Protein AF-A0A7G2CHQ6-F1 (afdb_monomer)

Structure (mmCIF, N/CA/C/O backbone):
data_AF-A0A7G2CHQ6-F1
#
_entry.id   AF-A0A7G2CHQ6-F1
#
loop_
_atom_site.group_PDB
_atom_site.id
_atom_site.type_symbol
_atom_site.label_atom_id
_atom_site.label_alt_id
_atom_site.label_comp_id
_atom_site.label_asym_id
_atom_site.label_entity_id
_atom_site.label_seq_id
_atom_site.pdbx_PDB_ins_code
_atom_site.Cartn_x
_atom_site.Cartn_y
_atom_site.Cartn_z
_atom_site.occupancy
_atom_site.B_iso_or_equiv
_atom_site.auth_seq_id
_atom_site.auth_comp_id
_atom_site.auth_asym_id
_atom_site.auth_atom_id
_atom_site.pdbx_PDB_model_num
ATOM 1 N N . MET A 1 1 ? -8.991 2.388 6.496 1.00 94.31 1 MET A N 1
ATOM 2 C CA . MET A 1 1 ? -10.257 1.626 6.554 1.00 94.31 1 MET A CA 1
ATOM 3 C C . MET A 1 1 ? -11.317 2.392 7.334 1.00 94.31 1 MET A C 1
ATOM 5 O O . MET A 1 1 ? -12.131 3.012 6.680 1.00 94.31 1 MET A O 1
ATOM 9 N N . GLN A 1 2 ? -11.244 2.520 8.664 1.00 95.62 2 GLN A N 1
ATOM 10 C CA . GLN A 1 2 ? -12.291 3.209 9.450 1.00 95.62 2 GLN A CA 1
ATOM 11 C C . GLN A 1 2 ? -12.638 4.644 8.988 1.00 95.62 2 GLN A C 1
ATOM 13 O O . GLN A 1 2 ? -13.801 5.028 8.977 1.00 95.62 2 GLN A O 1
ATOM 18 N N . CYS A 1 3 ? -11.652 5.436 8.548 1.00 97.12 3 CYS A N 1
ATOM 19 C CA . CYS A 1 3 ? -11.906 6.749 7.932 1.00 97.12 3 CYS A CA 1
ATOM 20 C C . CYS A 1 3 ? -12.747 6.640 6.640 1.00 97.12 3 CYS A C 1
ATOM 22 O O . CYS A 1 3 ? -13.676 7.416 6.428 1.00 97.12 3 CYS A O 1
ATOM 24 N N . THR A 1 4 ? -12.462 5.645 5.796 1.00 96.81 4 THR A N 1
ATOM 25 C CA . THR A 1 4 ? -13.212 5.343 4.567 1.00 96.81 4 THR A CA 1
ATOM 26 C C . THR A 1 4 ? -14.658 4.947 4.874 1.00 96.81 4 THR A C 1
ATOM 28 O O . THR A 1 4 ? -15.563 5.379 4.159 1.00 96.81 4 THR A O 1
ATOM 31 N N . ASP A 1 5 ? -14.885 4.192 5.955 1.00 97.62 5 ASP A N 1
ATOM 32 C CA . ASP A 1 5 ? -16.209 3.683 6.342 1.00 97.62 5 ASP A CA 1
ATOM 33 C C . ASP A 1 5 ? -17.229 4.806 6.547 1.00 97.62 5 ASP A C 1
ATOM 35 O O . ASP A 1 5 ? -18.385 4.665 6.159 1.00 97.62 5 ASP A O 1
ATOM 39 N N . ILE A 1 6 ? -16.800 5.960 7.066 1.00 97.62 6 ILE A N 1
ATOM 40 C CA . ILE A 1 6 ? -17.665 7.134 7.270 1.00 97.62 6 ILE A CA 1
ATOM 41 C C . ILE A 1 6 ? -18.322 7.569 5.951 1.00 97.62 6 ILE A C 1
ATOM 43 O O . ILE A 1 6 ? -19.519 7.859 5.899 1.00 97.62 6 ILE A O 1
ATOM 47 N N . PHE A 1 7 ? -17.556 7.571 4.860 1.00 97.50 7 PHE A N 1
ATOM 48 C CA . PHE A 1 7 ? -18.053 7.934 3.533 1.00 97.50 7 PHE A CA 1
ATOM 49 C C . PHE A 1 7 ? -18.792 6.783 2.860 1.00 97.50 7 PHE A C 1
ATOM 51 O O . PHE A 1 7 ? -19.798 7.014 2.188 1.00 97.50 7 PHE A O 1
ATOM 58 N N . PHE A 1 8 ? -18.307 5.555 3.047 1.00 97.62 8 PHE A N 1
ATOM 59 C CA . PHE A 1 8 ? -18.893 4.354 2.461 1.00 97.62 8 PHE A CA 1
ATOM 60 C C . PHE A 1 8 ? -20.303 4.082 3.001 1.00 97.62 8 PHE A C 1
ATOM 62 O O . PHE A 1 8 ? -21.234 3.870 2.226 1.00 97.62 8 PHE A O 1
ATOM 69 N N . LEU A 1 9 ? -20.481 4.193 4.320 1.00 97.62 9 LEU A N 1
ATOM 70 C CA . LEU A 1 9 ? -21.775 4.096 5.000 1.00 97.62 9 LEU A CA 1
ATOM 71 C C . LEU A 1 9 ? -22.659 5.329 4.774 1.00 97.62 9 LEU A C 1
ATOM 73 O O . LEU A 1 9 ? -23.832 5.309 5.139 1.00 97.62 9 LEU A O 1
ATOM 77 N N . LYS A 1 10 ? -22.111 6.395 4.169 1.00 97.38 10 LYS A N 1
ATOM 78 C CA . LYS A 1 10 ? -22.775 7.690 3.962 1.00 97.38 10 LYS A CA 1
ATOM 79 C C . LYS A 1 10 ? -23.303 8.276 5.275 1.00 97.38 10 LYS A C 1
ATOM 81 O O . LYS A 1 10 ? -24.408 8.806 5.320 1.00 97.38 10 LYS A O 1
ATOM 86 N N . ALA A 1 11 ? -22.513 8.159 6.339 1.00 96.50 11 ALA A N 1
ATOM 87 C CA . ALA A 1 11 ? -22.899 8.656 7.648 1.00 96.50 11 ALA A CA 1
ATOM 88 C C . ALA A 1 11 ? -22.869 10.192 7.672 1.00 96.50 11 ALA A C 1
ATOM 90 O O . ALA A 1 11 ? -21.831 10.809 7.423 1.00 96.50 11 ALA A O 1
ATOM 91 N N . ASP A 1 12 ? -23.999 10.810 8.018 1.00 97.25 12 ASP A N 1
ATOM 92 C CA . ASP A 1 12 ? -24.064 12.251 8.288 1.00 97.25 12 ASP A CA 1
ATOM 93 C C . ASP A 1 12 ? -23.469 12.592 9.663 1.00 97.25 12 ASP A C 1
ATOM 95 O O . ASP A 1 12 ? -22.860 13.649 9.844 1.00 97.25 12 ASP A O 1
ATOM 99 N N . ILE A 1 13 ? -23.638 11.681 10.631 1.00 97.94 13 ILE A N 1
ATOM 100 C CA . ILE A 1 13 ? -23.195 11.825 12.020 1.00 97.94 13 ILE A CA 1
ATOM 101 C C . ILE A 1 13 ? -22.367 10.599 12.418 1.00 97.94 13 ILE A C 1
ATOM 103 O O . ILE A 1 13 ? -22.866 9.475 12.423 1.00 97.94 13 ILE A O 1
ATOM 107 N N . CYS A 1 14 ? -21.118 10.822 12.821 1.00 97.25 14 CYS A N 1
ATOM 108 C CA . CYS A 1 14 ? -20.290 9.822 13.485 1.00 97.25 14 CYS A CA 1
ATOM 109 C C . CYS A 1 14 ? -20.584 9.854 14.988 1.00 97.25 14 CYS A C 1
ATOM 111 O O . CYS A 1 14 ? -20.058 10.709 15.706 1.00 97.25 14 CYS A O 1
ATOM 113 N N . GLN A 1 15 ? -21.420 8.926 15.457 1.00 97.06 15 GLN A N 1
ATOM 114 C CA . GLN A 1 15 ? -21.750 8.756 16.872 1.00 97.06 15 GLN A CA 1
ATOM 115 C C . GLN A 1 15 ? -20.913 7.607 17.457 1.00 97.06 15 GLN A C 1
ATOM 117 O O . GLN A 1 15 ? -21.303 6.448 17.406 1.00 97.06 15 GLN A O 1
ATOM 122 N N . LEU A 1 16 ? -19.710 7.925 17.943 1.00 95.62 16 LEU A N 1
ATOM 123 C CA . LEU A 1 16 ? -18.753 6.966 18.521 1.00 95.62 16 LEU A CA 1
ATOM 124 C C . LEU A 1 16 ? -18.133 7.529 19.808 1.00 95.62 16 LEU A C 1
ATOM 126 O O . LEU A 1 16 ? -18.306 8.708 20.109 1.00 95.62 16 LEU A O 1
ATOM 130 N N . GLY A 1 17 ? -17.410 6.707 20.570 1.00 93.31 17 GLY A N 1
ATOM 131 C CA . GLY A 1 17 ? -16.700 7.161 21.768 1.00 93.31 17 GLY A CA 1
ATOM 132 C C . GLY A 1 17 ? -15.648 8.229 21.455 1.00 93.31 17 GLY A C 1
ATOM 133 O O . GLY A 1 17 ? -15.184 8.357 20.315 1.00 93.31 17 GLY A O 1
ATOM 134 N N . LEU A 1 18 ? -15.263 9.016 22.463 1.00 91.62 18 LEU A N 1
ATOM 135 C CA . LEU A 1 18 ? -14.222 10.042 22.317 1.00 91.62 18 LEU A CA 1
ATOM 136 C C . LEU A 1 18 ? -12.868 9.470 21.869 1.00 91.62 18 LEU A C 1
ATOM 138 O O . LEU A 1 18 ? -12.151 10.151 21.144 1.00 91.62 18 LEU A O 1
ATOM 142 N N . ASP A 1 19 ? -12.544 8.215 22.183 1.00 88.94 19 ASP A N 1
ATOM 143 C CA . ASP A 1 19 ? -11.283 7.587 21.757 1.00 88.94 19 ASP A CA 1
ATOM 144 C C . ASP A 1 19 ? -11.180 7.344 20.234 1.00 88.94 19 ASP A C 1
ATOM 146 O O . ASP A 1 19 ? -10.092 7.121 19.704 1.00 88.94 19 ASP A O 1
ATOM 150 N N . GLN A 1 20 ? -12.293 7.462 19.499 1.00 92.81 20 GLN A N 1
ATOM 151 C CA . GLN A 1 20 ? -12.333 7.427 18.031 1.00 92.81 20 GLN A CA 1
ATOM 152 C C . GLN A 1 20 ? -12.170 8.818 17.397 1.00 92.81 20 GLN A C 1
ATOM 154 O O . GLN A 1 20 ? -12.295 8.984 16.180 1.00 92.81 20 GLN A O 1
ATOM 159 N N . ARG A 1 21 ? -11.908 9.859 18.197 1.00 91.25 21 ARG A N 1
ATOM 160 C CA . ARG A 1 21 ? -11.842 11.246 17.723 1.00 91.25 21 ARG A CA 1
ATOM 161 C C . ARG A 1 21 ? -10.786 11.448 16.642 1.00 91.25 21 ARG A C 1
ATOM 163 O O . ARG A 1 21 ? -11.099 12.075 15.635 1.00 91.25 21 ARG A O 1
ATOM 170 N N . LYS A 1 22 ? -9.575 10.903 16.800 1.00 94.00 22 LYS A N 1
ATOM 171 C CA . LYS A 1 22 ? -8.477 11.098 15.832 1.00 94.00 22 LYS A CA 1
ATOM 172 C C . LYS A 1 22 ? -8.857 10.667 14.413 1.00 94.00 22 LYS A C 1
ATOM 174 O O . LYS A 1 22 ? -8.689 11.436 13.472 1.00 94.00 22 LYS A O 1
ATOM 179 N N . VAL A 1 23 ? -9.440 9.478 14.254 1.00 95.38 23 VAL A N 1
ATOM 180 C CA . VAL A 1 23 ? -9.848 8.975 12.929 1.00 95.38 23 VAL A CA 1
ATOM 181 C C . VAL A 1 23 ? -11.058 9.726 12.362 1.00 95.38 23 VAL A C 1
ATOM 183 O O . VAL A 1 23 ? -11.128 9.976 11.160 1.00 95.38 23 VAL A O 1
ATOM 186 N N . ASN A 1 24 ? -11.977 10.166 13.222 1.00 95.94 24 ASN A N 1
ATOM 187 C CA . ASN A 1 24 ? -13.093 11.025 12.828 1.00 95.94 24 ASN A CA 1
ATOM 188 C C . ASN A 1 24 ? -12.618 12.407 12.342 1.00 95.94 24 ASN A C 1
ATOM 190 O O . ASN A 1 24 ? -13.163 12.951 11.378 1.00 95.94 24 ASN A O 1
ATOM 194 N N . MET A 1 25 ? -11.589 12.972 12.978 1.00 96.00 25 MET A N 1
ATOM 195 C CA . MET A 1 25 ? -10.963 14.220 12.540 1.00 96.00 25 MET A CA 1
ATOM 196 C C . MET A 1 25 ? -10.213 14.041 11.219 1.00 96.00 25 MET A C 1
ATOM 198 O O . MET A 1 25 ? -10.415 14.854 10.319 1.00 96.00 25 MET A O 1
ATOM 202 N N . LEU A 1 26 ? -9.491 12.929 11.040 1.00 97.00 26 LEU A N 1
ATOM 203 C CA . LEU A 1 26 ? -8.870 12.572 9.760 1.00 97.00 26 LEU A CA 1
ATOM 204 C C . LEU A 1 26 ? -9.895 12.539 8.612 1.00 97.00 26 LEU A C 1
ATOM 206 O O . LEU A 1 26 ? -9.614 13.016 7.517 1.00 97.00 26 LEU A O 1
ATOM 210 N N . ALA A 1 27 ? -11.115 12.042 8.844 1.00 97.44 27 ALA A N 1
ATOM 211 C CA . ALA A 1 27 ? -12.172 12.085 7.829 1.00 97.44 27 ALA A CA 1
ATOM 212 C C . ALA A 1 27 ? -12.591 13.523 7.475 1.00 97.44 27 ALA A C 1
ATOM 214 O O . ALA A 1 27 ? -12.856 13.845 6.315 1.00 97.44 27 ALA A O 1
ATOM 215 N N . ARG A 1 28 ? -12.622 14.432 8.454 1.00 97.56 28 ARG A N 1
ATOM 216 C CA . ARG A 1 28 ? -12.928 15.851 8.214 1.00 97.56 28 ARG A CA 1
ATOM 217 C C . ARG A 1 28 ? -11.807 16.586 7.486 1.00 97.56 28 ARG A C 1
ATOM 219 O O . ARG A 1 28 ? -12.119 17.472 6.693 1.00 97.56 28 ARG A O 1
ATOM 226 N N . GLU A 1 29 ? -10.553 16.240 7.754 1.00 97.69 29 GLU A N 1
ATOM 227 C CA . GLU A 1 29 ? -9.379 16.733 7.021 1.00 97.69 29 GLU A CA 1
ATOM 228 C C . GLU A 1 29 ? -9.387 16.204 5.585 1.00 97.69 29 GLU A C 1
ATOM 230 O O . GLU A 1 29 ? -9.231 16.965 4.633 1.00 97.69 29 GLU A O 1
ATOM 235 N N . TYR A 1 30 ? -9.699 14.918 5.403 1.00 97.44 30 TYR A N 1
ATOM 236 C CA . TYR A 1 30 ? -9.841 14.317 4.080 1.00 97.44 30 TYR A CA 1
ATOM 237 C C . TYR A 1 30 ? -10.928 15.002 3.243 1.00 97.44 30 TYR A C 1
ATOM 239 O O . TYR A 1 30 ? -10.742 15.194 2.044 1.00 97.44 30 TYR A O 1
ATOM 247 N N . CYS A 1 31 ? -12.029 15.454 3.861 1.00 97.81 31 CYS A N 1
ATOM 248 C CA . CYS A 1 31 ? -13.040 16.259 3.167 1.00 97.81 31 CYS A CA 1
ATOM 249 C C . CYS A 1 31 ? -12.455 17.536 2.544 1.00 97.81 31 CYS A C 1
ATOM 251 O O . CYS A 1 31 ? -12.880 17.902 1.450 1.00 97.81 31 CYS A O 1
ATOM 253 N N . ASP A 1 32 ? -11.499 18.200 3.204 1.00 97.75 32 ASP A N 1
ATOM 254 C CA . ASP A 1 32 ? -10.835 19.381 2.638 1.00 97.75 32 ASP A CA 1
ATOM 255 C C . ASP A 1 32 ? -9.970 18.999 1.437 1.00 97.75 32 ASP A C 1
ATOM 257 O O . ASP A 1 32 ? -10.042 19.662 0.402 1.00 97.75 32 ASP A O 1
ATOM 261 N N . LEU A 1 33 ? -9.227 17.891 1.542 1.00 94.75 33 LEU A N 1
ATOM 262 C CA . LEU A 1 33 ? -8.370 17.383 0.466 1.00 94.75 33 LEU A CA 1
ATOM 263 C C . LEU A 1 33 ? -9.160 17.075 -0.813 1.00 94.75 33 LEU A C 1
ATOM 265 O O . LEU A 1 33 ? -8.712 17.411 -1.907 1.00 94.75 33 LEU A O 1
ATOM 269 N N . ILE A 1 34 ? -10.351 16.481 -0.687 1.00 94.88 34 ILE A N 1
ATOM 270 C CA . ILE A 1 34 ? -11.206 16.138 -1.839 1.00 94.88 34 ILE A CA 1
ATOM 271 C C . ILE A 1 34 ? -12.224 17.234 -2.202 1.00 94.88 34 ILE A C 1
ATOM 273 O O . ILE A 1 34 ? -13.073 17.029 -3.071 1.00 94.88 34 ILE A O 1
ATOM 277 N N . GLY A 1 35 ? -12.201 18.386 -1.522 1.00 96.12 35 GLY A N 1
ATOM 278 C CA . GLY A 1 35 ? -13.130 19.496 -1.769 1.00 96.12 35 GLY A CA 1
ATOM 279 C C . GLY A 1 35 ? -14.594 19.214 -1.392 1.00 96.12 35 GLY A C 1
ATOM 280 O O . GLY A 1 35 ? -15.513 19.861 -1.907 1.00 96.12 35 GLY A O 1
ATOM 281 N N . LYS A 1 36 ? -14.851 18.257 -0.494 1.00 96.25 36 LYS A N 1
ATOM 282 C CA . LYS A 1 36 ? -16.195 17.933 -0.002 1.00 96.25 36 LYS A CA 1
ATOM 283 C C . LYS A 1 36 ? -16.630 18.954 1.053 1.00 96.25 36 LYS A C 1
ATOM 285 O O . LYS A 1 36 ? -16.166 18.945 2.187 1.00 96.25 36 LYS A O 1
ATOM 290 N N . LYS A 1 37 ? -17.595 19.808 0.689 1.00 96.00 37 LYS A N 1
ATOM 291 C CA . LYS A 1 37 ? -18.109 20.882 1.564 1.00 96.00 37 LYS A CA 1
ATOM 292 C C . LYS A 1 37 ? -18.827 20.373 2.817 1.00 96.00 37 LYS A C 1
ATOM 294 O O . LYS A 1 37 ? -18.669 20.944 3.891 1.00 96.00 37 LYS A O 1
ATOM 299 N N . LEU A 1 38 ? -19.651 19.334 2.672 1.00 96.56 38 LEU A N 1
ATOM 300 C CA . LEU A 1 38 ? -20.404 18.755 3.784 1.00 96.56 38 LEU A CA 1
ATOM 301 C C . LEU A 1 38 ? -19.544 17.713 4.491 1.00 96.56 38 LEU A C 1
ATOM 303 O O . LEU A 1 38 ? -19.389 16.592 4.004 1.00 96.56 38 LEU A O 1
ATOM 307 N N . LYS A 1 39 ? -18.973 18.121 5.623 1.00 97.94 39 LYS A N 1
ATOM 308 C CA . LYS A 1 39 ? -18.181 17.256 6.497 1.00 97.94 39 LYS A CA 1
ATOM 309 C C . LYS A 1 39 ? -19.093 16.480 7.454 1.00 97.94 39 LYS A C 1
ATOM 311 O O . LYS A 1 39 ? -20.045 17.083 7.952 1.00 97.94 39 LYS A O 1
ATOM 316 N N . PRO A 1 40 ? -18.774 15.215 7.781 1.00 97.44 40 PRO A N 1
ATOM 317 C CA . PRO A 1 40 ? -19.534 14.446 8.763 1.00 97.44 40 PRO A CA 1
ATOM 318 C C . PRO A 1 40 ? -19.508 15.148 10.125 1.00 97.44 40 PRO A C 1
ATOM 320 O O . PRO A 1 40 ? -18.464 15.654 10.560 1.00 97.44 40 PRO A O 1
ATOM 323 N N . VAL A 1 41 ? -20.657 15.210 10.793 1.00 98.12 41 VAL A N 1
ATOM 324 C CA . VAL A 1 41 ? -20.776 15.740 12.155 1.00 98.12 41 VAL A CA 1
ATOM 325 C C . VAL A 1 41 ? -20.201 14.710 13.116 1.00 98.12 41 VAL A C 1
ATOM 327 O O . VAL A 1 41 ? -20.592 13.550 13.088 1.00 98.12 41 VAL A O 1
ATOM 330 N N . ILE A 1 42 ? -19.272 15.119 13.975 1.00 97.19 42 ILE A N 1
ATOM 331 C CA . ILE A 1 42 ? -18.682 14.215 14.966 1.00 97.19 42 ILE A CA 1
ATOM 332 C C . ILE A 1 42 ? -19.396 14.462 16.286 1.00 97.19 42 ILE A C 1
ATOM 334 O O . ILE A 1 42 ? -19.197 15.504 16.909 1.00 97.19 42 ILE A O 1
ATOM 338 N N . LEU A 1 43 ? -20.254 13.521 16.674 1.00 96.88 43 LEU A N 1
ATOM 339 C CA . LEU A 1 43 ? -21.000 13.562 17.926 1.00 96.88 43 LEU A CA 1
ATOM 340 C C . LEU A 1 43 ? -20.441 12.491 18.859 1.00 96.88 43 LEU A C 1
ATOM 342 O O . LEU A 1 43 ? -21.004 11.404 19.002 1.00 96.88 43 LEU A O 1
ATOM 346 N N . SER A 1 44 ? -19.287 12.791 19.448 1.00 95.50 44 SER A N 1
ATOM 347 C CA . SER A 1 44 ? -18.606 11.844 20.324 1.00 95.50 44 SER A CA 1
ATOM 348 C C . SER A 1 44 ? -19.263 11.757 21.701 1.00 95.50 44 SER A C 1
ATOM 350 O O . SER A 1 44 ? -19.555 12.789 22.304 1.00 95.50 44 SER A O 1
ATOM 352 N N . HIS A 1 45 ? -19.477 10.539 22.204 1.00 94.06 45 HIS A N 1
ATOM 353 C CA . HIS A 1 45 ? -20.035 10.303 23.540 1.00 94.06 45 HIS A CA 1
ATOM 354 C C . HIS A 1 45 ? -18.950 10.072 24.604 1.00 94.06 45 HIS A C 1
ATOM 356 O O . HIS A 1 45 ? -17.815 9.710 24.287 1.00 94.06 45 HIS A O 1
ATOM 362 N N . HIS A 1 46 ? -19.326 10.294 25.869 1.00 92.56 46 HIS A N 1
ATOM 363 C CA . HIS A 1 46 ? -18.479 10.099 27.051 1.00 92.56 46 HIS A CA 1
ATOM 364 C C . HIS A 1 46 ? -17.928 8.670 27.147 1.00 92.56 46 HIS A C 1
ATOM 366 O O . HIS A 1 46 ? -18.620 7.707 26.821 1.00 92.56 46 HIS A O 1
ATOM 372 N N . MET A 1 47 ? -16.692 8.535 27.631 1.00 92.12 47 MET A N 1
ATOM 373 C CA . MET A 1 47 ? -16.051 7.238 27.848 1.00 92.12 47 MET A CA 1
ATOM 374 C C . MET A 1 47 ? -16.346 6.753 29.267 1.00 92.12 47 MET A C 1
ATOM 376 O O . MET A 1 47 ? -15.811 7.303 30.225 1.00 92.12 47 MET A O 1
ATOM 380 N N . LEU A 1 48 ? -17.175 5.715 29.390 1.00 93.31 48 LEU A N 1
ATOM 381 C CA . LEU A 1 48 ? -17.550 5.146 30.686 1.00 93.31 48 LEU A CA 1
ATOM 382 C C . LEU A 1 48 ? -16.322 4.597 31.438 1.00 93.31 48 LEU A C 1
ATOM 384 O O . LEU A 1 48 ? -15.521 3.835 30.876 1.00 93.31 48 LEU A O 1
ATOM 388 N N . ALA A 1 49 ? -16.189 4.980 32.708 1.00 92.88 49 ALA A N 1
ATOM 389 C CA . ALA A 1 49 ? -15.058 4.624 33.558 1.00 92.88 49 ALA A CA 1
ATOM 390 C C . ALA A 1 49 ? -14.957 3.110 33.833 1.00 92.88 49 ALA A C 1
ATOM 392 O O . ALA A 1 49 ? -15.951 2.379 33.837 1.00 92.88 49 ALA A O 1
ATOM 393 N N . GLY A 1 50 ? -13.731 2.634 34.079 1.00 94.06 50 GLY A N 1
ATOM 394 C CA . GLY A 1 50 ? -13.487 1.275 34.570 1.00 94.06 50 GLY A CA 1
ATOM 395 C C . GLY A 1 50 ? -13.805 1.160 36.062 1.00 94.06 50 GLY A C 1
ATOM 396 O O . GLY A 1 50 ? -13.643 2.122 36.805 1.00 94.06 50 GLY A O 1
ATOM 397 N N . LEU A 1 51 ? -14.248 -0.014 36.518 1.00 94.62 51 LEU A N 1
ATOM 398 C CA . LEU A 1 51 ? -14.678 -0.196 37.912 1.00 94.62 51 LEU A CA 1
ATOM 399 C C . LEU A 1 51 ? -13.529 -0.166 38.933 1.00 94.62 51 LEU A C 1
ATOM 401 O O . LEU A 1 51 ? -13.773 0.104 40.107 1.00 94.62 51 LEU A O 1
ATOM 405 N N . LYS A 1 52 ? -12.285 -0.459 38.533 1.00 92.50 52 LYS A N 1
ATOM 406 C CA . LYS A 1 52 ? -11.143 -0.528 39.461 1.00 92.50 52 LYS A CA 1
ATOM 407 C C . LYS A 1 52 ? -10.384 0.795 39.546 1.00 92.50 52 LYS A C 1
ATOM 409 O O . LYS A 1 52 ? -10.348 1.574 38.598 1.00 92.50 52 LYS A O 1
ATOM 414 N N . GLN A 1 53 ? -9.720 1.011 40.680 1.00 90.56 53 GLN A N 1
ATOM 415 C CA . GLN A 1 53 ? -8.853 2.171 40.882 1.00 90.56 53 GLN A CA 1
ATOM 416 C C . GLN A 1 53 ? -7.711 2.183 39.854 1.00 90.56 53 GLN A C 1
ATOM 418 O O . GLN A 1 53 ? -7.154 1.135 39.521 1.00 90.56 53 GLN A O 1
ATOM 423 N N . GLY A 1 54 ? -7.359 3.370 39.356 1.00 83.81 54 GLY A N 1
ATOM 424 C CA . GLY A 1 54 ? -6.287 3.544 38.373 1.00 83.81 54 GLY A CA 1
ATOM 425 C C . GLY A 1 54 ? -6.670 3.173 36.934 1.00 83.81 54 GLY A C 1
ATOM 426 O O . GLY A 1 54 ? -5.796 3.101 36.071 1.00 83.81 54 GLY A O 1
ATOM 427 N N . GLN A 1 55 ? -7.954 2.917 36.655 1.00 82.75 55 GLN A N 1
ATOM 428 C CA . GLN A 1 55 ? -8.451 2.629 35.309 1.00 82.75 55 GLN A CA 1
ATOM 429 C C . GLN A 1 55 ? -9.312 3.776 34.780 1.00 82.75 55 GLN A C 1
ATOM 431 O O . GLN A 1 55 ? -10.435 3.996 35.222 1.00 82.75 55 GLN A O 1
ATOM 436 N N . ALA A 1 56 ? -8.815 4.461 33.750 1.00 80.62 56 ALA A N 1
ATOM 437 C CA . ALA A 1 56 ? -9.552 5.537 33.083 1.00 80.62 56 ALA A CA 1
ATOM 438 C C . ALA A 1 56 ? -10.760 5.040 32.264 1.00 80.62 56 ALA A C 1
ATOM 440 O O . ALA A 1 56 ? -11.685 5.797 31.987 1.00 80.62 56 ALA A O 1
ATOM 441 N N . LYS A 1 57 ? -10.739 3.768 31.843 1.00 84.75 57 LYS A N 1
ATOM 442 C CA . LYS A 1 57 ? -11.791 3.122 31.048 1.00 84.75 57 LYS A CA 1
ATOM 443 C C . LYS A 1 57 ? -11.852 1.623 31.318 1.00 84.75 57 LYS A C 1
ATOM 445 O O . LYS A 1 57 ? -10.867 1.024 31.749 1.00 84.75 57 LYS A O 1
ATOM 450 N N . MET A 1 58 ? -12.993 1.018 30.999 1.00 85.06 58 MET A N 1
ATOM 451 C CA . MET A 1 58 ? -13.177 -0.435 31.029 1.00 85.06 58 MET A CA 1
ATOM 452 C C . MET A 1 58 ? -12.135 -1.157 30.156 1.00 85.06 58 MET A C 1
ATOM 454 O O . MET A 1 58 ? -11.835 -0.720 29.040 1.00 85.06 58 MET A O 1
ATOM 458 N N . SER A 1 59 ? -11.593 -2.278 30.642 1.00 79.19 59 SER A N 1
ATOM 459 C CA . SER A 1 59 ? -10.564 -3.053 29.938 1.00 79.19 59 SER A CA 1
ATOM 460 C C . SER A 1 59 ? -11.056 -4.457 29.586 1.00 79.19 59 SER A C 1
ATOM 462 O O . SER A 1 59 ? -11.755 -5.106 30.357 1.00 79.19 59 SER A O 1
ATOM 464 N N . LYS A 1 60 ? -10.649 -4.968 28.420 1.00 71.62 60 LYS A N 1
ATOM 465 C CA . LYS A 1 60 ? -10.949 -6.357 28.025 1.00 71.62 60 LYS A CA 1
ATOM 466 C C . LYS A 1 60 ? -10.105 -7.388 28.782 1.00 71.62 60 LYS A C 1
ATOM 468 O O . LYS A 1 60 ? -10.484 -8.551 28.840 1.00 71.62 60 LYS A O 1
ATOM 473 N N . SER A 1 61 ? -8.953 -6.977 29.310 1.00 74.75 61 SER A N 1
ATOM 474 C CA . SER A 1 61 ? -7.995 -7.842 30.008 1.00 74.75 61 SER A CA 1
ATOM 475 C C . SER A 1 61 ? -8.424 -8.198 31.427 1.00 74.75 61 SER A C 1
ATOM 477 O O . SER A 1 61 ? -7.985 -9.214 31.954 1.00 74.75 61 SER A O 1
ATOM 479 N N . ASP A 1 62 ? -9.261 -7.366 32.042 1.00 84.44 62 ASP A N 1
ATOM 480 C CA . ASP A 1 62 ? -9.737 -7.556 33.403 1.00 84.44 62 ASP A CA 1
ATOM 481 C C . ASP A 1 62 ? -11.265 -7.701 33.399 1.00 84.44 62 ASP A C 1
ATOM 483 O O . ASP A 1 62 ? -11.969 -6.690 33.288 1.00 84.44 62 ASP A O 1
ATOM 487 N N . PRO A 1 63 ? -11.794 -8.934 33.511 1.00 87.31 63 PRO A N 1
ATOM 488 C CA . PRO A 1 63 ? -13.232 -9.192 33.513 1.00 87.31 63 PRO A CA 1
ATOM 489 C C . PRO A 1 63 ? -14.001 -8.436 34.599 1.00 87.31 63 PRO A C 1
ATOM 491 O O . PRO A 1 63 ? -15.198 -8.216 34.440 1.00 87.31 63 PRO A O 1
ATOM 494 N N . ASP A 1 64 ? -13.330 -8.024 35.679 1.00 90.38 64 ASP A N 1
ATOM 495 C CA . ASP A 1 64 ? -13.938 -7.288 36.788 1.00 90.38 64 ASP A CA 1
ATOM 496 C C . ASP A 1 64 ? -13.816 -5.765 36.630 1.00 90.38 64 ASP A C 1
ATOM 498 O O . ASP A 1 64 ? -14.321 -5.016 37.460 1.00 90.38 64 ASP A O 1
ATOM 502 N N . SER A 1 65 ? -13.167 -5.282 35.562 1.00 90.75 65 SER A N 1
ATOM 503 C CA . SER A 1 65 ? -13.136 -3.850 35.228 1.00 90.75 65 SER A CA 1
ATOM 504 C C . SER A 1 65 ? -14.403 -3.351 34.529 1.00 90.75 65 SER A C 1
ATOM 506 O O . SER A 1 65 ? -14.580 -2.139 34.395 1.00 90.75 65 SER A O 1
ATOM 508 N N . ALA A 1 66 ? -15.267 -4.265 34.079 1.00 94.25 66 ALA A N 1
ATOM 509 C CA . ALA A 1 66 ? -16.461 -3.981 33.292 1.00 94.25 66 ALA A CA 1
ATOM 510 C C . ALA A 1 66 ? -17.624 -4.897 33.691 1.00 94.25 66 ALA A C 1
ATOM 512 O O . ALA A 1 66 ? -17.416 -6.062 34.039 1.00 94.25 66 ALA A O 1
ATOM 513 N N . ILE A 1 67 ? -18.848 -4.387 33.573 1.00 95.06 67 ILE A N 1
ATOM 514 C CA . ILE A 1 67 ? -20.069 -5.195 33.661 1.00 95.06 67 ILE A CA 1
ATOM 515 C C . ILE A 1 67 ? -20.418 -5.675 32.250 1.00 95.06 67 ILE A C 1
ATOM 517 O O . ILE A 1 67 ? -20.555 -4.862 31.336 1.00 95.06 67 ILE A O 1
ATOM 521 N N . PHE A 1 68 ? -20.532 -6.987 32.057 1.00 95.19 68 PHE A N 1
ATOM 522 C CA . PHE A 1 68 ? -20.969 -7.559 30.787 1.00 95.19 68 PHE A CA 1
ATOM 523 C C . PHE A 1 68 ? -22.498 -7.618 30.727 1.00 95.19 68 PHE A C 1
ATOM 525 O O . PHE A 1 68 ? -23.171 -7.760 31.745 1.00 95.19 68 PHE A O 1
ATOM 532 N N . MET A 1 69 ? -23.050 -7.526 29.516 1.00 95.81 69 MET A N 1
ATOM 533 C CA . MET A 1 69 ? -24.501 -7.482 29.286 1.00 95.81 69 MET A CA 1
ATOM 534 C C . MET A 1 69 ? -25.216 -8.770 29.724 1.00 95.81 69 MET A C 1
ATOM 536 O O . MET A 1 69 ? -26.422 -8.769 29.955 1.00 95.81 69 MET A O 1
ATOM 540 N N . GLU A 1 70 ? -24.470 -9.867 29.824 1.00 92.62 70 GLU A N 1
ATOM 541 C CA . GLU A 1 70 ? -24.935 -11.187 30.236 1.00 92.62 70 GLU A CA 1
ATOM 542 C C . GLU A 1 70 ? -24.534 -11.588 31.668 1.00 92.62 70 GLU A C 1
ATOM 544 O O . GLU A 1 70 ? -24.807 -12.726 32.055 1.00 92.62 70 GLU A O 1
ATOM 549 N N . ASP A 1 71 ? -23.848 -10.722 32.431 1.00 95.94 71 ASP A N 1
ATOM 550 C CA . ASP A 1 71 ? -23.399 -11.057 33.793 1.00 95.94 71 ASP A CA 1
ATOM 551 C C . ASP A 1 71 ? -24.591 -11.482 34.663 1.00 95.94 71 ASP A C 1
ATOM 553 O O . ASP A 1 71 ? -25.679 -10.906 34.555 1.00 95.94 71 ASP A O 1
ATOM 557 N N . THR A 1 72 ? -24.401 -12.465 35.550 1.00 97.19 72 THR A N 1
ATOM 558 C CA . THR A 1 72 ? -25.448 -12.862 36.506 1.00 97.19 72 THR A CA 1
ATOM 559 C C . THR A 1 72 ? -25.667 -11.776 37.558 1.00 97.19 72 THR A C 1
ATOM 561 O O . THR A 1 72 ? -24.864 -10.849 37.696 1.00 97.19 72 THR A O 1
ATOM 564 N N . GLU A 1 73 ? -26.755 -11.869 38.322 1.00 97.88 73 GLU A N 1
ATOM 565 C CA . GLU A 1 73 ? -27.016 -10.912 39.403 1.00 97.88 73 GLU A CA 1
ATOM 566 C C . GLU A 1 73 ? -25.891 -10.892 40.443 1.00 97.88 73 GLU A C 1
ATOM 568 O O . GLU A 1 73 ? -25.503 -9.826 40.930 1.00 97.88 73 GLU A O 1
ATOM 573 N N . GLU A 1 74 ? -25.324 -12.061 40.737 1.00 97.56 74 GLU A N 1
ATOM 574 C CA . GLU A 1 74 ? -24.212 -12.229 41.666 1.00 97.56 74 GLU A CA 1
ATOM 575 C C . GLU A 1 74 ? -22.924 -11.605 41.129 1.00 97.56 74 GLU A C 1
ATOM 577 O O . GLU A 1 74 ? -22.204 -10.957 41.890 1.00 97.56 74 GLU A O 1
ATOM 582 N N . ASP A 1 75 ? -22.640 -11.760 39.832 1.00 96.94 75 ASP A N 1
ATOM 583 C CA . ASP A 1 75 ? -21.468 -11.157 39.198 1.00 96.94 75 ASP A CA 1
ATOM 584 C C . ASP A 1 75 ? -21.570 -9.632 39.150 1.00 96.94 75 ASP A C 1
ATOM 586 O O . ASP A 1 75 ? -20.614 -8.949 39.527 1.00 96.94 75 ASP A O 1
ATOM 590 N N . VAL A 1 76 ? -22.737 -9.088 38.785 1.00 98.12 76 VAL A N 1
ATOM 591 C CA . VAL A 1 76 ? -23.009 -7.642 38.848 1.00 98.12 76 VAL A CA 1
ATOM 592 C C . VAL A 1 76 ? -22.783 -7.124 40.265 1.00 98.12 76 VAL A C 1
ATOM 594 O O . VAL A 1 76 ? -22.032 -6.165 40.469 1.00 98.12 76 VAL A O 1
ATOM 597 N N . ARG A 1 77 ? -23.382 -7.789 41.262 1.00 98.12 77 ARG A N 1
ATOM 598 C CA . ARG A 1 77 ? -23.252 -7.397 42.667 1.00 98.12 77 ARG A CA 1
ATOM 599 C C . ARG A 1 77 ? -21.802 -7.435 43.132 1.00 98.12 77 ARG A C 1
ATOM 601 O O . ARG A 1 77 ? -21.324 -6.478 43.738 1.00 98.12 77 ARG A O 1
ATOM 608 N N . ARG A 1 78 ? -21.082 -8.514 42.828 1.00 97.81 78 ARG A N 1
ATOM 609 C CA . ARG A 1 78 ? -19.668 -8.685 43.177 1.00 97.81 78 ARG A CA 1
ATOM 610 C C . ARG A 1 78 ? -18.802 -7.574 42.580 1.00 97.81 78 ARG A C 1
ATOM 612 O O . ARG A 1 78 ? -18.026 -6.970 43.317 1.00 97.81 78 ARG A O 1
ATOM 619 N N . LYS A 1 79 ? -18.954 -7.285 41.283 1.00 97.50 79 LYS A N 1
ATOM 620 C CA . LYS A 1 79 ? -18.169 -6.265 40.569 1.00 97.50 79 LYS A CA 1
ATOM 621 C C . LYS A 1 79 ? -18.428 -4.854 41.098 1.00 97.50 79 LYS A C 1
ATOM 623 O O . LYS A 1 79 ? -17.477 -4.128 41.369 1.00 97.50 79 LYS A O 1
ATOM 628 N N . ILE A 1 80 ? -19.693 -4.478 41.307 1.00 97.94 80 ILE A N 1
ATOM 629 C CA . ILE A 1 80 ? -20.060 -3.145 41.819 1.00 97.94 80 ILE A CA 1
ATOM 630 C C . ILE A 1 80 ? -19.591 -2.954 43.266 1.00 97.94 80 ILE A C 1
ATOM 632 O O . ILE A 1 80 ? -19.040 -1.906 43.601 1.00 97.94 80 ILE A O 1
ATOM 636 N N . LEU A 1 81 ? -19.750 -3.963 44.130 1.00 97.31 81 LEU A N 1
ATOM 637 C CA . LEU A 1 81 ? -19.322 -3.846 45.527 1.00 97.31 81 LEU A CA 1
ATOM 638 C C . LEU A 1 81 ? -17.807 -3.659 45.669 1.00 97.31 81 LEU A C 1
ATOM 640 O O . LEU A 1 81 ? -17.358 -2.909 46.536 1.00 97.31 81 LEU A O 1
ATOM 644 N N . GLN A 1 82 ? -17.032 -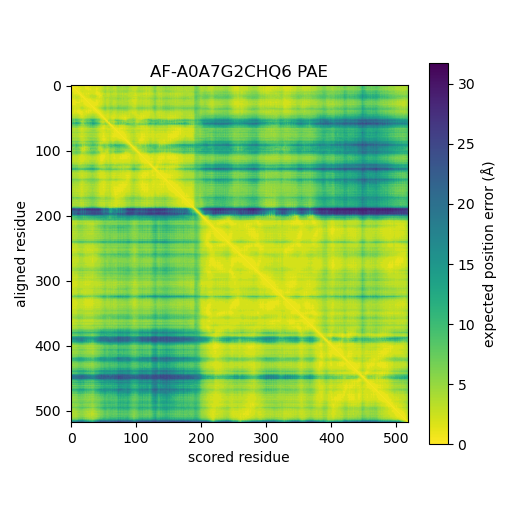4.289 44.786 1.00 96.38 82 GLN A N 1
ATOM 645 C CA . GLN A 1 82 ? -15.572 -4.182 44.743 1.00 96.38 82 GLN A CA 1
ATOM 646 C C . GLN A 1 82 ? -15.060 -2.937 44.004 1.00 96.38 82 GLN A C 1
ATOM 648 O O . GLN A 1 82 ? -13.856 -2.679 44.024 1.00 96.38 82 GLN A O 1
ATOM 653 N N . ALA A 1 83 ? -15.936 -2.175 43.347 1.00 96.69 83 ALA A N 1
ATOM 654 C CA . ALA A 1 83 ? -15.528 -1.031 42.546 1.00 96.69 83 ALA A CA 1
ATOM 655 C C . ALA A 1 83 ? -14.952 0.107 43.402 1.00 96.69 83 ALA A C 1
ATOM 657 O O . ALA A 1 83 ? -15.355 0.323 44.550 1.00 96.69 83 ALA A O 1
ATOM 658 N N . TYR A 1 84 ? -14.034 0.868 42.816 1.00 96.62 84 TYR A N 1
ATOM 659 C CA . TYR A 1 84 ? -13.504 2.094 43.399 1.00 96.62 84 TYR A CA 1
ATOM 660 C C . TYR A 1 84 ? -14.617 3.143 43.533 1.00 96.62 84 TYR A C 1
ATOM 662 O O . TYR A 1 84 ? -15.455 3.272 42.646 1.00 96.62 84 TYR A O 1
ATOM 670 N N . CYS A 1 85 ? -14.669 3.867 44.651 1.00 96.81 85 CYS A N 1
ATOM 671 C CA . CYS A 1 85 ? -15.774 4.789 44.932 1.00 96.81 85 CYS A CA 1
ATOM 672 C C . CYS A 1 85 ? -15.326 5.993 45.786 1.00 96.81 85 CYS A C 1
ATOM 674 O O . CYS A 1 85 ? -15.795 6.172 46.910 1.00 96.81 85 CYS A O 1
ATOM 676 N N . PRO A 1 86 ? -14.402 6.833 45.284 1.00 96.06 86 PRO A N 1
ATOM 677 C CA . PRO A 1 86 ? -13.911 7.991 46.017 1.00 96.06 86 PRO A CA 1
ATOM 678 C C . PRO A 1 86 ? -15.041 8.988 46.276 1.00 96.06 86 PRO A C 1
ATOM 680 O O . PRO A 1 86 ? -15.866 9.277 45.404 1.00 96.06 86 PRO A O 1
ATOM 683 N N . LYS A 1 87 ? -15.060 9.556 47.480 1.00 95.44 87 LYS A N 1
ATOM 684 C CA . LYS A 1 87 ? -16.030 10.578 47.879 1.00 95.44 87 LYS A CA 1
ATOM 685 C C . LYS A 1 87 ? -15.535 11.971 47.486 1.00 95.44 87 LYS A C 1
ATOM 687 O O . LYS A 1 87 ? -15.121 12.763 48.328 1.00 95.44 87 LYS A O 1
ATOM 692 N N . VAL A 1 88 ? -15.541 12.239 46.183 1.00 94.50 88 VAL A N 1
ATOM 693 C CA . VAL A 1 88 ? -15.127 13.515 45.583 1.00 94.50 88 VAL A CA 1
ATOM 694 C C . VAL A 1 88 ? -16.187 13.952 44.574 1.00 94.50 88 VAL A C 1
ATOM 696 O O . VAL A 1 88 ? -16.734 13.117 43.854 1.00 94.50 88 VAL A O 1
ATOM 699 N N . ALA A 1 89 ? -16.501 15.249 44.531 1.00 92.25 89 ALA A N 1
ATOM 700 C CA . ALA A 1 89 ? -17.431 15.794 43.543 1.00 92.25 89 ALA A CA 1
ATOM 701 C C . ALA A 1 89 ? -16.874 15.600 42.123 1.00 92.25 89 ALA A C 1
ATOM 703 O O . ALA A 1 89 ? -15.719 15.943 41.857 1.00 92.25 89 ALA A O 1
ATOM 704 N N . GLN A 1 90 ? -17.679 15.048 41.217 1.00 93.19 90 GLN A N 1
ATOM 705 C CA . GLN A 1 90 ? -17.242 14.713 39.870 1.00 93.19 90 GLN A CA 1
ATOM 706 C C . GLN A 1 90 ? -17.227 15.963 38.997 1.00 93.19 90 GLN A C 1
ATOM 708 O O . GLN A 1 90 ? -18.185 16.730 38.923 1.00 93.19 90 GLN A O 1
ATOM 713 N N . GLN A 1 91 ? -16.110 16.169 38.309 1.00 87.75 91 GLN A N 1
ATOM 714 C CA . GLN A 1 91 ? -15.945 17.278 37.381 1.00 87.75 91 GLN A CA 1
ATOM 715 C C . GLN A 1 91 ? -15.947 16.768 35.948 1.00 87.75 91 GLN A C 1
ATOM 717 O O . GLN A 1 91 ? -15.534 15.641 35.661 1.00 87.75 91 GLN A O 1
ATOM 722 N N . GLN A 1 92 ? -16.385 17.627 35.031 1.00 81.50 92 GLN A N 1
ATOM 723 C CA . GLN A 1 92 ? -16.271 17.335 33.614 1.00 81.50 92 GLN A CA 1
ATOM 724 C C . GLN A 1 92 ? -14.791 17.257 33.236 1.00 81.50 92 GLN A C 1
ATOM 726 O O . GLN A 1 92 ? -14.045 18.226 33.378 1.00 81.50 92 GLN A O 1
ATOM 731 N N . THR A 1 93 ? -14.366 16.093 32.753 1.00 80.94 93 THR A N 1
ATOM 732 C CA . THR A 1 93 ? -12.990 15.883 32.310 1.00 80.94 93 THR A CA 1
ATOM 733 C C . THR A 1 93 ? -12.719 16.716 31.060 1.00 80.94 93 THR A C 1
ATOM 735 O O . THR A 1 93 ? -13.543 16.770 30.142 1.00 80.94 93 THR A O 1
ATOM 738 N N . ALA A 1 94 ? -11.558 17.368 31.011 1.00 83.44 94 ALA A N 1
ATOM 739 C CA . ALA A 1 94 ? -11.109 18.038 29.800 1.00 83.44 94 ALA A CA 1
ATOM 740 C C . ALA A 1 94 ? -10.942 17.009 28.672 1.00 83.44 94 ALA A C 1
ATOM 742 O O . ALA A 1 94 ? -10.395 15.927 28.875 1.00 83.44 94 ALA A O 1
ATOM 743 N N . VAL A 1 95 ? -11.416 17.343 27.472 1.00 82.06 95 VAL A N 1
ATOM 744 C CA . VAL A 1 95 ? -11.270 16.458 26.313 1.00 82.06 95 VAL A CA 1
ATOM 745 C C . VAL A 1 95 ? -9.847 16.584 25.773 1.00 82.06 95 VAL A C 1
ATOM 747 O O . VAL A 1 95 ? -9.487 17.631 25.228 1.00 82.06 95 VAL A O 1
ATOM 750 N N . THR A 1 96 ? -9.058 15.517 25.892 1.00 86.25 96 THR A N 1
ATOM 751 C CA . THR A 1 96 ? -7.702 15.433 25.336 1.00 86.25 96 THR A CA 1
ATOM 752 C C . THR A 1 96 ? -7.718 15.478 23.803 1.00 86.25 96 THR A C 1
ATOM 754 O O . THR A 1 96 ? -8.747 15.282 23.142 1.00 86.25 96 THR A O 1
ATOM 757 N N . GLU A 1 97 ? -6.559 15.748 23.202 1.00 85.12 97 GLU A N 1
ATOM 758 C CA . GLU A 1 97 ? -6.413 15.767 21.742 1.00 85.12 97 GLU A CA 1
ATOM 759 C C . GLU A 1 97 ? -6.723 14.397 21.120 1.00 85.12 97 GLU A C 1
ATOM 761 O O . GLU A 1 97 ? -7.419 14.310 20.106 1.00 85.12 97 GLU A O 1
ATOM 766 N N . ASP A 1 98 ? -6.263 13.318 21.755 1.00 84.12 98 ASP A N 1
ATOM 767 C CA . ASP A 1 98 ? -6.531 11.951 21.315 1.00 84.12 98 ASP A CA 1
ATOM 768 C C . ASP A 1 98 ? -7.909 11.418 21.729 1.00 84.12 98 ASP A C 1
ATOM 770 O O . ASP A 1 98 ? -8.350 10.403 21.192 1.00 84.12 98 ASP A O 1
ATOM 774 N N . GLY A 1 99 ? -8.604 12.132 22.619 1.00 85.19 99 GLY A N 1
ATOM 775 C CA . GLY A 1 99 ? -9.917 11.778 23.146 1.00 85.19 99 GLY A CA 1
ATOM 776 C C . GLY A 1 99 ? -9.908 10.580 24.098 1.00 85.19 99 GLY A C 1
ATOM 777 O O . GLY A 1 99 ? -10.977 10.151 24.537 1.00 85.19 99 GLY A O 1
ATOM 778 N N . ALA A 1 100 ? -8.736 10.030 24.426 1.00 86.62 100 ALA A N 1
ATOM 779 C CA . ALA A 1 100 ? -8.617 8.974 25.417 1.00 86.62 100 ALA A CA 1
ATOM 780 C C . ALA A 1 100 ? -8.728 9.572 26.832 1.00 86.62 100 ALA A C 1
ATOM 782 O O . ALA A 1 100 ? -8.086 10.582 27.116 1.00 86.62 100 ALA A O 1
ATOM 783 N N . PRO A 1 101 ? -9.526 8.975 27.737 1.00 84.94 101 PRO A N 1
ATOM 784 C CA . PRO A 1 101 ? -9.602 9.453 29.109 1.00 84.94 101 PRO A CA 1
ATOM 785 C C . PRO A 1 101 ? -8.282 9.172 29.838 1.00 84.94 101 PRO A C 1
ATOM 787 O O . PRO A 1 101 ? -7.693 8.098 29.685 1.00 84.94 101 PRO A O 1
ATOM 790 N N . GLU A 1 102 ? -7.848 10.121 30.662 1.00 85.75 102 GLU A N 1
ATOM 791 C CA . GLU A 1 102 ? -6.707 9.953 31.561 1.00 85.75 102 GLU A CA 1
ATOM 792 C C . GLU A 1 102 ? -7.163 9.383 32.907 1.00 85.75 102 GLU A C 1
ATOM 794 O O . GLU A 1 102 ? -8.277 9.637 33.372 1.00 85.75 102 GLU A O 1
ATOM 799 N N . SER A 1 103 ? -6.302 8.582 33.536 1.00 84.00 103 SER A N 1
ATOM 800 C CA . SER A 1 103 ? -6.597 8.047 34.863 1.00 84.00 103 SER A CA 1
ATOM 801 C C . SER A 1 103 ? -6.451 9.152 35.899 1.00 84.00 103 SER A C 1
ATOM 803 O O . SER A 1 103 ? -5.438 9.846 35.932 1.00 84.00 103 SER A O 1
ATOM 805 N N . THR A 1 104 ? -7.433 9.266 36.785 1.00 87.94 104 THR A N 1
ATOM 806 C CA . THR A 1 104 ? -7.402 10.172 37.933 1.00 87.94 104 THR A CA 1
ATOM 807 C C . THR A 1 104 ? -8.035 9.490 39.138 1.00 87.94 104 THR A C 1
ATOM 809 O O . THR A 1 104 ? -9.012 8.751 38.993 1.00 87.94 104 THR A O 1
ATOM 812 N N . ASP A 1 105 ? -7.481 9.742 40.322 1.00 90.62 105 ASP A N 1
ATOM 813 C CA . ASP A 1 105 ? -8.010 9.219 41.583 1.00 90.62 105 ASP A CA 1
ATOM 814 C C . ASP A 1 105 ? -9.351 9.863 41.969 1.00 90.62 105 ASP A C 1
ATOM 816 O O . ASP A 1 105 ? -10.087 9.294 42.775 1.00 90.62 105 ASP A O 1
ATOM 820 N N . ASP A 1 106 ? -9.707 10.999 41.363 1.00 92.31 106 ASP A N 1
ATOM 821 C CA . ASP A 1 106 ? -10.965 11.704 41.634 1.00 92.31 106 ASP A CA 1
ATOM 822 C C . ASP A 1 106 ? -12.160 11.098 40.881 1.00 92.31 106 ASP A C 1
ATOM 824 O O . ASP A 1 106 ? -13.316 11.372 41.223 1.00 92.31 106 ASP A O 1
ATOM 828 N N . LYS A 1 107 ? -11.916 10.271 39.853 1.00 93.38 107 LYS A N 1
ATOM 829 C CA . LYS A 1 107 ? -12.991 9.675 39.053 1.00 93.38 107 LYS A CA 1
ATOM 830 C C . LYS A 1 107 ? -13.661 8.554 39.839 1.00 93.38 107 LYS A C 1
ATOM 832 O O . LYS A 1 107 ? -13.051 7.529 40.137 1.00 93.38 107 LYS A O 1
ATOM 837 N N . ASN A 1 108 ? -14.948 8.729 40.117 1.00 96.00 108 ASN A N 1
ATOM 838 C CA . ASN A 1 108 ? -15.783 7.729 40.759 1.00 96.00 108 ASN A CA 1
ATOM 839 C C . ASN A 1 108 ? -16.593 6.949 39.705 1.00 96.00 108 ASN A C 1
ATOM 841 O O . ASN A 1 108 ? -17.552 7.498 39.156 1.00 96.00 108 ASN A O 1
ATOM 845 N N . PRO A 1 109 ? -16.258 5.677 39.415 1.00 95.75 109 PRO A N 1
ATOM 846 C CA . PRO A 1 109 ? -16.989 4.889 38.429 1.00 95.75 109 PRO A CA 1
ATOM 847 C C . PRO A 1 109 ? -18.429 4.571 38.849 1.00 95.75 109 PRO A C 1
ATOM 849 O O . PRO A 1 109 ? -19.287 4.458 37.982 1.00 95.75 109 PRO A O 1
ATOM 852 N N . ILE A 1 110 ? -18.745 4.482 40.145 1.00 97.81 110 ILE A N 1
ATOM 853 C CA . ILE A 1 110 ? -20.126 4.263 40.605 1.00 97.81 110 ILE A CA 1
ATOM 854 C C . ILE A 1 110 ? -21.010 5.456 40.230 1.00 97.81 110 ILE A C 1
ATOM 856 O O . ILE A 1 110 ? -22.067 5.276 39.624 1.00 97.81 110 ILE A O 1
ATOM 860 N N . LEU A 1 111 ? -20.556 6.677 40.526 1.00 97.38 111 LEU A N 1
ATOM 861 C CA . LEU A 1 111 ? -21.265 7.897 40.130 1.00 97.38 111 LEU A CA 1
ATOM 862 C C . LEU A 1 111 ? -21.333 8.048 38.602 1.00 97.38 111 LEU A C 1
ATOM 864 O O . LEU A 1 111 ? -22.378 8.425 38.076 1.00 97.38 111 LEU A O 1
ATOM 868 N N . ASP A 1 112 ? -20.271 7.676 37.881 1.00 96.38 112 ASP A N 1
ATOM 869 C CA . ASP A 1 112 ? -20.249 7.701 36.412 1.00 96.38 112 ASP A CA 1
ATOM 870 C C . ASP A 1 112 ? -21.316 6.778 35.797 1.00 96.38 112 ASP A C 1
ATOM 872 O O . ASP A 1 112 ? -21.997 7.160 34.845 1.00 96.38 112 ASP A O 1
ATOM 876 N N . TYR A 1 113 ? -21.523 5.586 36.371 1.00 97.62 113 TYR A N 1
ATOM 877 C CA . TYR A 1 113 ? -22.586 4.666 35.953 1.00 97.62 113 TYR A CA 1
ATOM 878 C C . TYR A 1 113 ? -23.978 5.228 36.254 1.00 97.62 113 TYR A C 1
ATOM 880 O O . TYR A 1 113 ? -24.862 5.152 35.397 1.00 97.62 113 TYR A O 1
ATOM 888 N N . TYR A 1 114 ? -24.185 5.845 37.421 1.00 98.00 114 TYR A N 1
ATOM 889 C CA . TYR A 1 114 ? -25.443 6.543 37.694 1.00 98.00 114 TYR A CA 1
ATOM 890 C C . TYR A 1 114 ? -25.709 7.634 36.656 1.00 98.00 114 TYR A C 1
ATOM 892 O O . TYR A 1 114 ? -26.793 7.675 36.078 1.00 98.00 114 TYR A O 1
ATOM 900 N N . GLN A 1 115 ? -24.724 8.482 36.366 1.00 97.06 115 GLN A N 1
ATOM 901 C CA . GLN A 1 115 ? -24.873 9.565 35.400 1.00 97.06 115 GLN A CA 1
ATOM 902 C C . GLN A 1 115 ? -25.169 9.043 33.985 1.00 97.06 115 GLN A C 1
ATOM 904 O O . GLN A 1 115 ? -26.097 9.510 33.323 1.00 97.06 115 GLN A O 1
ATOM 909 N N . CYS A 1 116 ? -24.390 8.063 33.519 1.00 96.31 116 CYS A N 1
ATOM 910 C CA . CYS A 1 116 ? -24.376 7.652 32.116 1.00 96.31 116 CYS A CA 1
ATOM 911 C C . CYS A 1 116 ? -25.373 6.545 31.771 1.00 96.31 116 CYS A C 1
ATOM 913 O O . CYS A 1 116 ? -25.778 6.446 30.613 1.00 96.31 116 CYS A O 1
ATOM 915 N N . VAL A 1 117 ? -25.766 5.711 32.736 1.00 97.12 117 VAL A N 1
ATOM 916 C CA . VAL A 1 117 ? -26.633 4.542 32.507 1.00 97.12 117 VAL A CA 1
ATOM 917 C C . VAL A 1 117 ? -27.995 4.717 33.177 1.00 97.12 117 VAL A C 1
ATOM 919 O O . VAL A 1 117 ? -29.020 4.393 32.577 1.00 97.12 117 VAL A O 1
ATOM 922 N N . VAL A 1 118 ? -28.031 5.249 34.403 1.00 97.38 118 VAL A N 1
ATOM 923 C CA . VAL A 1 118 ? -29.288 5.413 35.148 1.00 97.38 118 VAL A CA 1
ATOM 924 C C . VAL A 1 118 ? -29.998 6.696 34.718 1.00 97.38 118 VAL A C 1
ATOM 926 O O . VAL A 1 118 ? -31.071 6.608 34.121 1.00 97.38 118 VAL A O 1
ATOM 929 N N . PHE A 1 119 ? -29.394 7.862 34.966 1.00 97.56 119 PHE A N 1
ATOM 930 C CA . PHE A 1 119 ? -29.998 9.188 34.769 1.00 97.56 119 PHE A CA 1
ATOM 931 C C . PHE A 1 119 ? -29.998 9.689 33.318 1.00 97.56 119 PHE A C 1
ATOM 933 O O . PHE A 1 119 ? -30.710 10.639 33.003 1.00 97.56 119 PHE A O 1
ATOM 940 N N . SER A 1 120 ? -29.251 9.052 32.414 1.00 95.81 120 SER A N 1
ATOM 941 C CA . SER A 1 120 ? -29.296 9.368 30.977 1.00 95.81 120 SER A CA 1
ATOM 942 C C . SER A 1 120 ? -30.600 8.917 30.305 1.00 95.81 120 SER A C 1
ATOM 944 O O . SER A 1 120 ? -30.931 9.374 29.207 1.00 95.81 120 SER A O 1
ATOM 946 N N . ARG A 1 121 ? -31.357 8.024 30.957 1.00 95.88 121 ARG A N 1
ATOM 947 C CA . ARG A 1 121 ? -32.655 7.549 30.475 1.00 95.88 121 ARG A CA 1
ATOM 948 C C . ARG A 1 121 ? -33.735 8.612 30.724 1.00 95.88 121 ARG A C 1
ATOM 950 O O . ARG A 1 121 ? -33.789 9.188 31.812 1.00 95.88 121 ARG A O 1
ATOM 957 N N . PRO A 1 122 ? -34.645 8.851 29.763 1.00 94.50 122 PRO A N 1
ATOM 958 C CA . PRO A 1 122 ? -35.720 9.823 29.937 1.00 94.50 122 PRO A CA 1
ATOM 959 C C . PRO A 1 122 ? -36.576 9.539 31.178 1.00 94.50 122 PRO A C 1
ATOM 961 O O . PRO A 1 122 ? -37.139 8.455 31.310 1.00 94.50 122 PRO A O 1
ATOM 964 N N . GLY A 1 123 ? -36.699 10.531 32.065 1.00 93.56 123 GLY A N 1
ATOM 965 C CA . GLY A 1 123 ? -37.550 10.449 33.257 1.00 93.56 123 GLY A CA 1
ATOM 966 C C . GLY A 1 123 ? -37.052 9.504 34.354 1.00 93.56 123 GLY A C 1
ATOM 967 O O . GLY A 1 123 ? -37.841 9.150 35.226 1.00 93.56 123 GLY A O 1
ATOM 968 N N . ALA A 1 124 ? -35.787 9.078 34.317 1.00 93.88 124 ALA A N 1
ATOM 969 C CA . ALA A 1 124 ? -35.238 8.203 35.343 1.00 93.88 124 ALA A CA 1
ATOM 970 C C . ALA A 1 124 ? -35.129 8.897 36.711 1.00 93.88 124 ALA A C 1
ATOM 972 O O . ALA A 1 124 ? -34.624 10.014 36.823 1.00 93.88 124 ALA A O 1
ATOM 973 N N . SER A 1 125 ? -35.554 8.182 37.750 1.00 95.00 125 SER A N 1
ATOM 974 C CA . SER A 1 125 ? -35.219 8.428 39.153 1.00 95.00 125 SER A CA 1
ATOM 975 C C . SER A 1 125 ? -34.599 7.158 39.735 1.00 95.00 125 SER A C 1
ATOM 977 O O . SER A 1 125 ? -34.709 6.082 39.146 1.00 95.00 125 SER A O 1
ATOM 979 N N . THR A 1 126 ? -33.927 7.278 40.876 1.00 95.62 126 THR A N 1
ATOM 980 C CA . THR A 1 126 ? -33.427 6.118 41.621 1.00 95.62 126 THR A CA 1
ATOM 981 C C . THR A 1 126 ? -33.705 6.279 43.107 1.00 95.62 126 THR A C 1
ATOM 983 O O . THR A 1 126 ? -33.752 7.397 43.630 1.00 95.62 126 THR A O 1
ATOM 986 N N . LYS A 1 127 ? -33.909 5.159 43.801 1.00 94.44 127 LYS A N 1
ATOM 987 C CA . LYS A 1 127 ? -34.207 5.132 45.233 1.00 94.44 127 LYS A CA 1
ATOM 988 C C . LYS A 1 127 ? -33.073 4.456 45.988 1.00 94.44 127 LYS A C 1
ATOM 990 O O . LYS A 1 127 ? -32.748 3.305 45.716 1.00 94.44 127 LYS A O 1
ATOM 995 N N . ILE A 1 128 ? -32.519 5.153 46.977 1.00 93.31 128 ILE A N 1
ATOM 996 C CA . ILE A 1 128 ? -31.450 4.634 47.834 1.00 93.31 128 ILE A CA 1
ATOM 997 C C . ILE A 1 128 ? -31.898 4.738 49.288 1.00 93.31 128 ILE A C 1
ATOM 999 O O . ILE A 1 128 ? -32.093 5.827 49.832 1.00 93.31 128 ILE A O 1
ATOM 1003 N N . GLY A 1 129 ? -32.120 3.580 49.913 1.00 84.94 129 GLY A N 1
ATOM 1004 C CA . GLY A 1 129 ? -32.808 3.507 51.200 1.00 84.94 129 GLY A CA 1
ATOM 1005 C C . GLY A 1 129 ? -34.240 4.038 51.084 1.00 84.94 129 GLY A C 1
ATOM 1006 O O . GLY A 1 129 ? -35.030 3.557 50.273 1.00 84.94 129 GLY A O 1
ATOM 1007 N N . GLU A 1 130 ? -34.588 5.039 51.891 1.00 86.94 130 GLU A N 1
ATOM 1008 C CA . GLU A 1 130 ? -35.913 5.678 51.859 1.00 86.94 130 GLU A CA 1
ATOM 1009 C C . GLU A 1 130 ? -35.974 6.923 50.961 1.00 86.94 130 GLU A C 1
ATOM 1011 O O . GLU A 1 130 ? -37.068 7.403 50.669 1.00 86.94 130 GLU A O 1
ATOM 1016 N N . LYS A 1 131 ? -34.823 7.429 50.499 1.00 92.75 131 LYS A N 1
ATOM 1017 C CA . LYS A 1 131 ? -34.729 8.655 49.699 1.00 92.75 131 LYS A CA 1
ATOM 1018 C C . LYS A 1 131 ? -34.838 8.348 48.209 1.00 92.75 131 LYS A C 1
ATOM 1020 O O . LYS A 1 131 ? -34.235 7.396 47.720 1.00 92.75 131 LYS A O 1
ATOM 1025 N N . GLU A 1 132 ? -35.578 9.185 47.494 1.00 95.94 132 GLU A N 1
ATOM 1026 C CA . GLU A 1 132 ? -35.689 9.148 46.037 1.00 95.94 132 GLU A CA 1
ATOM 1027 C C . GLU A 1 132 ? -34.962 10.349 45.427 1.00 95.94 132 GLU A C 1
ATOM 1029 O O . GLU A 1 132 ? -35.122 11.482 45.885 1.00 95.94 132 GLU A O 1
ATOM 1034 N N . PHE A 1 133 ? -34.166 10.093 44.392 1.00 97.44 133 PHE A N 1
ATOM 1035 C CA . PHE A 1 133 ? -33.376 11.087 43.679 1.00 97.44 133 PHE A CA 1
ATOM 1036 C C . PHE A 1 133 ? -33.848 11.170 42.230 1.00 97.44 133 PHE A C 1
ATOM 1038 O O . PHE A 1 133 ? -33.784 10.191 41.488 1.00 97.44 133 PHE A O 1
ATOM 1045 N N . SER A 1 134 ? -34.311 12.351 41.818 1.00 95.88 134 SER A N 1
ATOM 1046 C CA . SER A 1 134 ? -34.787 12.614 40.454 1.00 95.88 134 SER A CA 1
ATOM 1047 C C . SER A 1 134 ? -33.710 13.166 39.516 1.00 95.88 134 SER A C 1
ATOM 1049 O O . SER A 1 134 ? -33.966 13.314 38.326 1.00 95.88 134 SER A O 1
ATOM 1051 N N . THR A 1 135 ? -32.530 13.523 40.035 1.00 97.44 135 THR A N 1
ATOM 1052 C CA . THR A 1 135 ? -31.396 14.009 39.235 1.00 97.44 135 THR A CA 1
ATOM 1053 C C . THR A 1 135 ? -30.076 13.442 39.749 1.00 97.44 135 THR A C 1
ATOM 1055 O O . THR A 1 135 ? -29.946 13.120 40.935 1.00 97.44 135 THR A O 1
ATOM 1058 N N . TYR A 1 136 ? -29.087 13.361 38.855 1.00 97.12 136 TYR A N 1
ATOM 1059 C CA . TYR A 1 136 ? -27.730 12.933 39.192 1.00 97.12 136 TYR A CA 1
ATOM 1060 C C . TYR A 1 136 ? -27.097 13.851 40.247 1.00 97.12 136 TYR A C 1
ATOM 1062 O O . TYR A 1 136 ? -26.539 13.369 41.227 1.00 97.12 136 TYR A O 1
ATOM 1070 N N . GLU A 1 137 ? -27.251 15.167 40.101 1.00 97.12 137 GLU A N 1
ATOM 1071 C CA . GLU A 1 137 ? -26.626 16.165 40.977 1.00 97.12 137 GLU A CA 1
ATOM 1072 C C . GLU A 1 137 ? -27.142 16.066 42.420 1.00 97.12 137 GLU A C 1
ATOM 1074 O O . GLU A 1 137 ? -26.390 16.290 43.371 1.00 97.12 137 GLU A O 1
ATOM 1079 N N . ALA A 1 138 ? -28.420 15.709 42.602 1.00 97.31 138 ALA A N 1
ATOM 1080 C CA . ALA A 1 138 ? -29.004 15.497 43.923 1.00 97.31 138 ALA A CA 1
ATOM 1081 C C . ALA A 1 138 ? -28.429 14.242 44.594 1.00 97.31 138 ALA A C 1
ATOM 1083 O O . ALA A 1 138 ? -28.127 14.270 45.788 1.00 97.31 138 ALA A O 1
ATOM 1084 N N . LEU A 1 139 ? -28.250 13.161 43.825 1.00 97.75 139 LEU A N 1
ATOM 1085 C CA . LEU A 1 139 ? -27.630 11.934 44.317 1.00 97.75 139 LEU A CA 1
ATOM 1086 C C . LEU A 1 139 ? -26.155 12.154 44.672 1.00 97.75 139 LEU A C 1
ATOM 1088 O O . LEU A 1 139 ? -25.720 11.772 45.756 1.00 97.75 139 LEU A O 1
ATOM 1092 N N . GLU A 1 140 ? -25.397 12.789 43.778 1.00 97.81 140 GLU A N 1
ATOM 1093 C CA . GLU A 1 140 ? -23.992 13.123 44.006 1.00 97.81 140 GLU A CA 1
ATOM 1094 C C . GLU A 1 140 ? -23.842 13.969 45.272 1.00 97.81 140 GLU A C 1
ATOM 1096 O O . GLU A 1 140 ? -23.085 13.601 46.167 1.00 97.81 140 GLU A O 1
ATOM 1101 N N . SER A 1 141 ? -24.620 15.048 45.402 1.00 97.12 141 SER A N 1
ATOM 1102 C CA . SER A 1 141 ? -24.569 15.924 46.577 1.00 97.12 141 SER A CA 1
ATOM 1103 C C . SER A 1 141 ? -24.835 15.162 47.877 1.00 97.12 141 SER A C 1
ATOM 1105 O O . SER A 1 141 ? -24.114 15.364 48.851 1.00 97.12 141 SER A O 1
ATOM 1107 N N . ALA A 1 142 ? -25.821 14.258 47.883 1.00 97.12 142 ALA A N 1
ATOM 1108 C CA . ALA A 1 142 ? -26.149 13.438 49.047 1.00 97.12 142 ALA A CA 1
ATOM 1109 C C . ALA A 1 142 ? -25.056 12.406 49.385 1.00 97.12 142 ALA A C 1
ATOM 1111 O O . ALA A 1 142 ? -24.827 12.107 50.556 1.00 97.12 142 ALA A O 1
ATOM 1112 N N . PHE A 1 143 ? -24.356 11.864 48.387 1.00 97.56 143 PHE A N 1
ATOM 1113 C CA . PHE A 1 143 ? -23.213 10.981 48.627 1.00 97.56 143 PHE A CA 1
ATOM 1114 C C . PHE A 1 143 ? -22.004 11.747 49.193 1.00 97.56 143 PHE A C 1
ATOM 1116 O O . PHE A 1 143 ? -21.353 11.285 50.132 1.00 97.56 143 PHE A O 1
ATOM 1123 N N . ILE A 1 144 ? -21.725 12.946 48.671 1.00 96.75 144 ILE A N 1
ATOM 1124 C CA . ILE A 1 144 ? -20.622 13.792 49.150 1.00 96.75 144 ILE A CA 1
ATOM 1125 C C . ILE A 1 144 ? -20.889 14.337 50.561 1.00 96.75 144 ILE A C 1
ATOM 1127 O O . ILE A 1 144 ? -19.950 14.456 51.347 1.00 96.75 144 ILE A O 1
ATOM 1131 N N . SER A 1 145 ? -22.146 14.631 50.908 1.00 96.00 145 SER A N 1
ATOM 1132 C CA . SER A 1 145 ? -22.540 15.129 52.235 1.00 96.00 145 SER A CA 1
ATOM 1133 C C . SER A 1 145 ? -22.705 14.043 53.308 1.00 96.00 145 SER A C 1
ATOM 1135 O O . SER A 1 145 ? -23.140 14.361 54.414 1.00 96.00 145 SER A O 1
ATOM 1137 N N . ASP A 1 146 ? -22.361 12.784 53.009 1.00 94.50 146 ASP A N 1
ATOM 1138 C CA . ASP A 1 146 ? -22.547 11.624 53.898 1.00 94.50 146 ASP A CA 1
ATOM 1139 C C . ASP A 1 146 ? -24.016 11.277 54.220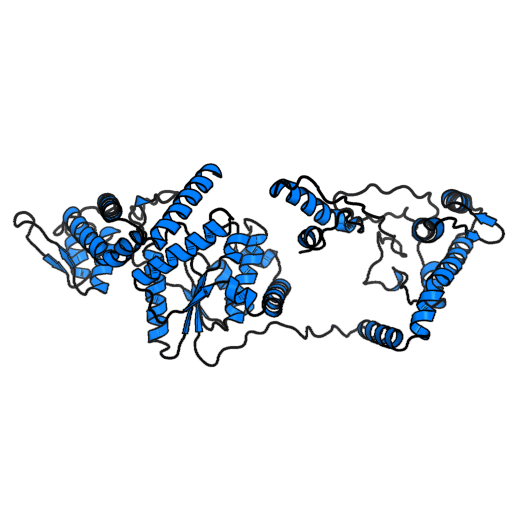 1.00 94.50 146 ASP A C 1
ATOM 1141 O O . ASP A 1 146 ? -24.312 10.479 55.110 1.00 94.50 146 ASP A O 1
ATOM 1145 N N . GLU A 1 147 ? -24.968 11.820 53.460 1.00 95.19 147 GLU A N 1
ATOM 1146 C CA . GLU A 1 147 ? -26.380 11.449 53.561 1.00 95.19 147 GLU A CA 1
ATOM 1147 C C . GLU A 1 147 ? -26.700 10.081 52.943 1.00 95.19 147 GLU A C 1
ATOM 1149 O O . GLU A 1 147 ? -27.710 9.468 53.304 1.00 95.19 147 GLU A O 1
ATOM 1154 N N . VAL A 1 148 ? -25.874 9.628 52.000 1.00 96.50 148 VAL A N 1
ATOM 1155 C CA . VAL A 1 148 ? -25.903 8.296 51.387 1.00 96.50 148 VAL A CA 1
ATOM 1156 C C . VAL A 1 148 ? -24.533 7.653 51.605 1.00 96.50 148 VAL A C 1
ATOM 1158 O O . VAL A 1 148 ? -23.519 8.234 51.226 1.00 96.50 148 VAL A O 1
ATOM 1161 N N . SER A 1 149 ? -24.489 6.460 52.211 1.00 96.50 149 SER A N 1
ATOM 1162 C CA . SER A 1 149 ? -23.229 5.725 52.401 1.00 96.50 149 SER A CA 1
ATOM 1163 C C . SER A 1 149 ? -22.750 5.076 51.099 1.00 96.50 149 SER A C 1
ATOM 1165 O O . SER A 1 149 ? -23.533 4.867 50.170 1.00 96.50 149 SER A O 1
ATOM 1167 N N . GLU A 1 150 ? -21.468 4.711 51.035 1.00 97.38 150 GLU A N 1
ATOM 1168 C CA . GLU A 1 150 ? -20.894 4.002 49.884 1.00 97.38 150 GLU A CA 1
ATOM 1169 C C . GLU A 1 150 ? -21.604 2.667 49.619 1.00 97.38 150 GLU A C 1
ATOM 1171 O O . GLU A 1 150 ? -21.937 2.354 48.475 1.00 97.38 150 GLU A O 1
ATOM 1176 N N . GLU A 1 151 ? -21.888 1.897 50.669 1.00 96.94 151 GLU A N 1
ATOM 1177 C CA . GLU A 1 151 ? -22.588 0.619 50.559 1.00 96.94 151 GLU A CA 1
ATOM 1178 C C . GLU A 1 151 ? -24.001 0.820 50.015 1.00 96.94 151 GLU A C 1
ATOM 1180 O O . GLU A 1 151 ? -24.409 0.117 49.093 1.00 96.94 151 GLU A O 1
ATOM 1185 N N . ALA A 1 152 ? -24.735 1.811 50.531 1.00 97.06 152 ALA A N 1
ATOM 1186 C CA . ALA A 1 152 ? -26.080 2.118 50.058 1.00 97.06 152 ALA A CA 1
ATOM 1187 C C . ALA A 1 152 ? -26.073 2.569 48.588 1.00 97.06 152 ALA A C 1
ATOM 1189 O O . ALA A 1 152 ? -26.906 2.114 47.802 1.00 97.06 152 ALA A O 1
ATOM 1190 N N . LEU A 1 153 ? -25.104 3.409 48.201 1.00 97.81 153 LEU A N 1
ATOM 1191 C CA . LEU A 1 153 ? -24.922 3.859 46.821 1.00 97.81 153 LEU A CA 1
ATOM 1192 C C . LEU A 1 153 ? -24.678 2.679 45.873 1.00 97.81 153 LEU A C 1
ATOM 1194 O O . LEU A 1 153 ? -25.303 2.591 44.813 1.00 97.81 153 LEU A O 1
ATOM 1198 N N . LYS A 1 154 ? -23.788 1.761 46.262 1.00 98.25 154 LYS A N 1
ATOM 1199 C CA . LYS A 1 154 ? -23.446 0.572 45.477 1.00 98.25 154 LYS A CA 1
ATOM 1200 C C . LYS A 1 154 ? -24.608 -0.415 45.383 1.00 98.25 154 LYS A C 1
ATOM 1202 O O . LYS A 1 154 ? -24.915 -0.854 44.282 1.00 98.25 154 LYS A O 1
ATOM 1207 N N . GLU A 1 155 ? -25.292 -0.731 46.482 1.00 97.69 155 GLU A N 1
ATOM 1208 C CA . GLU A 1 155 ? -26.463 -1.631 46.468 1.00 97.69 155 GLU A CA 1
ATOM 1209 C C . GLU A 1 155 ? -27.626 -1.063 45.636 1.00 97.69 155 GLU A C 1
ATOM 1211 O O . GLU A 1 155 ? -28.304 -1.802 44.915 1.00 97.69 155 GLU A O 1
ATOM 1216 N N . GLY A 1 156 ? -27.821 0.261 45.669 1.00 97.19 156 GLY A N 1
ATOM 1217 C CA . GLY A 1 156 ? -28.750 0.942 44.767 1.00 97.19 156 GLY A CA 1
ATOM 1218 C C . GLY A 1 156 ? -28.394 0.694 43.299 1.00 97.19 156 GLY A C 1
ATOM 1219 O O . GLY A 1 156 ? -29.250 0.293 42.510 1.00 97.19 156 GLY A O 1
ATOM 1220 N N . LEU A 1 157 ? -27.108 0.812 42.946 1.00 98.00 157 LEU A N 1
ATOM 1221 C CA . LEU A 1 157 ? -26.656 0.625 41.568 1.00 98.00 157 LEU A CA 1
ATOM 1222 C C . LEU A 1 157 ? -26.782 -0.838 41.136 1.00 98.00 157 LEU A C 1
ATOM 1224 O O . LEU A 1 157 ? -27.177 -1.106 40.007 1.00 98.00 157 LEU A O 1
ATOM 1228 N N . VAL A 1 158 ? -26.500 -1.789 42.032 1.00 98.25 158 VAL A N 1
ATOM 1229 C CA . VAL A 1 158 ? -26.731 -3.223 41.787 1.00 98.25 158 VAL A CA 1
ATOM 1230 C C . VAL A 1 158 ? -28.186 -3.474 41.403 1.00 98.25 158 VAL A C 1
ATOM 1232 O O . VAL A 1 158 ? -28.447 -4.200 40.444 1.00 98.25 158 VAL A O 1
ATOM 1235 N N . THR A 1 159 ? -29.126 -2.852 42.115 1.00 97.12 159 THR A N 1
ATOM 1236 C CA . THR A 1 159 ? -30.561 -2.983 41.835 1.00 97.12 159 THR A CA 1
ATOM 1237 C C . THR A 1 159 ? -30.914 -2.417 40.456 1.00 97.12 159 THR A C 1
ATOM 1239 O O . THR A 1 159 ? -31.532 -3.114 39.651 1.00 97.12 159 THR A O 1
ATOM 1242 N N . GLU A 1 160 ? -30.472 -1.194 40.148 1.00 97.56 160 GLU A N 1
ATOM 1243 C CA . GLU A 1 160 ? -30.720 -0.543 38.851 1.00 97.56 160 GLU A CA 1
ATOM 1244 C C . GLU A 1 160 ? -30.133 -1.337 37.677 1.00 97.56 160 GLU A C 1
ATOM 1246 O O . GLU A 1 160 ? -30.813 -1.585 36.680 1.00 97.56 160 GLU A O 1
ATOM 1251 N N . ILE A 1 161 ? -28.872 -1.766 37.788 1.00 98.00 161 ILE A N 1
ATOM 1252 C CA . ILE A 1 161 ? -28.181 -2.487 36.714 1.00 98.00 161 ILE A CA 1
ATOM 1253 C C . ILE A 1 161 ? -28.800 -3.869 36.501 1.00 98.00 161 ILE A C 1
ATOM 1255 O O . ILE A 1 161 ? -29.015 -4.260 35.356 1.00 98.00 161 ILE A O 1
ATOM 1259 N N . ASN A 1 162 ? -29.155 -4.598 37.563 1.00 98.31 162 ASN A N 1
ATOM 1260 C CA . ASN A 1 162 ? -29.827 -5.888 37.407 1.00 98.31 162 ASN A CA 1
ATOM 1261 C C . ASN A 1 162 ? -31.189 -5.753 36.722 1.00 98.31 162 ASN A C 1
ATOM 1263 O O . ASN A 1 162 ? -31.478 -6.534 35.817 1.00 98.31 162 ASN A O 1
ATOM 1267 N N . ALA A 1 163 ? -31.978 -4.735 37.075 1.00 97.00 163 ALA A N 1
ATOM 1268 C CA . ALA A 1 163 ? -33.246 -4.462 36.403 1.00 97.00 163 ALA A CA 1
ATOM 1269 C C . ALA A 1 163 ? -33.057 -4.133 34.909 1.00 97.00 163 ALA A C 1
ATOM 1271 O O . ALA A 1 163 ? -33.861 -4.544 34.075 1.00 97.00 163 ALA A O 1
ATOM 1272 N N . LEU A 1 164 ? -31.983 -3.419 34.556 1.00 97.31 164 LEU A N 1
ATOM 1273 C CA . LEU A 1 164 ? -31.646 -3.095 33.167 1.00 97.31 164 LEU A CA 1
ATOM 1274 C C . LEU A 1 164 ? -31.167 -4.304 32.352 1.00 97.31 164 LEU A C 1
ATOM 1276 O O . LEU A 1 164 ? -31.433 -4.368 31.151 1.00 97.31 164 LEU A O 1
ATOM 1280 N N . LEU A 1 165 ? -30.459 -5.247 32.979 1.00 98.00 165 LEU A N 1
ATOM 1281 C CA . LEU A 1 165 ? -29.924 -6.438 32.313 1.00 98.00 165 LEU A CA 1
ATOM 1282 C C . LEU A 1 165 ? -30.925 -7.600 32.240 1.00 98.00 165 LEU A C 1
ATOM 1284 O O . LEU A 1 165 ? -30.768 -8.476 31.388 1.00 98.00 165 LEU A O 1
ATOM 1288 N N . ASP A 1 166 ? -31.962 -7.617 33.081 1.00 97.81 166 ASP A N 1
ATOM 1289 C CA . ASP A 1 166 ? -32.957 -8.698 33.129 1.00 97.81 166 ASP A CA 1
ATOM 1290 C C . ASP A 1 166 ? -33.586 -9.039 31.758 1.00 97.81 166 ASP A C 1
ATOM 1292 O O . ASP A 1 166 ? -33.569 -10.215 31.376 1.00 97.81 166 ASP A O 1
ATOM 1296 N N . PRO A 1 167 ? -34.010 -8.067 30.918 1.00 98.06 167 PRO A N 1
ATOM 1297 C CA . PRO A 1 167 ? -34.540 -8.378 29.588 1.00 98.06 167 PRO A CA 1
ATOM 1298 C C . PRO A 1 167 ? -33.529 -9.091 28.678 1.00 98.06 167 PRO A C 1
ATOM 1300 O O . PRO A 1 167 ? -33.900 -9.952 27.878 1.00 98.06 167 PRO A O 1
ATOM 1303 N N . VAL A 1 168 ? -32.242 -8.752 28.802 1.00 97.75 168 VAL A N 1
ATOM 1304 C CA . VAL A 1 168 ? -31.156 -9.357 28.016 1.00 97.75 168 VAL A CA 1
ATOM 1305 C C . VAL A 1 168 ? -30.902 -10.786 28.486 1.00 97.75 168 VAL A C 1
ATOM 1307 O O . VAL A 1 168 ? -30.820 -11.701 27.665 1.00 97.75 168 VAL A O 1
ATOM 1310 N N . ARG A 1 169 ? -30.856 -11.009 29.804 1.00 97.25 169 ARG A N 1
ATOM 1311 C CA . ARG A 1 169 ? -30.736 -12.352 30.393 1.00 97.25 169 ARG A CA 1
ATOM 1312 C C . ARG A 1 169 ? -31.898 -13.242 29.969 1.00 97.25 169 ARG A C 1
ATOM 1314 O O . ARG A 1 169 ? -31.673 -14.369 29.529 1.00 97.25 169 ARG A O 1
ATOM 1321 N N . HIS A 1 170 ? -33.124 -12.725 30.036 1.00 97.06 170 HIS A N 1
ATOM 1322 C CA . HIS A 1 170 ? -34.313 -13.453 29.611 1.00 97.06 170 HIS A CA 1
ATOM 1323 C C . HIS A 1 170 ? -34.249 -13.841 28.128 1.00 97.06 170 HIS A C 1
ATOM 1325 O O . HIS A 1 170 ? -34.592 -14.970 27.773 1.00 97.06 170 HIS A O 1
ATOM 1331 N N . HIS A 1 171 ? -33.761 -12.950 27.256 1.00 97.38 171 HIS A N 1
ATOM 1332 C CA . HIS A 1 171 ? -33.580 -13.250 25.834 1.00 97.38 171 HIS A CA 1
ATOM 1333 C C . HIS A 1 171 ? -32.639 -14.445 25.608 1.00 97.38 171 HIS A C 1
ATOM 1335 O O . HIS A 1 171 ? -33.003 -15.383 24.901 1.00 97.38 171 HIS A O 1
ATOM 1341 N N . PHE A 1 172 ? -31.477 -14.468 26.269 1.00 96.88 172 PHE A N 1
ATOM 1342 C CA . PHE A 1 172 ? -30.527 -15.584 26.172 1.00 96.88 172 PHE A CA 1
ATOM 1343 C C . PHE A 1 172 ? -31.023 -16.890 26.813 1.00 96.88 172 PHE A C 1
ATOM 1345 O O . PHE A 1 172 ? -30.516 -17.957 26.486 1.00 96.88 172 PHE A O 1
ATOM 1352 N N . GLN A 1 173 ? -31.996 -16.838 27.725 1.00 94.94 173 GLN A N 1
ATOM 1353 C CA . GLN A 1 173 ? -32.588 -18.036 28.335 1.00 94.94 173 GLN A CA 1
ATOM 1354 C C . GLN A 1 173 ? -33.742 -18.620 27.511 1.00 94.94 173 GLN A C 1
ATOM 1356 O O . GLN A 1 173 ? -33.953 -19.830 27.527 1.00 94.94 173 GLN A O 1
ATOM 1361 N N . SER A 1 174 ? -34.503 -17.765 26.824 1.00 96.12 174 SER A N 1
ATOM 1362 C CA . SER A 1 174 ? -35.746 -18.133 26.132 1.00 96.12 174 SER A CA 1
ATOM 1363 C C . SER A 1 174 ? -35.585 -18.365 24.626 1.00 96.12 174 SER A C 1
ATOM 1365 O O . SER A 1 174 ? -36.523 -18.835 23.981 1.00 96.12 174 SER A O 1
ATOM 1367 N N . ASN A 1 175 ? -34.414 -18.066 24.058 1.00 97.94 175 ASN A N 1
ATOM 1368 C CA . ASN A 1 175 ? -34.099 -18.275 22.648 1.00 97.94 175 ASN A CA 1
ATOM 1369 C C . ASN A 1 175 ? -32.892 -19.219 22.499 1.00 97.94 175 ASN A C 1
ATOM 1371 O O . ASN A 1 175 ? -31.782 -18.869 22.896 1.00 97.94 175 ASN A O 1
ATOM 1375 N N . GLU A 1 176 ? -33.108 -20.406 21.918 1.00 97.19 176 GLU A N 1
ATOM 1376 C CA . GLU A 1 176 ? -32.055 -21.428 21.772 1.00 97.19 176 GLU A CA 1
ATOM 1377 C C . GLU A 1 176 ? -30.889 -20.964 20.885 1.00 97.19 176 GLU A C 1
ATOM 1379 O O . GLU A 1 176 ? -29.738 -21.201 21.229 1.00 97.19 176 GLU A O 1
ATOM 1384 N N . GLU A 1 177 ? -31.145 -20.229 19.798 1.00 97.56 177 GLU A N 1
ATOM 1385 C CA . GLU A 1 177 ? -30.072 -19.712 18.935 1.00 97.56 177 GLU A CA 1
ATOM 1386 C C . GLU A 1 177 ? -29.197 -18.691 19.678 1.00 97.56 177 GLU A C 1
ATOM 1388 O O . GLU A 1 177 ? -27.969 -18.775 19.655 1.00 97.56 177 GLU A O 1
ATOM 1393 N N . ALA A 1 178 ? -29.815 -17.746 20.394 1.00 96.56 178 ALA A N 1
ATOM 1394 C CA . ALA A 1 178 ? -29.088 -16.760 21.191 1.00 96.56 178 ALA A CA 1
ATOM 1395 C C . ALA A 1 178 ? -28.264 -17.433 22.298 1.00 96.56 178 ALA A C 1
ATOM 1397 O O . ALA A 1 178 ? -27.119 -17.052 22.551 1.00 96.56 178 ALA A O 1
ATOM 1398 N N . LYS A 1 179 ? -28.836 -18.451 22.944 1.00 96.06 179 LYS A N 1
ATOM 1399 C CA . LYS A 1 179 ? -28.168 -19.254 23.967 1.00 96.06 179 LYS A CA 1
ATOM 1400 C C . LYS A 1 179 ? -26.948 -19.983 23.408 1.00 96.06 179 LYS A C 1
ATOM 1402 O O . LYS A 1 179 ? -25.876 -19.900 24.006 1.00 96.06 179 LYS A O 1
ATOM 1407 N N . ASP A 1 180 ? -27.089 -20.632 22.255 1.00 96.50 180 ASP A N 1
ATOM 1408 C CA . ASP A 1 180 ? -25.994 -21.329 21.577 1.00 96.50 180 ASP A CA 1
ATOM 1409 C C . ASP A 1 180 ? -24.864 -20.358 21.202 1.00 96.50 180 ASP A C 1
ATOM 1411 O O . ASP A 1 180 ? -23.688 -20.643 21.450 1.00 96.50 180 ASP A O 1
ATOM 1415 N N . LEU A 1 181 ? -25.205 -19.169 20.688 1.00 95.88 181 LEU A N 1
ATOM 1416 C CA . LEU A 1 181 ? -24.234 -18.107 20.403 1.00 95.88 181 LEU A CA 1
ATOM 1417 C C . LEU A 1 181 ? -23.503 -17.641 21.668 1.00 95.88 181 LEU A C 1
ATOM 1419 O O . LEU A 1 181 ? -22.280 -17.476 21.652 1.00 95.88 181 LEU A O 1
ATOM 1423 N N . LEU A 1 182 ? -24.221 -17.445 22.776 1.00 94.12 182 LEU A N 1
ATOM 1424 C CA . LEU A 1 182 ? -23.616 -17.040 24.042 1.00 94.12 182 LEU A CA 1
ATOM 1425 C C . LEU A 1 182 ? -22.648 -18.106 24.573 1.00 94.12 182 LEU A C 1
ATOM 1427 O O . LEU A 1 182 ? -21.538 -17.774 24.996 1.00 94.12 182 LEU A O 1
ATOM 1431 N N . GLU A 1 183 ? -23.028 -19.382 24.523 1.00 93.69 183 GLU A N 1
ATOM 1432 C CA . GLU A 1 183 ? -22.154 -20.485 24.931 1.00 93.69 183 GLU A CA 1
ATOM 1433 C C . GLU A 1 183 ? -20.920 -20.599 24.025 1.00 93.69 183 GLU A C 1
ATOM 1435 O O . GLU A 1 183 ? -19.800 -20.796 24.516 1.00 93.69 183 GLU A O 1
ATOM 1440 N N . GLN A 1 184 ? -21.076 -20.365 22.719 1.00 91.62 184 GLN A N 1
ATOM 1441 C CA . GLN A 1 184 ? -19.949 -20.280 21.796 1.00 91.62 184 GLN A CA 1
ATOM 1442 C C . GLN A 1 184 ? -19.000 -19.129 22.167 1.00 91.62 184 GLN A C 1
ATOM 1444 O O . GLN A 1 184 ? -17.792 -19.349 22.276 1.00 91.62 184 GLN A O 1
ATOM 1449 N N . VAL A 1 185 ? -19.512 -17.925 22.440 1.00 90.19 185 VAL A N 1
ATOM 1450 C CA . VAL A 1 185 ? -18.692 -16.772 22.861 1.00 90.19 185 VAL A CA 1
ATOM 1451 C C . VAL A 1 185 ? -17.975 -17.046 24.185 1.00 90.19 185 VAL A C 1
ATOM 1453 O O . VAL A 1 185 ? -16.780 -16.764 24.309 1.00 90.19 185 VAL A O 1
ATOM 1456 N N . LYS A 1 186 ? -18.656 -17.647 25.170 1.00 88.06 186 LYS A N 1
ATOM 1457 C CA . LYS A 1 186 ? -18.037 -18.057 26.442 1.00 88.06 186 LYS A CA 1
ATOM 1458 C C . LYS A 1 186 ? -16.918 -19.072 26.226 1.00 88.06 186 LYS A C 1
ATOM 1460 O O . LYS A 1 186 ? -15.903 -19.009 26.921 1.00 88.06 186 LYS A O 1
ATOM 1465 N N . SER A 1 187 ? -17.058 -19.975 25.252 1.00 88.00 187 SER A N 1
ATOM 1466 C CA . SER A 1 187 ? -16.022 -20.964 24.940 1.00 88.00 187 SER A CA 1
ATOM 1467 C C . SER A 1 187 ? -14.687 -20.321 24.532 1.00 88.00 187 SER A C 1
ATOM 1469 O O . SER A 1 187 ? -13.635 -20.863 24.869 1.00 88.00 187 SER A O 1
ATOM 1471 N N . PHE A 1 188 ? -14.717 -19.128 23.921 1.00 84.62 188 PHE A N 1
ATOM 1472 C CA . PHE A 1 188 ? -13.523 -18.366 23.533 1.00 84.62 188 PHE A CA 1
ATOM 1473 C C . PHE A 1 188 ? -12.829 -17.657 24.706 1.00 84.62 188 PHE A C 1
ATOM 1475 O O . PHE A 1 188 ? -11.679 -17.250 24.575 1.00 84.62 188 PHE A O 1
ATOM 1482 N N . ARG A 1 189 ? -13.500 -17.503 25.858 1.00 78.12 189 ARG A N 1
ATOM 1483 C CA . ARG A 1 189 ? -12.931 -16.860 27.060 1.00 78.12 189 ARG A CA 1
ATOM 1484 C C . ARG A 1 189 ? -12.132 -17.826 27.942 1.00 78.12 189 ARG A C 1
ATOM 1486 O O . ARG A 1 189 ? -11.489 -17.382 28.890 1.00 78.12 189 ARG A O 1
ATOM 1493 N N . LYS A 1 190 ? -12.177 -19.139 27.676 1.00 70.12 190 LYS A N 1
ATOM 1494 C CA . LYS A 1 190 ? -11.459 -20.139 28.481 1.00 70.12 190 LYS A CA 1
ATOM 1495 C C . LYS A 1 190 ? -9.946 -19.899 28.382 1.00 70.12 190 LYS A C 1
ATOM 1497 O O . LYS A 1 190 ? -9.359 -20.014 27.308 1.00 70.12 190 LYS A O 1
ATOM 1502 N N . ALA A 1 191 ? -9.337 -19.547 29.517 1.00 51.94 191 ALA A N 1
ATOM 1503 C CA . ALA A 1 191 ? -7.920 -19.214 29.628 1.00 51.94 191 ALA A CA 1
ATOM 1504 C C . ALA A 1 191 ? -7.031 -20.295 28.988 1.00 51.94 191 ALA A C 1
ATOM 1506 O O . ALA A 1 191 ? -7.175 -21.480 29.284 1.00 51.94 191 ALA A O 1
ATOM 1507 N N . GLY A 1 192 ? -6.112 -19.874 28.115 1.00 55.28 192 GLY A N 1
ATOM 1508 C CA . GLY A 1 192 ? -5.140 -20.752 27.453 1.00 55.28 192 GLY A CA 1
ATOM 1509 C C . GLY A 1 192 ? -5.511 -21.203 26.038 1.00 55.28 192 GLY A C 1
ATOM 1510 O O . GLY A 1 192 ? -4.654 -21.756 25.355 1.00 55.28 192 GLY A O 1
ATOM 1511 N N . VAL A 1 193 ? -6.727 -20.928 25.555 1.00 50.81 193 VAL A N 1
ATOM 1512 C CA . VAL A 1 193 ? -7.053 -21.091 24.131 1.00 50.81 193 VAL A CA 1
ATOM 1513 C C . VAL A 1 193 ? -6.778 -19.767 23.430 1.00 50.81 193 VAL A C 1
ATOM 1515 O O . VAL A 1 193 ? -7.686 -18.978 23.191 1.00 50.81 193 VAL A O 1
ATOM 1518 N N . THR A 1 194 ? -5.514 -19.498 23.097 1.00 51.69 194 THR A N 1
ATOM 1519 C CA . THR A 1 194 ? -5.253 -18.607 21.961 1.00 51.69 194 THR A CA 1
ATOM 1520 C C . THR A 1 194 ? -5.852 -19.336 20.766 1.00 51.69 194 THR A C 1
ATOM 1522 O O . THR A 1 194 ? -5.400 -20.451 20.488 1.00 51.69 194 THR A O 1
ATOM 1525 N N . PRO A 1 195 ? -6.892 -18.812 20.095 1.00 53.72 195 PRO A N 1
ATOM 1526 C CA . PRO A 1 195 ? -7.345 -19.441 18.869 1.00 53.72 195 PRO A CA 1
ATOM 1527 C C . PRO A 1 195 ? -6.117 -19.537 17.967 1.00 53.72 195 PRO A C 1
ATOM 1529 O O . PRO A 1 195 ? -5.468 -18.516 17.725 1.00 53.72 195 PRO A O 1
ATOM 1532 N N . GLU A 1 196 ? -5.755 -20.744 17.519 1.00 50.78 196 GLU A N 1
ATOM 1533 C CA . GLU A 1 196 ? -4.803 -20.862 16.417 1.00 50.78 196 GLU A CA 1
ATOM 1534 C C . GLU A 1 196 ? -5.276 -19.895 15.333 1.00 50.78 196 GLU A C 1
ATOM 1536 O O . GLU A 1 196 ? -6.475 -19.832 15.033 1.00 50.78 196 GLU A O 1
ATOM 1541 N N . SER A 1 197 ? -4.360 -19.097 14.787 1.00 54.41 197 SER A N 1
ATOM 1542 C CA . SER A 1 197 ? -4.650 -18.256 13.632 1.00 54.41 197 SER A CA 1
ATOM 1543 C C . SER A 1 197 ? -4.932 -19.183 12.448 1.00 54.41 197 SER A C 1
ATOM 1545 O O . SER A 1 197 ? -4.069 -19.430 11.619 1.00 54.41 197 SER A O 1
ATOM 1547 N N . LYS A 1 198 ? -6.140 -19.750 12.382 1.00 54.00 198 LYS A N 1
ATOM 1548 C CA . LYS A 1 198 ? -6.518 -20.782 11.405 1.00 54.00 198 LYS A CA 1
ATOM 1549 C C . LYS A 1 198 ? -6.529 -20.278 9.964 1.00 54.00 198 LYS A C 1
ATOM 1551 O O . LYS A 1 198 ? -6.633 -21.082 9.048 1.00 54.00 198 LYS A O 1
ATOM 1556 N N . ASN A 1 199 ? -6.382 -18.970 9.765 1.00 60.16 199 ASN A N 1
ATOM 1557 C CA . ASN A 1 199 ? -6.399 -18.338 8.458 1.00 60.16 199 ASN A CA 1
ATOM 1558 C C . ASN A 1 199 ? -5.087 -17.578 8.228 1.00 60.16 199 ASN A C 1
ATOM 1560 O O . ASN A 1 199 ? -5.087 -16.360 8.053 1.00 60.16 199 ASN A O 1
ATOM 1564 N N . GLU A 1 200 ? -3.951 -18.267 8.299 1.00 69.50 200 GLU A N 1
ATOM 1565 C CA . GLU A 1 200 ? -2.696 -17.693 7.822 1.00 69.50 200 GLU A CA 1
ATOM 1566 C C . GLU A 1 200 ? -2.622 -17.780 6.301 1.00 69.50 200 GLU A C 1
ATOM 1568 O O . GLU A 1 200 ? -2.891 -18.823 5.709 1.00 69.50 200 GLU A O 1
ATOM 1573 N N . THR A 1 201 ? -2.212 -16.686 5.663 1.00 76.31 201 THR A N 1
ATOM 1574 C CA . THR A 1 201 ? -1.781 -16.754 4.270 1.00 76.31 201 THR A CA 1
ATOM 1575 C C . THR A 1 201 ? -0.458 -17.509 4.229 1.00 76.31 201 THR A C 1
ATOM 1577 O O . THR A 1 201 ? 0.552 -17.025 4.745 1.00 76.31 201 THR A O 1
ATOM 1580 N N . VAL A 1 202 ? -0.481 -18.698 3.634 1.00 77.31 202 VAL A N 1
ATOM 1581 C CA . VAL A 1 202 ? 0.707 -19.507 3.358 1.00 77.31 202 VAL A CA 1
ATOM 1582 C C . VAL A 1 202 ? 0.935 -19.486 1.854 1.00 77.31 202 VAL A C 1
ATOM 1584 O O . VAL A 1 202 ? 0.002 -19.696 1.078 1.00 77.31 202 VAL A O 1
ATOM 1587 N N . TYR A 1 203 ? 2.169 -19.208 1.440 1.00 86.50 203 TYR A N 1
ATOM 1588 C CA . TYR A 1 203 ? 2.553 -19.343 0.042 1.00 86.50 203 TYR A CA 1
ATOM 1589 C C . TYR A 1 203 ? 2.421 -20.806 -0.390 1.00 86.50 203 TYR A C 1
ATOM 1591 O O . TYR A 1 203 ? 2.911 -21.710 0.286 1.00 86.50 203 TYR A O 1
ATOM 1599 N N . VAL A 1 204 ? 1.766 -21.033 -1.527 1.00 86.31 204 VAL A N 1
ATOM 1600 C CA . VAL A 1 204 ? 1.648 -22.356 -2.140 1.00 86.31 204 VAL A CA 1
ATOM 1601 C C . VAL A 1 204 ? 2.335 -22.293 -3.492 1.00 86.31 204 VAL A C 1
ATOM 1603 O O . VAL A 1 204 ? 1.847 -21.621 -4.404 1.00 86.31 204 VAL A O 1
ATOM 1606 N N . ALA A 1 205 ? 3.461 -22.993 -3.607 1.00 87.88 205 ALA A N 1
ATOM 1607 C CA . ALA A 1 205 ? 4.204 -23.061 -4.854 1.00 87.88 205 ALA A CA 1
ATOM 1608 C C . ALA A 1 205 ? 3.347 -23.691 -5.972 1.00 87.88 205 ALA A C 1
ATOM 1610 O O . ALA A 1 205 ? 2.608 -24.647 -5.715 1.00 87.88 205 ALA A O 1
ATOM 1611 N N . PRO A 1 206 ? 3.420 -23.166 -7.205 1.00 94.00 206 PRO A N 1
ATOM 1612 C CA . PRO A 1 206 ? 2.782 -23.775 -8.367 1.00 94.00 206 PRO A CA 1
ATOM 1613 C C . PRO A 1 206 ? 3.542 -25.026 -8.840 1.00 94.00 206 PRO A C 1
ATOM 1615 O O . PRO A 1 206 ? 4.709 -25.230 -8.509 1.00 94.00 206 PRO A O 1
ATOM 1618 N N . ASP A 1 207 ? 2.900 -25.824 -9.697 1.00 93.19 207 ASP A N 1
ATOM 1619 C CA . ASP A 1 207 ? 3.507 -27.024 -10.301 1.00 93.19 207 ASP A CA 1
ATOM 1620 C C . ASP A 1 207 ? 4.548 -26.709 -11.398 1.00 93.19 207 ASP A C 1
ATOM 1622 O O . ASP A 1 207 ? 5.249 -27.603 -11.871 1.00 93.19 207 ASP A O 1
ATOM 1626 N N . HIS A 1 208 ? 4.645 -25.451 -11.835 1.00 95.31 208 HIS A N 1
ATOM 1627 C CA . HIS A 1 208 ? 5.593 -24.987 -12.850 1.00 95.31 208 HIS A CA 1
ATOM 1628 C C . HIS A 1 208 ? 6.123 -23.587 -12.503 1.00 95.31 208 HIS A C 1
ATOM 1630 O O . HIS A 1 208 ? 5.432 -22.836 -11.816 1.00 95.31 208 HIS A O 1
ATOM 1636 N N . PRO A 1 209 ? 7.325 -23.198 -12.968 1.00 97.81 209 PRO A N 1
ATOM 1637 C CA . PRO A 1 209 ? 7.892 -21.888 -12.669 1.00 97.81 209 PRO A CA 1
ATOM 1638 C C . PRO A 1 209 ? 7.036 -20.741 -13.219 1.00 97.81 209 PRO A C 1
ATOM 1640 O O . PRO A 1 209 ? 6.746 -20.681 -14.409 1.00 97.81 209 PRO A O 1
ATOM 1643 N N . ILE A 1 210 ? 6.685 -19.797 -12.356 1.00 98.31 210 ILE A N 1
ATOM 1644 C CA . ILE A 1 210 ? 6.044 -18.532 -12.728 1.00 98.31 210 ILE A CA 1
ATOM 1645 C C . ILE A 1 210 ? 6.966 -17.403 -12.275 1.00 98.31 210 ILE A C 1
ATOM 1647 O O . ILE A 1 210 ? 7.262 -17.305 -11.082 1.00 98.31 210 ILE A O 1
ATOM 1651 N N . ALA A 1 211 ? 7.435 -16.571 -13.197 1.00 98.50 211 ALA A N 1
ATOM 1652 C CA . ALA A 1 211 ? 8.120 -15.327 -12.873 1.00 98.50 211 ALA A CA 1
ATOM 1653 C C . ALA A 1 211 ? 7.163 -14.142 -13.003 1.00 98.50 211 ALA A C 1
ATOM 1655 O O . ALA A 1 211 ? 6.299 -14.119 -13.884 1.00 98.50 211 ALA A O 1
ATOM 1656 N N . CYS A 1 212 ? 7.343 -13.124 -12.170 1.00 98.38 212 CYS A N 1
ATOM 1657 C CA . CYS A 1 212 ? 6.699 -11.836 -12.372 1.00 98.38 212 CYS A CA 1
ATOM 1658 C C . CYS A 1 212 ? 7.691 -10.672 -12.335 1.00 98.38 212 CYS A C 1
ATOM 1660 O O . CYS A 1 212 ? 8.774 -10.770 -11.763 1.00 98.38 212 CYS A O 1
ATOM 1662 N N . VAL A 1 213 ? 7.316 -9.571 -12.980 1.00 98.44 213 VAL A N 1
ATOM 1663 C CA . VAL A 1 213 ? 8.046 -8.299 -12.959 1.00 98.44 213 VAL A CA 1
ATOM 1664 C C . VAL A 1 213 ? 7.045 -7.168 -12.770 1.00 98.44 213 VAL A C 1
ATOM 1666 O O . VAL A 1 213 ? 6.070 -7.076 -13.520 1.00 98.44 213 VAL A O 1
ATOM 1669 N N . PHE A 1 214 ? 7.260 -6.307 -11.777 1.00 98.31 214 PHE A N 1
ATOM 1670 C CA . PHE A 1 214 ? 6.433 -5.117 -11.590 1.00 98.31 214 PHE A CA 1
ATOM 1671 C C . PHE A 1 214 ? 6.930 -4.017 -12.523 1.00 98.31 214 PHE A C 1
ATOM 1673 O O . PHE A 1 214 ? 8.062 -3.553 -12.405 1.00 98.31 214 PHE A O 1
ATOM 1680 N N . LEU A 1 215 ? 6.094 -3.581 -13.468 1.00 97.69 215 LEU A N 1
ATOM 1681 C CA . LEU A 1 215 ? 6.499 -2.506 -14.366 1.00 97.69 215 LEU A CA 1
ATOM 1682 C C . LEU A 1 215 ? 6.503 -1.160 -13.623 1.00 97.69 215 LEU A C 1
ATOM 1684 O O . LEU A 1 215 ? 5.519 -0.818 -12.961 1.00 97.69 215 LEU A O 1
ATOM 1688 N N . PRO A 1 216 ? 7.580 -0.364 -13.739 1.00 95.12 216 PRO A N 1
ATOM 1689 C CA . PRO A 1 216 ? 7.681 0.903 -13.034 1.00 95.12 216 PRO A CA 1
ATOM 1690 C C . PRO A 1 216 ? 6.713 1.944 -13.616 1.00 95.12 216 PRO A C 1
ATOM 1692 O O . PRO A 1 216 ? 6.648 2.171 -14.830 1.00 95.12 216 PRO A O 1
ATOM 1695 N N . ALA A 1 217 ? 5.982 2.629 -12.733 1.00 95.25 217 ALA A N 1
ATOM 1696 C CA . ALA A 1 217 ? 5.092 3.734 -13.083 1.00 95.25 217 ALA A CA 1
ATOM 1697 C C . ALA A 1 217 ? 5.905 5.011 -13.372 1.00 95.25 217 ALA A C 1
ATOM 1699 O O . ALA A 1 217 ? 6.035 5.895 -12.532 1.00 95.25 217 ALA A O 1
ATOM 1700 N N . GLN A 1 218 ? 6.494 5.090 -14.567 1.00 94.44 218 GLN A N 1
ATOM 1701 C CA . GLN A 1 218 ? 7.336 6.209 -15.009 1.00 94.44 218 GLN A CA 1
ATOM 1702 C C . GLN A 1 218 ? 6.729 6.912 -16.222 1.00 94.44 218 GLN A C 1
ATOM 1704 O O . GLN A 1 218 ? 6.130 6.267 -17.076 1.00 94.44 218 GLN A O 1
ATOM 1709 N N . LEU A 1 219 ? 6.936 8.227 -16.362 1.00 94.69 219 LEU A N 1
ATOM 1710 C CA . LEU A 1 219 ? 6.507 8.948 -17.572 1.00 94.69 219 LEU A CA 1
ATOM 1711 C C . LEU A 1 219 ? 7.188 8.400 -18.831 1.00 94.69 219 LEU A C 1
ATOM 1713 O O . LEU A 1 219 ? 6.599 8.411 -19.909 1.00 94.69 219 LEU A O 1
ATOM 1717 N N . ARG A 1 220 ? 8.447 7.972 -18.690 1.00 94.62 220 ARG A N 1
ATOM 1718 C CA . ARG A 1 220 ? 9.285 7.473 -19.776 1.00 94.62 220 ARG A CA 1
ATOM 1719 C C . ARG A 1 220 ? 10.135 6.322 -19.256 1.00 94.62 220 ARG A C 1
ATOM 1721 O O . ARG A 1 220 ? 10.910 6.513 -18.322 1.00 94.62 220 ARG A O 1
ATOM 1728 N N . MET A 1 221 ? 10.011 5.146 -19.863 1.00 96.25 221 MET A N 1
ATOM 1729 C CA . MET A 1 221 ? 10.830 3.979 -19.529 1.00 96.25 221 MET A CA 1
ATOM 1730 C C . MET A 1 221 ? 12.280 4.165 -20.020 1.00 96.25 221 MET A C 1
ATOM 1732 O O . MET A 1 221 ? 12.481 4.315 -21.234 1.00 96.25 221 MET A O 1
ATOM 1736 N N . PRO A 1 222 ? 13.299 4.141 -19.136 1.00 96.25 222 PRO A N 1
ATOM 1737 C CA . PRO A 1 222 ? 14.698 4.138 -19.555 1.00 96.25 222 PRO A CA 1
ATOM 1738 C C . PRO A 1 222 ? 15.030 2.886 -20.374 1.00 96.25 222 PRO A C 1
ATOM 1740 O O . PRO A 1 222 ? 14.606 1.781 -20.032 1.00 96.25 222 PRO A O 1
ATOM 1743 N N . VAL A 1 223 ? 15.838 3.035 -21.427 1.00 96.38 223 VAL A N 1
ATOM 1744 C CA . VAL A 1 223 ? 16.267 1.906 -22.271 1.00 96.38 223 VAL A CA 1
ATOM 1745 C C . VAL A 1 223 ? 17.044 0.872 -21.452 1.00 96.38 223 VAL A C 1
ATOM 1747 O O . VAL A 1 223 ? 16.894 -0.317 -21.707 1.00 96.38 223 VAL A O 1
ATOM 1750 N N . THR A 1 224 ? 17.822 1.290 -20.444 1.00 95.19 224 THR A N 1
ATOM 1751 C CA . THR A 1 224 ? 18.592 0.343 -19.618 1.00 95.19 224 THR A CA 1
ATOM 1752 C C . THR A 1 224 ? 17.687 -0.592 -18.811 1.00 95.19 224 THR A C 1
ATOM 1754 O O . THR A 1 224 ? 17.897 -1.802 -18.814 1.00 95.19 224 THR A O 1
ATOM 1757 N N . VAL A 1 225 ? 16.614 -0.053 -18.222 1.00 96.31 225 VAL A N 1
ATOM 1758 C CA . VAL A 1 225 ? 15.618 -0.818 -17.456 1.00 96.31 225 VAL A CA 1
ATOM 1759 C C . VAL A 1 225 ? 14.855 -1.744 -18.398 1.00 96.31 225 VAL A C 1
ATOM 1761 O O . VAL A 1 225 ? 14.749 -2.940 -18.152 1.00 96.31 225 VAL A O 1
ATOM 1764 N N . ALA A 1 226 ? 14.388 -1.217 -19.536 1.00 97.19 226 ALA A N 1
ATOM 1765 C CA . ALA A 1 226 ? 13.700 -2.008 -20.553 1.00 97.19 226 ALA A CA 1
ATOM 1766 C C . ALA A 1 226 ? 14.557 -3.174 -21.067 1.00 97.19 226 ALA A C 1
ATOM 1768 O O . ALA A 1 226 ? 14.069 -4.293 -21.211 1.00 97.19 226 ALA A O 1
ATOM 1769 N N . ASN A 1 227 ? 15.842 -2.923 -21.321 1.00 96.12 227 ASN A N 1
ATOM 1770 C CA . ASN A 1 227 ? 16.794 -3.943 -21.733 1.00 96.12 227 ASN A CA 1
ATOM 1771 C C . ASN A 1 227 ? 17.022 -4.993 -20.641 1.00 96.12 227 ASN A C 1
ATOM 1773 O O . ASN A 1 227 ? 16.999 -6.182 -20.952 1.00 96.12 227 ASN A O 1
ATOM 1777 N N . GLY A 1 228 ? 17.196 -4.565 -19.387 1.00 96.75 228 GLY A N 1
ATOM 1778 C CA . GLY A 1 228 ? 17.324 -5.460 -18.239 1.00 96.75 228 GLY A CA 1
ATOM 1779 C C . GLY A 1 228 ? 16.114 -6.381 -18.097 1.00 96.75 228 GLY A C 1
ATOM 1780 O O . GLY A 1 228 ? 16.284 -7.595 -18.000 1.00 96.75 228 GLY A O 1
ATOM 1781 N N . ILE A 1 229 ? 14.898 -5.829 -18.198 1.00 98.12 229 ILE A N 1
ATOM 1782 C CA . ILE A 1 229 ? 13.651 -6.605 -18.136 1.00 98.12 229 ILE A CA 1
ATOM 1783 C C . ILE A 1 229 ? 13.606 -7.627 -19.274 1.00 98.12 229 ILE A C 1
ATOM 1785 O O . ILE A 1 229 ? 13.425 -8.814 -19.020 1.00 98.12 229 ILE A O 1
ATOM 1789 N N . VAL A 1 230 ? 13.798 -7.201 -20.529 1.00 97.44 230 VAL A N 1
ATOM 1790 C CA . VAL A 1 230 ? 13.726 -8.110 -21.688 1.00 97.44 230 VAL A CA 1
ATOM 1791 C C . VAL A 1 230 ? 14.751 -9.240 -21.578 1.00 97.44 230 VAL A C 1
ATOM 1793 O O . VAL A 1 230 ? 14.395 -10.398 -21.790 1.00 97.44 230 VAL A O 1
ATOM 1796 N N . LYS A 1 231 ? 15.996 -8.926 -21.202 1.00 96.75 231 LYS A N 1
ATOM 1797 C CA . LYS A 1 231 ? 17.075 -9.911 -21.044 1.00 96.75 231 LYS A CA 1
ATOM 1798 C C . LYS A 1 231 ? 16.777 -10.902 -19.918 1.00 96.75 231 LYS A C 1
ATOM 1800 O O . LYS A 1 231 ? 16.905 -12.103 -20.133 1.00 96.75 231 LYS A O 1
ATOM 1805 N N . ALA A 1 232 ? 16.343 -10.424 -18.751 1.00 98.00 232 ALA A N 1
ATOM 1806 C CA . ALA A 1 232 ? 16.006 -11.285 -17.617 1.00 98.00 232 ALA A CA 1
ATOM 1807 C C . ALA A 1 232 ? 14.823 -12.212 -17.935 1.00 98.00 232 ALA A C 1
ATOM 1809 O O . ALA A 1 232 ? 14.860 -13.399 -17.629 1.00 98.00 232 ALA A O 1
ATOM 1810 N N . VAL A 1 233 ? 13.802 -11.694 -18.623 1.00 98.38 233 VAL A N 1
ATOM 1811 C CA . VAL A 1 233 ? 12.657 -12.488 -19.083 1.00 98.38 233 VAL A CA 1
ATOM 1812 C C . VAL A 1 233 ? 13.083 -13.570 -20.074 1.00 98.38 233 VAL A C 1
ATOM 1814 O O . VAL A 1 233 ? 12.668 -14.719 -19.937 1.00 98.38 233 VAL A O 1
ATOM 1817 N N . GLN A 1 234 ? 13.911 -13.228 -21.066 1.00 96.94 234 GLN A N 1
ATOM 1818 C CA . GLN A 1 234 ? 14.436 -14.200 -22.031 1.00 96.94 234 GLN A CA 1
ATOM 1819 C C . GLN A 1 234 ? 15.248 -15.287 -21.327 1.00 96.94 234 GLN A C 1
ATOM 1821 O O . GLN A 1 234 ? 14.977 -16.468 -21.520 1.00 96.94 234 GLN A O 1
ATOM 1826 N N . GLN A 1 235 ? 16.160 -14.892 -20.439 1.00 97.38 235 GLN A N 1
ATOM 1827 C CA . GLN A 1 235 ? 16.970 -15.815 -19.655 1.00 97.38 235 GLN A CA 1
ATOM 1828 C C . GLN A 1 235 ? 16.107 -16.746 -18.791 1.00 97.38 235 GLN A C 1
ATOM 1830 O O . GLN A 1 235 ? 16.350 -17.951 -18.757 1.00 97.38 235 GLN A O 1
ATOM 1835 N N . PHE A 1 236 ? 15.073 -16.221 -18.129 1.00 98.44 236 PHE A N 1
ATOM 1836 C CA . PHE A 1 236 ? 14.155 -17.036 -17.339 1.00 98.44 236 PHE A CA 1
ATOM 1837 C C . PHE A 1 236 ? 13.434 -18.079 -18.202 1.00 98.44 236 PHE A C 1
ATOM 1839 O O . PHE A 1 236 ? 13.373 -19.245 -17.818 1.00 98.44 236 PHE A O 1
ATOM 1846 N N . LEU A 1 237 ? 12.917 -17.682 -19.369 1.00 97.75 237 LEU A N 1
ATOM 1847 C CA . LEU A 1 237 ? 12.214 -18.578 -20.295 1.00 97.75 237 LEU A CA 1
ATOM 1848 C C . LEU A 1 237 ? 13.146 -19.633 -20.911 1.00 97.75 237 LEU A C 1
ATOM 1850 O O . LEU A 1 237 ? 12.740 -20.776 -21.104 1.00 97.75 237 LEU A O 1
ATOM 1854 N N . GLU A 1 238 ? 14.402 -19.277 -21.186 1.00 97.31 238 GLU A N 1
ATOM 1855 C CA . GLU A 1 238 ? 15.428 -20.218 -21.651 1.00 97.31 238 GLU A CA 1
ATOM 1856 C C . GLU A 1 238 ? 15.764 -21.266 -20.582 1.00 97.31 238 GLU A C 1
ATOM 1858 O O . GLU A 1 238 ? 15.895 -22.452 -20.886 1.00 97.31 238 GLU A O 1
ATOM 1863 N N . GLN A 1 239 ? 15.869 -20.841 -19.322 1.00 97.56 239 GLN A N 1
ATOM 1864 C CA . GLN A 1 239 ? 16.145 -21.724 -18.187 1.00 97.56 239 GLN A CA 1
ATOM 1865 C C . GLN A 1 239 ? 14.926 -22.553 -17.767 1.00 97.56 239 GLN A C 1
ATOM 1867 O O . GLN A 1 239 ? 15.080 -23.650 -17.230 1.00 97.56 239 GLN A O 1
ATOM 1872 N N . ASN A 1 240 ? 13.718 -22.052 -18.031 1.00 97.31 240 ASN A N 1
ATOM 1873 C CA . ASN A 1 240 ? 12.453 -22.667 -17.649 1.00 97.31 240 ASN A CA 1
ATOM 1874 C C . ASN A 1 240 ? 11.527 -22.773 -18.876 1.00 97.31 240 ASN A C 1
ATOM 1876 O O . ASN A 1 240 ? 10.600 -21.975 -19.006 1.00 97.31 240 ASN A O 1
ATOM 1880 N N . PRO A 1 241 ? 11.704 -23.777 -19.759 1.00 94.94 241 PRO A N 1
ATOM 1881 C CA . PRO A 1 241 ? 10.926 -23.878 -21.001 1.00 94.94 241 PRO A CA 1
ATOM 1882 C C . PRO A 1 241 ? 9.408 -24.043 -20.814 1.00 94.94 241 PRO A C 1
ATOM 1884 O O . PRO A 1 241 ? 8.639 -23.731 -21.717 1.00 94.94 241 PRO A O 1
ATOM 1887 N N . ALA A 1 242 ? 8.974 -24.554 -19.656 1.00 94.69 242 ALA A N 1
ATOM 1888 C CA . ALA A 1 242 ? 7.564 -24.651 -19.260 1.00 94.69 242 ALA A CA 1
ATOM 1889 C C . ALA A 1 242 ? 7.114 -23.484 -18.359 1.00 94.69 242 ALA A C 1
ATOM 1891 O O . ALA A 1 242 ? 6.035 -23.538 -17.772 1.00 94.69 242 ALA A O 1
ATOM 1892 N N . GLY A 1 243 ? 7.973 -22.480 -18.181 1.00 96.31 243 GLY A N 1
ATOM 1893 C CA . GLY A 1 243 ? 7.736 -21.358 -17.292 1.00 96.31 243 GLY A CA 1
ATOM 1894 C C . GLY A 1 243 ? 6.814 -20.307 -17.901 1.00 96.31 243 GLY A C 1
ATOM 1895 O O . GLY A 1 243 ? 6.800 -20.090 -19.113 1.00 96.31 243 GLY A O 1
ATOM 1896 N N . GLU A 1 244 ? 6.067 -19.624 -17.041 1.00 97.88 244 GLU A N 1
ATOM 1897 C CA . GLU A 1 244 ? 5.282 -18.445 -17.400 1.00 97.88 244 GLU A CA 1
ATOM 1898 C C . GLU A 1 244 ? 5.977 -17.179 -16.888 1.00 97.88 244 GLU A C 1
ATOM 1900 O O . GLU A 1 244 ? 6.585 -17.179 -15.818 1.00 97.88 244 GLU A O 1
ATOM 1905 N N . VAL A 1 245 ? 5.851 -16.077 -17.628 1.00 98.56 245 VAL A N 1
ATOM 1906 C CA . VAL A 1 245 ? 6.258 -14.749 -17.164 1.00 98.56 245 VAL A CA 1
ATOM 1907 C C . VAL A 1 245 ? 5.061 -13.807 -17.201 1.00 98.56 245 VAL A C 1
ATOM 1909 O O . VAL A 1 245 ? 4.395 -13.685 -18.233 1.00 98.56 245 VAL A O 1
ATOM 1912 N N . LYS A 1 246 ? 4.824 -13.096 -16.095 1.00 98.38 246 LYS A N 1
ATOM 1913 C CA . LYS A 1 246 ? 3.778 -12.077 -15.972 1.00 98.38 246 LYS A CA 1
ATOM 1914 C C . LYS A 1 246 ? 4.374 -10.687 -15.746 1.00 98.38 246 LYS A C 1
ATOM 1916 O O . LYS A 1 246 ? 5.050 -10.445 -14.749 1.00 98.38 246 LYS A O 1
ATOM 1921 N N . ALA A 1 247 ? 4.095 -9.755 -16.653 1.00 98.38 247 ALA A N 1
ATOM 1922 C CA . ALA A 1 247 ? 4.403 -8.341 -16.460 1.00 98.38 247 ALA A CA 1
ATOM 1923 C C . ALA A 1 247 ? 3.223 -7.662 -15.754 1.00 98.38 247 ALA A C 1
ATOM 1925 O O . ALA A 1 247 ? 2.132 -7.573 -16.320 1.00 98.38 247 ALA A O 1
ATOM 1926 N N . ILE A 1 248 ? 3.433 -7.215 -14.519 1.00 98.44 248 ILE A N 1
ATOM 1927 C CA . ILE A 1 248 ? 2.388 -6.641 -13.669 1.00 98.44 248 ILE A CA 1
ATOM 1928 C C . ILE A 1 248 ? 2.317 -5.132 -13.908 1.00 98.44 248 ILE A C 1
ATOM 1930 O O . ILE A 1 248 ? 3.349 -4.457 -13.910 1.00 98.44 248 ILE A O 1
ATOM 1934 N N . LEU A 1 249 ? 1.106 -4.598 -14.081 1.00 98.38 249 LEU A N 1
ATOM 1935 C CA . LEU A 1 249 ? 0.824 -3.160 -14.096 1.00 98.38 249 LEU A CA 1
ATOM 1936 C C . LEU A 1 249 ? 0.297 -2.735 -12.708 1.00 98.38 249 LEU A C 1
ATOM 1938 O O . LEU A 1 249 ? -0.902 -2.897 -12.452 1.00 98.38 249 LEU A O 1
ATOM 1942 N N . PRO A 1 250 ? 1.156 -2.213 -11.805 1.00 97.31 250 PRO A N 1
ATOM 1943 C CA . PRO A 1 250 ? 0.824 -1.945 -10.401 1.00 97.31 250 PRO A CA 1
ATOM 1944 C C . PRO A 1 250 ? 0.059 -0.623 -10.225 1.00 97.31 250 PRO A C 1
ATOM 1946 O O . PRO A 1 250 ? 0.521 0.301 -9.561 1.00 97.31 250 PRO A O 1
ATOM 1949 N N . GLN A 1 251 ? -1.075 -0.466 -10.907 1.00 96.44 251 GLN A N 1
ATOM 1950 C CA . GLN A 1 251 ? -1.789 0.812 -10.971 1.00 96.44 251 GLN A CA 1
ATOM 1951 C C . GLN A 1 251 ? -2.361 1.265 -9.612 1.00 96.44 251 GLN A C 1
ATOM 1953 O O . GLN A 1 251 ? -2.339 2.460 -9.316 1.00 96.44 251 GLN A O 1
ATOM 1958 N N . TRP A 1 252 ? -2.834 0.338 -8.771 1.00 97.25 252 TRP A N 1
ATOM 1959 C CA . TRP A 1 252 ? -3.446 0.643 -7.475 1.00 97.25 252 TRP A CA 1
ATOM 1960 C C . TRP A 1 252 ? -2.385 0.909 -6.408 1.00 97.25 252 TRP A C 1
ATOM 1962 O O . TRP A 1 252 ? -2.488 1.896 -5.679 1.00 97.25 252 TRP A O 1
ATOM 1972 N N . SER A 1 253 ? -1.340 0.084 -6.338 1.00 97.25 253 SER A N 1
ATOM 1973 C CA . SER A 1 253 ? -0.218 0.282 -5.416 1.00 97.25 253 SER A CA 1
ATOM 1974 C C . SER A 1 253 ? 0.596 1.526 -5.784 1.00 97.25 253 SER A C 1
ATOM 1976 O O . SER A 1 253 ? 0.952 2.298 -4.893 1.00 97.25 253 SER A O 1
ATOM 1978 N N . ALA A 1 254 ? 0.804 1.812 -7.076 1.00 97.44 254 ALA A N 1
ATOM 1979 C CA . ALA A 1 254 ? 1.416 3.068 -7.517 1.00 97.44 254 ALA A CA 1
ATOM 1980 C C . ALA A 1 254 ? 0.564 4.295 -7.144 1.00 97.44 254 ALA A C 1
ATOM 1982 O O . ALA A 1 254 ? 1.105 5.298 -6.676 1.00 97.44 254 ALA A O 1
ATOM 1983 N N . MET A 1 255 ? -0.764 4.216 -7.289 1.00 96.62 255 MET A N 1
ATOM 1984 C CA . MET A 1 255 ? -1.671 5.285 -6.853 1.00 96.62 255 MET A CA 1
ATOM 1985 C C . MET A 1 255 ? -1.611 5.484 -5.337 1.00 96.62 255 MET A C 1
ATOM 1987 O O . MET A 1 255 ? -1.461 6.613 -4.875 1.00 96.62 255 MET A O 1
ATOM 1991 N N . GLY A 1 256 ? -1.676 4.398 -4.561 1.00 94.50 256 GLY A N 1
ATOM 1992 C CA . GLY A 1 256 ? -1.566 4.445 -3.104 1.00 94.50 256 GLY A CA 1
ATOM 1993 C C . GLY A 1 256 ? -0.266 5.104 -2.651 1.00 94.50 256 GLY A C 1
ATOM 1994 O O . GLY A 1 256 ? -0.274 5.934 -1.748 1.00 94.50 256 GLY A O 1
ATOM 1995 N N . ALA A 1 257 ? 0.840 4.810 -3.329 1.00 95.25 257 ALA A N 1
ATOM 1996 C CA . ALA A 1 257 ? 2.131 5.410 -3.039 1.00 95.25 257 ALA A CA 1
ATOM 1997 C C . ALA A 1 257 ? 2.284 6.868 -3.539 1.00 95.25 257 ALA A C 1
ATOM 1999 O O . ALA A 1 257 ? 3.330 7.457 -3.291 1.00 95.25 257 ALA A O 1
ATOM 2000 N N . ASP A 1 258 ? 1.299 7.507 -4.179 1.00 94.31 258 ASP A N 1
ATOM 2001 C CA . ASP A 1 258 ? 1.452 8.834 -4.828 1.00 94.31 258 ASP A CA 1
ATOM 2002 C C . ASP A 1 258 ? 2.589 8.837 -5.876 1.00 94.31 258 ASP A C 1
ATOM 2004 O O . ASP A 1 258 ? 3.388 9.771 -5.953 1.00 94.31 258 ASP A O 1
ATOM 2008 N N . GLU A 1 259 ? 2.722 7.759 -6.661 1.00 93.44 259 GLU A N 1
ATOM 2009 C CA . GLU A 1 259 ? 3.619 7.751 -7.824 1.00 93.44 259 GLU A CA 1
ATOM 2010 C C . GLU A 1 259 ? 3.099 8.694 -8.921 1.00 93.44 259 GLU A C 1
ATOM 2012 O O . GLU A 1 259 ? 1.892 8.882 -9.101 1.00 93.44 259 GLU A O 1
ATOM 2017 N N . LEU A 1 260 ? 4.017 9.273 -9.703 1.00 92.56 260 LEU A N 1
ATOM 2018 C CA . LEU A 1 260 ? 3.713 10.255 -10.753 1.00 92.56 260 LEU A CA 1
ATOM 2019 C C . LEU A 1 260 ? 2.913 11.465 -10.230 1.00 92.56 260 LEU A C 1
ATOM 2021 O O . LEU A 1 260 ? 3.478 12.376 -9.625 1.00 92.56 260 LEU A O 1
ATOM 2025 N N . THR A 1 261 ? 1.613 11.516 -10.524 1.00 92.56 261 THR A N 1
ATOM 2026 C CA . THR A 1 261 ? 0.695 12.585 -10.106 1.00 92.56 261 THR A CA 1
ATOM 2027 C C . THR A 1 261 ? -0.235 12.162 -8.968 1.00 92.56 261 THR A C 1
ATOM 2029 O O . THR A 1 261 ? -0.983 13.017 -8.492 1.00 92.56 261 THR A O 1
ATOM 2032 N N . GLY A 1 262 ? -0.221 10.883 -8.571 1.00 92.62 262 GLY A N 1
ATOM 2033 C CA . GLY A 1 262 ? -1.206 10.286 -7.662 1.00 92.62 262 GLY A CA 1
ATOM 2034 C C . GLY A 1 262 ? -2.593 10.081 -8.283 1.00 92.62 262 GLY A C 1
ATOM 2035 O O . GLY A 1 262 ? -3.520 9.662 -7.596 1.00 92.62 262 GLY A O 1
ATOM 2036 N N . ASP A 1 263 ? -2.760 10.388 -9.574 1.00 94.38 263 ASP A N 1
ATOM 2037 C CA . ASP A 1 263 ? -4.018 10.254 -10.309 1.00 94.38 263 ASP A CA 1
ATOM 2038 C C . ASP A 1 263 ? -4.053 8.928 -11.077 1.00 94.38 263 ASP A C 1
ATOM 2040 O O . ASP A 1 263 ? -3.167 8.636 -11.884 1.00 94.38 263 ASP A O 1
ATOM 2044 N N . GLU A 1 264 ? -5.105 8.139 -10.851 1.00 94.81 264 GLU A N 1
ATOM 2045 C CA . GLU A 1 264 ? -5.279 6.808 -11.443 1.00 94.81 264 GLU A CA 1
ATOM 2046 C C . GLU A 1 264 ? -5.156 6.825 -12.973 1.00 94.81 264 GLU A C 1
ATOM 2048 O O . GLU A 1 264 ? -4.501 5.967 -13.564 1.00 94.81 264 GLU A O 1
ATOM 2053 N N . LYS A 1 265 ? -5.744 7.829 -13.635 1.00 95.88 265 LYS A N 1
ATOM 2054 C CA . LYS A 1 265 ? -5.751 7.917 -15.098 1.00 95.88 265 LYS A CA 1
ATOM 2055 C C . LYS A 1 265 ? -4.359 8.212 -15.645 1.00 95.88 265 LYS A C 1
ATOM 2057 O O . LYS A 1 265 ? -3.979 7.640 -16.668 1.00 95.88 265 LYS A O 1
ATOM 2062 N N . ASP A 1 266 ? -3.621 9.116 -15.008 1.00 97.00 266 ASP A N 1
ATOM 2063 C CA . ASP A 1 266 ? -2.252 9.439 -15.410 1.00 97.00 266 ASP A CA 1
ATOM 2064 C C . ASP A 1 266 ? -1.318 8.225 -15.196 1.00 97.00 266 ASP A C 1
ATOM 2066 O O . ASP A 1 266 ? -0.518 7.909 -16.079 1.00 97.00 266 ASP A O 1
ATOM 2070 N N . ILE A 1 267 ? -1.465 7.504 -14.075 1.00 97.75 267 ILE A N 1
ATOM 2071 C CA . ILE A 1 267 ? -0.684 6.296 -13.749 1.00 97.75 267 ILE A CA 1
ATOM 2072 C C . ILE A 1 267 ? -0.984 5.159 -14.725 1.00 97.75 267 ILE A C 1
ATOM 2074 O O . ILE A 1 267 ? -0.062 4.592 -15.316 1.00 97.75 267 ILE A O 1
ATOM 2078 N N . LYS A 1 268 ? -2.266 4.854 -14.947 1.00 97.12 268 LYS A N 1
ATOM 2079 C CA . LYS A 1 268 ? -2.697 3.821 -15.893 1.00 97.12 268 LYS A CA 1
ATOM 2080 C C . LYS A 1 268 ? -2.180 4.113 -17.298 1.00 97.12 268 LYS A C 1
ATOM 2082 O O . LYS A 1 268 ? -1.600 3.236 -17.933 1.00 97.12 268 LYS A O 1
ATOM 2087 N N . ALA A 1 269 ? -2.280 5.368 -17.745 1.00 97.81 269 ALA A N 1
ATOM 2088 C CA . ALA A 1 269 ? -1.752 5.770 -19.043 1.00 97.81 269 ALA A CA 1
ATOM 2089 C C . ALA A 1 269 ? -0.229 5.583 -19.154 1.00 97.81 269 ALA A C 1
ATOM 2091 O O . ALA A 1 269 ? 0.257 5.231 -20.227 1.00 97.81 269 ALA A O 1
ATOM 2092 N N . ALA A 1 270 ? 0.529 5.810 -18.076 1.00 98.12 270 ALA A N 1
ATOM 2093 C CA . ALA A 1 270 ? 1.982 5.630 -18.065 1.00 98.12 270 ALA A CA 1
ATOM 2094 C C . ALA A 1 270 ? 2.373 4.152 -18.159 1.00 98.12 270 ALA A C 1
ATOM 2096 O O . ALA A 1 270 ? 3.237 3.787 -18.957 1.00 98.12 270 ALA A O 1
ATOM 2097 N N . LEU A 1 271 ? 1.697 3.298 -17.390 1.00 98.25 271 LEU A N 1
ATOM 2098 C CA . LEU A 1 271 ? 1.903 1.851 -17.409 1.00 98.25 271 LEU A CA 1
ATOM 2099 C C . LEU A 1 271 ? 1.553 1.252 -18.780 1.00 98.25 271 LEU A C 1
ATOM 2101 O O . LEU A 1 271 ? 2.374 0.539 -19.356 1.00 98.25 271 LEU A O 1
ATOM 2105 N N . GLU A 1 272 ? 0.392 1.609 -19.343 1.00 97.81 272 GLU A N 1
ATOM 2106 C CA . GLU A 1 272 ? -0.038 1.187 -20.685 1.00 97.81 272 GLU A CA 1
ATOM 2107 C C . GLU A 1 272 ? 0.935 1.668 -21.775 1.00 97.81 272 GLU A C 1
ATOM 2109 O O . GLU A 1 272 ? 1.352 0.896 -22.638 1.00 97.81 272 GLU A O 1
ATOM 2114 N N . TYR A 1 273 ? 1.357 2.934 -21.720 1.00 98.38 273 TYR A N 1
ATOM 2115 C CA . TYR A 1 273 ? 2.317 3.493 -22.674 1.00 98.38 273 TYR A CA 1
ATOM 2116 C C . TYR A 1 273 ? 3.651 2.746 -22.644 1.00 98.38 273 TYR A C 1
ATOM 2118 O O . TYR A 1 273 ? 4.175 2.351 -23.688 1.00 98.38 273 TYR A O 1
ATOM 2126 N N . ASN A 1 274 ? 4.188 2.518 -21.446 1.00 98.12 274 ASN A N 1
ATOM 2127 C CA . ASN A 1 274 ? 5.479 1.870 -21.281 1.00 98.12 274 ASN A CA 1
ATOM 2128 C C . ASN A 1 274 ? 5.443 0.393 -21.678 1.00 98.12 274 ASN A C 1
ATOM 2130 O O . ASN A 1 274 ? 6.381 -0.060 -22.331 1.00 98.12 274 ASN A O 1
ATOM 2134 N N . VAL A 1 275 ? 4.388 -0.356 -21.335 1.00 97.94 275 VAL A N 1
ATOM 2135 C CA . VAL A 1 275 ? 4.304 -1.777 -21.711 1.00 97.94 275 VAL A CA 1
ATOM 2136 C C . VAL A 1 275 ? 4.145 -1.952 -23.222 1.00 97.94 275 VAL A C 1
ATOM 2138 O O . VAL A 1 275 ? 4.792 -2.827 -23.796 1.00 97.94 275 VAL A O 1
ATOM 2141 N N . LEU A 1 276 ? 3.391 -1.073 -23.897 1.00 97.75 276 LEU A N 1
ATOM 2142 C CA . LEU A 1 276 ? 3.286 -1.079 -25.360 1.00 97.75 276 LEU A CA 1
ATOM 2143 C C . LEU A 1 276 ? 4.648 -0.847 -26.019 1.00 97.75 276 LEU A C 1
ATOM 2145 O O . LEU A 1 276 ? 5.010 -1.552 -26.961 1.00 97.75 276 LEU A O 1
ATOM 2149 N N . LEU A 1 277 ? 5.433 0.113 -25.524 1.00 98.25 277 LEU A N 1
ATOM 2150 C CA . LEU A 1 277 ? 6.781 0.353 -26.043 1.00 98.25 277 LEU A CA 1
ATOM 2151 C C . LEU A 1 277 ? 7.741 -0.791 -25.714 1.00 98.25 277 LEU A C 1
ATOM 2153 O O . LEU A 1 277 ? 8.532 -1.176 -26.570 1.00 98.25 277 LEU A O 1
ATOM 2157 N N . LEU A 1 278 ? 7.646 -1.382 -24.524 1.00 98.25 278 LEU A N 1
ATOM 2158 C CA . LEU A 1 278 ? 8.462 -2.525 -24.114 1.00 98.25 278 LEU A CA 1
ATOM 2159 C C . LEU A 1 278 ? 8.201 -3.758 -25.001 1.00 98.25 278 LEU A C 1
ATOM 2161 O O . LEU A 1 278 ? 9.141 -4.432 -25.426 1.00 98.25 278 LEU A O 1
ATOM 2165 N N . GLN A 1 279 ? 6.941 -3.999 -25.377 1.00 97.69 279 GLN A N 1
ATOM 2166 C CA . GLN A 1 279 ? 6.561 -5.017 -26.365 1.00 97.69 279 GLN A CA 1
ATOM 2167 C C . GLN A 1 279 ? 7.173 -4.756 -27.745 1.00 97.69 279 GLN A C 1
ATOM 2169 O O . GLN A 1 279 ? 7.600 -5.692 -28.416 1.00 97.69 279 GLN A O 1
ATOM 2174 N N . LYS A 1 280 ? 7.255 -3.493 -28.183 1.00 97.50 280 LYS A N 1
ATOM 2175 C CA . LYS A 1 280 ? 7.918 -3.138 -29.453 1.00 97.50 280 LYS A CA 1
ATOM 2176 C C . LYS A 1 280 ? 9.437 -3.205 -29.372 1.00 97.50 280 LYS A C 1
ATOM 2178 O O . LYS A 1 280 ? 10.070 -3.466 -30.394 1.00 97.50 280 LYS A O 1
ATOM 2183 N N . TYR A 1 281 ? 9.995 -2.981 -28.187 1.00 97.00 281 TYR A N 1
ATOM 2184 C CA . TYR A 1 281 ? 11.428 -3.032 -27.934 1.00 97.00 281 TYR A CA 1
ATOM 2185 C C . TYR A 1 281 ? 11.973 -4.464 -27.968 1.00 97.00 281 TYR A C 1
ATOM 2187 O O . TYR A 1 281 ? 13.081 -4.686 -28.454 1.00 97.00 281 TYR A O 1
ATOM 2195 N N . GLY A 1 282 ? 11.193 -5.438 -27.492 1.00 96.50 282 GLY A N 1
ATOM 2196 C CA . GLY A 1 282 ? 11.568 -6.851 -27.582 1.00 96.50 282 GLY A CA 1
ATOM 2197 C C . GLY A 1 282 ? 11.030 -7.760 -26.483 1.00 96.50 282 GLY A C 1
ATOM 2198 O O . GLY A 1 282 ? 11.519 -8.882 -26.368 1.00 96.50 282 GLY A O 1
ATOM 2199 N N . LEU A 1 283 ? 10.063 -7.316 -25.670 1.00 97.69 283 LEU A N 1
ATOM 2200 C CA . LEU A 1 283 ? 9.417 -8.208 -24.705 1.00 97.69 283 LEU A CA 1
ATOM 2201 C C . LEU A 1 283 ? 8.779 -9.395 -25.446 1.00 97.69 283 LEU A C 1
ATOM 2203 O O . LEU A 1 283 ? 7.982 -9.160 -26.361 1.00 97.69 283 LEU A O 1
ATOM 2207 N N . PRO A 1 284 ? 9.106 -10.651 -25.085 1.00 97.56 284 PRO A N 1
ATOM 2208 C CA . PRO A 1 284 ? 8.550 -11.815 -25.763 1.00 97.56 284 PRO A CA 1
ATOM 2209 C C . PRO A 1 284 ? 7.019 -11.810 -25.746 1.00 97.56 284 PRO A C 1
ATOM 2211 O O . PRO A 1 284 ? 6.399 -11.513 -24.727 1.00 97.56 284 PRO A O 1
ATOM 2214 N N . SER A 1 285 ? 6.393 -12.192 -26.861 1.00 96.44 285 SER A N 1
ATOM 2215 C CA . SER A 1 285 ? 4.926 -12.235 -26.979 1.00 96.44 285 SER A CA 1
ATOM 2216 C C . SER A 1 285 ? 4.262 -13.298 -26.097 1.00 96.44 285 SER A C 1
ATOM 2218 O O . SER A 1 285 ? 3.042 -13.321 -25.991 1.00 96.44 285 SER A O 1
ATOM 2220 N N . THR A 1 286 ? 5.051 -14.199 -25.507 1.00 96.75 286 THR A N 1
ATOM 2221 C CA . THR A 1 286 ? 4.613 -15.192 -24.518 1.00 96.75 286 THR A CA 1
ATOM 2222 C C . THR A 1 286 ? 4.422 -14.602 -23.121 1.00 96.75 286 THR A C 1
ATOM 2224 O O . THR A 1 286 ? 3.827 -15.261 -22.276 1.00 96.75 286 THR A O 1
ATOM 2227 N N . VAL A 1 287 ? 4.913 -13.384 -22.860 1.00 98.25 287 VAL A N 1
ATOM 2228 C CA . VAL A 1 287 ? 4.722 -12.698 -21.577 1.00 98.25 287 VAL A CA 1
ATOM 2229 C C . VAL A 1 287 ? 3.282 -12.213 -21.461 1.00 98.25 287 VAL A C 1
ATOM 2231 O O . VAL A 1 287 ? 2.810 -11.431 -22.291 1.00 98.25 287 VAL A O 1
ATOM 2234 N N . THR A 1 288 ? 2.603 -12.613 -20.390 1.00 98.12 288 THR A N 1
ATOM 2235 C CA . THR A 1 288 ? 1.248 -12.145 -20.087 1.00 98.12 288 THR A CA 1
ATOM 2236 C C . THR A 1 288 ? 1.319 -10.801 -19.367 1.00 98.12 288 THR A C 1
ATOM 2238 O O . THR A 1 288 ? 1.937 -10.686 -18.310 1.00 98.12 288 THR A O 1
ATOM 2241 N N . VAL A 1 289 ? 0.659 -9.772 -19.897 1.00 98.06 289 VAL A N 1
ATOM 2242 C CA . VAL A 1 289 ? 0.490 -8.497 -19.182 1.00 98.06 289 VAL A CA 1
ATOM 2243 C C . VAL A 1 289 ? -0.729 -8.616 -18.274 1.00 98.06 289 VAL A C 1
ATOM 2245 O O . VAL A 1 289 ? -1.818 -8.917 -18.751 1.00 98.06 289 VAL A O 1
ATOM 2248 N N . THR A 1 290 ? -0.541 -8.413 -16.973 1.00 96.31 290 THR A N 1
ATOM 2249 C CA . THR A 1 290 ? -1.593 -8.540 -15.954 1.00 96.31 290 THR A CA 1
ATOM 2250 C C . THR A 1 290 ? -1.736 -7.214 -15.223 1.00 96.31 290 THR A C 1
ATOM 2252 O O . THR A 1 290 ? -0.743 -6.688 -14.721 1.00 96.31 290 THR A O 1
ATOM 2255 N N . SER A 1 291 ? -2.940 -6.649 -15.151 1.00 96.50 291 SER A N 1
ATOM 2256 C CA . SER A 1 291 ? -3.155 -5.475 -14.304 1.00 96.50 291 SER A CA 1
ATOM 2257 C C . SER A 1 291 ? -3.374 -5.895 -12.850 1.00 96.50 291 SER A C 1
ATOM 2259 O O . SER A 1 291 ? -3.955 -6.944 -12.574 1.00 96.50 291 SER A O 1
ATOM 2261 N N . GLU A 1 292 ? -2.921 -5.077 -11.901 1.00 96.75 292 GLU A N 1
ATOM 2262 C CA . GLU A 1 292 ? -3.220 -5.285 -10.476 1.00 96.75 292 GLU A CA 1
ATOM 2263 C C . GLU A 1 292 ? -4.739 -5.223 -10.211 1.00 96.75 292 GLU A C 1
ATOM 2265 O O . GLU A 1 292 ? -5.247 -5.914 -9.337 1.00 96.75 292 GLU A O 1
ATOM 2270 N N . GLU A 1 293 ? -5.489 -4.471 -11.029 1.00 96.19 293 GLU A N 1
ATOM 2271 C CA . GLU A 1 293 ? -6.960 -4.445 -11.011 1.00 96.19 293 GLU A CA 1
ATOM 2272 C C . GLU A 1 293 ? -7.560 -5.824 -11.253 1.00 96.19 293 GLU A C 1
ATOM 2274 O O . GLU A 1 293 ? -8.427 -6.251 -10.499 1.00 96.19 293 GLU A O 1
ATOM 2279 N N . ASP A 1 294 ? -7.078 -6.534 -12.275 1.00 96.00 294 ASP A N 1
ATOM 2280 C CA . ASP A 1 294 ? -7.578 -7.864 -12.612 1.00 96.00 294 ASP A CA 1
ATOM 2281 C C . ASP A 1 294 ? -7.308 -8.852 -11.471 1.00 96.00 294 ASP A C 1
ATOM 2283 O O . ASP A 1 294 ? -8.157 -9.690 -11.172 1.00 96.00 294 ASP A O 1
ATOM 2287 N N . LEU A 1 295 ? -6.162 -8.729 -10.787 1.00 95.88 295 LEU A N 1
ATOM 2288 C CA . LEU A 1 295 ? -5.835 -9.552 -9.616 1.00 95.88 295 LEU A CA 1
ATOM 2289 C C . LEU A 1 295 ? -6.752 -9.258 -8.431 1.00 95.88 295 LEU A C 1
ATOM 2291 O O . LEU A 1 295 ? -7.259 -10.189 -7.804 1.00 95.88 295 LEU A O 1
ATOM 2295 N N . ILE A 1 296 ? -6.994 -7.978 -8.148 1.00 97.62 296 ILE A N 1
ATOM 2296 C CA . ILE A 1 296 ? -7.899 -7.550 -7.078 1.00 97.62 296 ILE A CA 1
ATOM 2297 C C . ILE A 1 296 ? -9.326 -8.016 -7.378 1.00 97.62 296 ILE A C 1
ATOM 2299 O O . ILE A 1 296 ? -10.011 -8.524 -6.495 1.00 97.62 296 ILE A O 1
ATOM 2303 N N . LEU A 1 297 ? -9.796 -7.836 -8.613 1.00 97.25 297 LEU A N 1
ATOM 2304 C CA . LEU A 1 297 ? -11.180 -8.104 -8.996 1.00 97.25 297 LEU A CA 1
ATOM 2305 C C . LEU A 1 297 ? -11.477 -9.587 -9.245 1.00 97.25 297 LEU A C 1
ATOM 2307 O O . LEU A 1 297 ? -12.647 -9.966 -9.197 1.00 97.25 297 LEU A O 1
ATOM 2311 N N . ALA A 1 298 ? -10.460 -10.425 -9.469 1.00 96.69 298 ALA A N 1
ATOM 2312 C CA . ALA A 1 298 ? -10.635 -11.871 -9.612 1.00 96.69 298 ALA A CA 1
ATOM 2313 C C . ALA A 1 298 ? -11.208 -12.516 -8.338 1.00 96.69 298 ALA A C 1
ATOM 2315 O O . ALA A 1 298 ? -12.121 -13.336 -8.422 1.00 96.69 298 ALA A O 1
ATOM 2316 N N . ASP A 1 299 ? -10.700 -12.121 -7.168 1.00 96.25 299 ASP A N 1
ATOM 2317 C CA . ASP A 1 299 ? -11.270 -12.469 -5.864 1.00 96.25 299 ASP A CA 1
ATOM 2318 C C . ASP A 1 299 ? -10.958 -11.358 -4.842 1.00 96.25 299 ASP A C 1
ATOM 2320 O O . ASP A 1 299 ? -9.950 -11.418 -4.129 1.00 96.25 299 ASP A O 1
ATOM 2324 N N . PRO A 1 300 ? -11.824 -10.330 -4.738 1.00 96.94 300 PRO A N 1
ATOM 2325 C CA . PRO A 1 300 ? -11.584 -9.195 -3.852 1.00 96.94 300 PRO A CA 1
ATOM 2326 C C . PRO A 1 300 ? -11.485 -9.588 -2.381 1.00 96.94 300 PRO A C 1
ATOM 2328 O O . PRO A 1 300 ? -10.780 -8.932 -1.613 1.00 96.94 300 PRO A O 1
ATOM 2331 N N . ASN A 1 301 ? -12.202 -10.639 -1.966 1.00 95.25 301 ASN A N 1
ATOM 2332 C CA . ASN A 1 301 ? -12.170 -11.076 -0.580 1.00 95.25 301 ASN A CA 1
ATOM 2333 C C . ASN A 1 301 ? -10.818 -11.703 -0.264 1.00 95.25 301 ASN A C 1
ATOM 2335 O O . ASN A 1 301 ? -10.162 -11.263 0.678 1.00 95.25 301 ASN A O 1
ATOM 2339 N N . LEU A 1 302 ? -10.382 -12.662 -1.084 1.00 94.69 302 LEU A N 1
ATOM 2340 C CA . LEU A 1 302 ? -9.088 -13.307 -0.915 1.00 94.69 302 LEU A CA 1
ATOM 2341 C C . LEU A 1 302 ? -7.938 -12.305 -1.038 1.00 94.69 302 LEU A C 1
ATOM 2343 O O . LEU A 1 302 ? -7.000 -12.375 -0.245 1.00 94.69 302 LEU A O 1
ATOM 2347 N N . TYR A 1 303 ? -8.017 -11.358 -1.977 1.00 97.19 303 TYR A N 1
ATOM 2348 C CA . TYR A 1 303 ? -6.978 -10.351 -2.169 1.00 97.19 303 TYR A CA 1
ATOM 2349 C C . TYR A 1 303 ? -6.770 -9.513 -0.907 1.00 97.19 303 TYR A C 1
ATOM 2351 O O . TYR A 1 303 ? -5.689 -9.517 -0.317 1.00 97.19 303 TYR A O 1
ATOM 2359 N N . TRP A 1 304 ? -7.823 -8.839 -0.435 1.00 96.81 304 TRP A N 1
ATOM 2360 C CA . TRP A 1 304 ? -7.710 -7.971 0.737 1.00 96.81 304 TRP A CA 1
ATOM 2361 C C . TRP A 1 304 ? -7.490 -8.756 2.028 1.00 96.81 304 TRP A C 1
ATOM 2363 O O . TRP A 1 304 ? -6.791 -8.271 2.918 1.00 96.81 304 TRP A O 1
ATOM 2373 N N . PHE A 1 305 ? -8.016 -9.979 2.124 1.00 94.88 305 PHE A N 1
ATOM 2374 C CA . PHE A 1 305 ? -7.703 -10.890 3.220 1.00 94.88 305 PHE A CA 1
ATOM 2375 C C . PHE A 1 305 ? -6.204 -11.220 3.269 1.00 94.88 305 PHE A C 1
ATOM 2377 O O . PHE A 1 305 ? -5.582 -11.104 4.329 1.00 94.88 305 PHE A O 1
ATOM 2384 N N . THR A 1 306 ? -5.605 -11.552 2.123 1.00 95.62 306 THR A N 1
ATOM 2385 C CA . THR A 1 306 ? -4.163 -11.772 2.005 1.00 95.62 306 THR A CA 1
ATOM 2386 C C . THR A 1 306 ? -3.380 -10.523 2.396 1.00 95.62 306 THR A C 1
ATOM 2388 O O . THR A 1 306 ? -2.523 -10.617 3.274 1.00 95.62 306 THR A O 1
ATOM 2391 N N . THR A 1 307 ? -3.731 -9.347 1.873 1.00 96.88 307 THR A N 1
ATOM 2392 C CA . THR A 1 307 ? -3.061 -8.079 2.211 1.00 96.88 307 THR A CA 1
ATOM 2393 C C . THR A 1 307 ? -3.124 -7.761 3.710 1.00 96.88 307 THR A C 1
ATOM 2395 O O . THR A 1 307 ? -2.120 -7.366 4.307 1.00 96.88 307 THR A O 1
ATOM 2398 N N . ILE A 1 308 ? -4.278 -7.976 4.358 1.00 95.88 308 ILE A N 1
ATOM 2399 C CA . ILE A 1 308 ? -4.438 -7.800 5.813 1.00 95.88 308 ILE A CA 1
ATOM 2400 C C . ILE A 1 308 ? -3.518 -8.754 6.576 1.00 95.88 308 ILE A C 1
ATOM 2402 O O . ILE A 1 308 ? -2.883 -8.350 7.549 1.00 95.88 308 ILE A O 1
ATOM 2406 N N . ASN A 1 309 ? -3.422 -10.011 6.148 1.00 94.38 309 ASN A N 1
ATOM 2407 C CA . ASN A 1 309 ? -2.547 -10.991 6.779 1.00 94.38 309 ASN A CA 1
ATOM 2408 C C . ASN A 1 309 ? -1.063 -10.656 6.616 1.00 94.38 309 ASN A C 1
ATOM 2410 O O . ASN A 1 309 ? -0.315 -10.810 7.583 1.00 94.38 309 ASN A O 1
ATOM 2414 N N . VAL A 1 310 ? -0.645 -10.151 5.449 1.00 95.12 310 VAL A N 1
ATOM 2415 C CA . VAL A 1 310 ? 0.714 -9.619 5.268 1.00 95.12 310 VAL A CA 1
ATOM 2416 C C . VAL A 1 310 ? 0.957 -8.489 6.268 1.00 95.12 310 VAL A C 1
ATOM 2418 O O . VAL A 1 310 ? 1.948 -8.517 6.994 1.00 95.12 310 VAL A O 1
ATOM 2421 N N . GLY A 1 311 ? 0.015 -7.549 6.396 1.00 95.44 311 GLY A N 1
ATOM 2422 C CA . GLY A 1 311 ? 0.107 -6.457 7.367 1.00 95.44 311 GLY A CA 1
ATOM 2423 C C . GLY A 1 311 ? 0.168 -6.931 8.823 1.00 95.44 311 GLY A C 1
ATOM 2424 O O . GLY A 1 311 ? 0.949 -6.409 9.604 1.00 95.44 311 GLY A O 1
ATOM 2425 N N . ARG A 1 312 ? -0.599 -7.959 9.205 1.00 93.19 312 ARG A N 1
ATOM 2426 C CA . ARG A 1 312 ? -0.596 -8.507 10.576 1.00 93.19 312 ARG A CA 1
ATOM 2427 C C . ARG A 1 312 ? 0.713 -9.198 10.960 1.00 93.19 312 ARG A C 1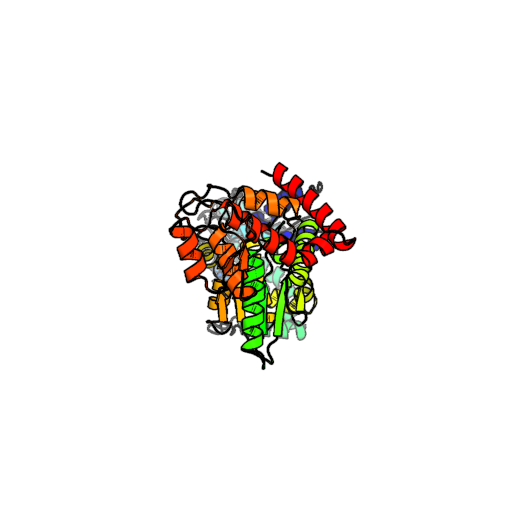
ATOM 2429 O O . ARG A 1 312 ? 1.001 -9.287 12.151 1.00 93.19 312 ARG A O 1
ATOM 2436 N N . LYS A 1 313 ? 1.471 -9.708 9.984 1.00 92.56 313 LYS A N 1
ATOM 2437 C CA . LYS A 1 313 ? 2.771 -10.364 10.206 1.00 92.56 313 LYS A CA 1
ATOM 2438 C C . LYS A 1 313 ? 3.954 -9.390 10.194 1.00 92.56 313 LYS A C 1
ATOM 2440 O O . LYS A 1 313 ? 5.066 -9.813 10.486 1.00 92.56 313 LYS A O 1
ATOM 2445 N N . ASN A 1 314 ? 3.724 -8.110 9.907 1.00 93.62 314 ASN A N 1
ATOM 2446 C CA . ASN A 1 314 ? 4.771 -7.100 9.801 1.00 93.62 314 ASN A CA 1
ATOM 2447 C C . ASN A 1 314 ? 4.492 -5.919 10.732 1.00 93.62 314 ASN A C 1
ATOM 2449 O O . ASN A 1 314 ? 3.376 -5.410 10.807 1.00 93.62 314 ASN A O 1
ATOM 2453 N N . THR A 1 315 ? 5.514 -5.449 11.446 1.00 96.56 315 THR A N 1
ATOM 2454 C CA . THR A 1 315 ? 5.398 -4.192 12.196 1.00 96.56 315 THR A CA 1
ATOM 2455 C C . THR A 1 315 ? 5.577 -3.006 11.250 1.00 96.56 315 THR A C 1
ATOM 2457 O O . THR A 1 315 ? 6.269 -3.109 10.237 1.00 96.56 315 THR A O 1
ATOM 2460 N N . LEU A 1 316 ? 4.992 -1.854 11.589 1.00 96.31 316 LEU A N 1
ATOM 2461 C CA . LEU A 1 316 ? 5.192 -0.628 10.808 1.00 96.31 316 LEU A CA 1
ATOM 2462 C C . LEU A 1 316 ? 6.680 -0.246 10.731 1.00 96.31 316 LEU A C 1
ATOM 2464 O O . LEU A 1 316 ? 7.187 -0.005 9.642 1.00 96.31 316 LEU A O 1
ATOM 2468 N N . ALA A 1 317 ? 7.385 -0.298 11.866 1.00 97.06 317 ALA A N 1
ATOM 2469 C CA . ALA A 1 317 ? 8.808 0.033 11.955 1.00 97.06 317 ALA A CA 1
ATOM 2470 C C . ALA A 1 317 ? 9.692 -0.852 11.059 1.00 97.06 317 ALA A C 1
ATOM 2472 O O . ALA A 1 317 ? 10.695 -0.391 10.513 1.00 97.06 317 ALA A O 1
ATOM 2473 N N . HIS A 1 318 ? 9.323 -2.125 10.891 1.00 96.75 318 HIS A N 1
ATOM 2474 C CA . HIS A 1 318 ? 10.025 -3.016 9.974 1.00 96.75 318 HIS A CA 1
ATOM 2475 C C . HIS A 1 318 ? 9.876 -2.545 8.520 1.00 96.75 318 HIS A C 1
ATOM 2477 O O . HIS A 1 318 ? 10.881 -2.380 7.834 1.00 96.75 318 HIS A O 1
ATOM 2483 N N . ILE A 1 319 ? 8.653 -2.222 8.084 1.00 96.56 319 ILE A N 1
ATOM 2484 C CA . ILE A 1 319 ? 8.413 -1.700 6.730 1.00 96.56 319 ILE A CA 1
ATOM 2485 C C . ILE A 1 319 ? 9.130 -0.357 6.537 1.00 96.56 319 ILE A C 1
ATOM 2487 O O . ILE A 1 319 ? 9.785 -0.161 5.521 1.00 96.56 319 ILE A O 1
ATOM 2491 N N . GLU A 1 320 ? 9.079 0.552 7.513 1.00 96.81 320 GLU A N 1
ATOM 2492 C CA . GLU A 1 320 ? 9.807 1.830 7.461 1.00 96.81 320 GLU A CA 1
ATOM 2493 C C . GLU A 1 320 ? 11.317 1.627 7.296 1.00 96.81 320 GLU A C 1
ATOM 2495 O O . GLU A 1 320 ? 11.947 2.323 6.501 1.00 96.81 320 GLU A O 1
ATOM 2500 N N . THR A 1 321 ? 11.895 0.628 7.969 1.00 96.75 321 THR A N 1
ATOM 2501 C CA . THR A 1 321 ? 13.320 0.286 7.841 1.00 96.75 321 THR A CA 1
ATOM 2502 C C . THR A 1 321 ? 13.683 -0.105 6.407 1.00 96.75 321 THR A C 1
ATOM 2504 O O . THR A 1 321 ? 14.703 0.362 5.900 1.00 96.75 321 THR A O 1
ATOM 2507 N N . LEU A 1 322 ? 12.830 -0.873 5.716 1.00 94.56 322 LEU A N 1
ATOM 2508 C CA . LEU A 1 322 ? 13.037 -1.224 4.303 1.00 94.56 322 LEU A CA 1
ATOM 2509 C C . LEU A 1 322 ? 13.054 0.009 3.387 1.00 94.56 322 LEU A C 1
ATOM 2511 O O . LEU A 1 322 ? 13.678 -0.019 2.331 1.00 94.56 322 LEU A O 1
ATOM 2515 N N . TYR A 1 323 ? 12.406 1.105 3.789 1.00 93.94 323 TYR A N 1
ATOM 2516 C CA . TYR A 1 323 ? 12.408 2.382 3.070 1.00 93.94 323 TYR A CA 1
ATOM 2517 C C . TYR A 1 323 ? 13.448 3.391 3.589 1.00 93.94 323 TYR A C 1
ATOM 2519 O O . TYR A 1 323 ? 13.422 4.552 3.193 1.00 93.94 323 TYR A O 1
ATOM 2527 N N . GLY A 1 324 ? 14.404 2.960 4.420 1.00 93.06 324 GLY A N 1
ATOM 2528 C CA . GLY A 1 324 ? 15.465 3.826 4.946 1.00 93.06 324 GLY A CA 1
ATOM 2529 C C . GLY A 1 324 ? 15.090 4.585 6.223 1.00 93.06 324 GLY A C 1
ATOM 2530 O O . GLY A 1 324 ? 15.755 5.558 6.568 1.00 93.06 324 GLY A O 1
ATOM 2531 N N . GLY A 1 325 ? 14.051 4.138 6.931 1.00 91.25 325 GLY A N 1
ATOM 2532 C CA . GLY A 1 325 ? 13.602 4.672 8.220 1.00 91.25 325 GLY A CA 1
ATOM 2533 C C . GLY A 1 325 ? 12.405 5.622 8.140 1.00 91.25 325 GLY A C 1
ATOM 2534 O O . GLY A 1 325 ? 11.828 5.935 9.175 1.00 91.25 325 GLY A O 1
ATOM 2535 N N . GLU A 1 326 ? 12.002 6.051 6.942 1.00 89.12 326 GLU A N 1
ATOM 2536 C CA . GLU A 1 326 ? 10.835 6.912 6.740 1.00 89.12 326 GLU A CA 1
ATOM 2537 C C . GLU A 1 326 ? 10.124 6.558 5.427 1.00 89.12 326 GLU A C 1
ATOM 2539 O O . GLU A 1 326 ? 10.753 6.362 4.387 1.00 89.12 326 GLU A O 1
ATOM 2544 N N . VAL A 1 327 ? 8.792 6.486 5.470 1.00 93.56 327 VAL A N 1
ATOM 2545 C CA . VAL A 1 327 ? 7.942 6.328 4.282 1.00 93.56 327 VAL A CA 1
ATOM 2546 C C . VAL A 1 327 ? 7.362 7.675 3.865 1.00 93.56 327 VAL A C 1
ATOM 2548 O O . VAL A 1 327 ? 6.975 8.486 4.702 1.00 93.56 327 VAL A O 1
ATOM 2551 N N . LYS A 1 328 ? 7.230 7.909 2.556 1.00 92.06 328 LYS A N 1
ATOM 2552 C CA . LYS A 1 328 ? 6.740 9.191 2.016 1.00 92.06 328 LYS A CA 1
ATOM 2553 C C . LYS A 1 328 ? 5.285 9.486 2.391 1.00 92.06 328 LYS A C 1
ATOM 2555 O O . LYS A 1 328 ? 4.885 10.640 2.505 1.00 92.06 328 LYS A O 1
ATOM 2560 N N . ASN A 1 329 ? 4.474 8.437 2.511 1.00 94.88 329 ASN A N 1
ATOM 2561 C CA . ASN A 1 329 ? 3.082 8.486 2.934 1.00 94.88 329 ASN A CA 1
ATOM 2562 C C . ASN A 1 329 ? 2.631 7.090 3.394 1.00 94.88 329 ASN A C 1
ATOM 2564 O O . ASN A 1 329 ? 3.251 6.077 3.067 1.00 94.88 329 ASN A O 1
ATOM 2568 N N . ALA A 1 330 ? 1.508 7.021 4.115 1.00 96.00 330 ALA A N 1
ATOM 2569 C CA . ALA A 1 330 ? 0.950 5.751 4.587 1.00 96.00 330 ALA A CA 1
ATOM 2570 C C . ALA A 1 330 ? 0.556 4.795 3.444 1.00 96.00 330 ALA A C 1
ATOM 2572 O O . ALA A 1 330 ? 0.520 3.582 3.635 1.00 96.00 330 ALA A O 1
ATOM 2573 N N . GLY A 1 331 ? 0.269 5.314 2.249 1.00 96.94 331 GLY A N 1
ATOM 2574 C CA . GLY A 1 331 ? -0.077 4.485 1.101 1.00 96.94 331 GLY A CA 1
ATOM 2575 C C . GLY A 1 331 ? 1.114 3.713 0.526 1.00 96.94 331 GLY A C 1
ATOM 2576 O O . GLY A 1 331 ? 0.902 2.637 -0.022 1.00 96.94 331 GLY A O 1
ATOM 2577 N N . GLN A 1 332 ? 2.357 4.157 0.750 1.00 96.25 332 GLN A N 1
ATOM 2578 C CA . GLN A 1 332 ? 3.563 3.381 0.434 1.00 96.25 332 GLN A CA 1
ATOM 2579 C C . GLN A 1 332 ? 3.649 2.088 1.259 1.00 96.25 332 GLN A C 1
ATOM 2581 O O . GLN A 1 332 ? 4.054 1.052 0.736 1.00 96.25 332 GLN A O 1
ATOM 2586 N N . VAL A 1 333 ? 3.202 2.123 2.520 1.00 97.94 333 VAL A N 1
ATOM 2587 C CA . VAL A 1 333 ? 3.096 0.923 3.364 1.00 97.94 333 VAL A CA 1
ATOM 2588 C C . VAL A 1 333 ? 2.088 -0.046 2.752 1.00 97.94 333 VAL A C 1
ATOM 2590 O O . VAL A 1 333 ? 2.406 -1.211 2.540 1.00 97.94 333 VAL A O 1
ATOM 2593 N N . ILE A 1 334 ? 0.892 0.435 2.400 1.00 97.94 334 ILE A N 1
ATOM 2594 C CA . ILE A 1 334 ? -0.151 -0.406 1.795 1.00 97.94 334 ILE A CA 1
ATOM 2595 C C . ILE A 1 334 ? 0.300 -0.967 0.439 1.00 97.94 334 ILE A C 1
ATOM 2597 O O . ILE A 1 334 ? 0.101 -2.149 0.181 1.00 97.94 334 ILE A O 1
ATOM 2601 N N . ALA A 1 335 ? 0.969 -0.161 -0.387 1.00 97.75 335 ALA A N 1
ATOM 2602 C CA . ALA A 1 335 ? 1.531 -0.574 -1.670 1.00 97.75 335 ALA A CA 1
ATOM 2603 C C . ALA A 1 335 ? 2.547 -1.720 -1.527 1.00 97.75 335 ALA A C 1
ATOM 2605 O O . ALA A 1 335 ? 2.533 -2.655 -2.326 1.00 97.75 335 ALA A O 1
ATOM 2606 N N . ALA A 1 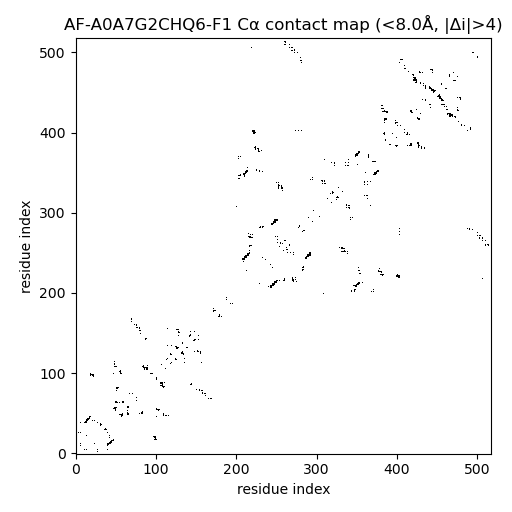336 ? 3.395 -1.686 -0.493 1.00 97.75 336 ALA A N 1
ATOM 2607 C CA . ALA A 1 336 ? 4.324 -2.776 -0.204 1.00 97.75 336 ALA A CA 1
ATOM 2608 C C . ALA A 1 336 ? 3.579 -4.080 0.135 1.00 97.75 336 ALA A C 1
ATOM 2610 O O . ALA A 1 336 ? 3.895 -5.133 -0.415 1.00 97.75 336 ALA A O 1
ATOM 2611 N N . LEU A 1 337 ? 2.542 -4.002 0.979 1.00 98.06 337 LEU A N 1
ATOM 2612 C CA . LEU A 1 337 ? 1.706 -5.155 1.343 1.00 98.06 337 LEU A CA 1
ATOM 2613 C C . LEU A 1 337 ? 0.933 -5.722 0.137 1.00 98.06 337 LEU A C 1
ATOM 2615 O O . LEU A 1 337 ? 0.791 -6.940 0.005 1.00 98.06 337 LEU A O 1
ATOM 2619 N N . MET A 1 338 ? 0.440 -4.849 -0.745 1.00 98.38 338 MET A N 1
ATOM 2620 C CA . MET A 1 338 ? -0.258 -5.230 -1.977 1.00 98.38 338 MET A CA 1
ATOM 2621 C C . MET A 1 338 ? 0.654 -6.011 -2.919 1.00 98.38 338 MET A C 1
ATOM 2623 O O . MET A 1 338 ? 0.297 -7.108 -3.319 1.00 98.38 338 MET A O 1
ATOM 2627 N N . LYS A 1 339 ? 1.876 -5.537 -3.173 1.00 97.88 339 LYS A N 1
ATOM 2628 C CA . LYS A 1 339 ? 2.830 -6.243 -4.044 1.00 97.88 339 LYS A CA 1
ATOM 2629 C C . LYS A 1 339 ? 3.240 -7.623 -3.517 1.00 97.88 339 LYS A C 1
ATOM 2631 O O . LYS A 1 339 ? 3.438 -8.544 -4.307 1.00 97.88 339 LYS A O 1
ATOM 2636 N N . VAL A 1 340 ? 3.329 -7.801 -2.193 1.00 97.94 340 VAL A N 1
ATOM 2637 C CA . VAL A 1 340 ? 3.483 -9.146 -1.602 1.00 97.94 340 VAL A CA 1
ATOM 2638 C C . VAL A 1 340 ? 2.274 -10.012 -1.944 1.00 97.94 340 VAL A C 1
ATOM 2640 O O . VAL A 1 340 ? 2.426 -11.151 -2.377 1.00 97.94 340 VAL A O 1
ATOM 2643 N N . SER A 1 341 ? 1.072 -9.458 -1.807 1.00 97.50 341 SER A N 1
ATOM 2644 C CA . SER A 1 341 ? -0.180 -10.144 -2.131 1.00 97.50 341 SER A CA 1
A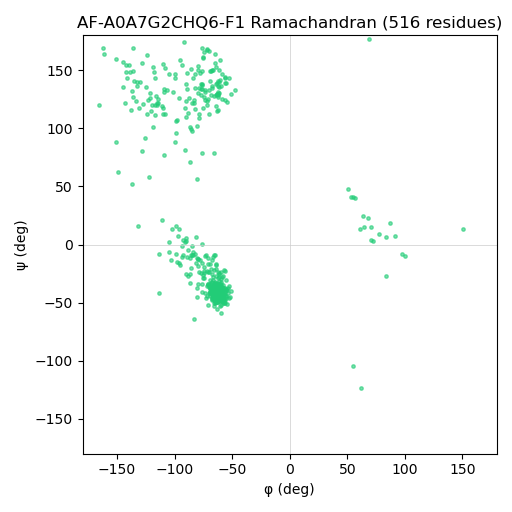TOM 2645 C C . SER A 1 341 ? -0.272 -10.504 -3.616 1.00 97.50 341 SER A C 1
ATOM 2647 O O . SER A 1 341 ? -0.637 -11.634 -3.932 1.00 97.50 341 SER A O 1
ATOM 2649 N N . ASP A 1 342 ? 0.151 -9.616 -4.516 1.00 97.88 342 ASP A N 1
ATOM 2650 C CA . ASP A 1 342 ? 0.229 -9.880 -5.955 1.00 97.88 342 ASP A CA 1
ATOM 2651 C C . ASP A 1 342 ? 1.127 -11.086 -6.243 1.00 97.88 342 ASP A C 1
ATOM 2653 O O . ASP A 1 342 ? 0.708 -12.017 -6.930 1.00 97.88 342 ASP A O 1
ATOM 2657 N N . ALA A 1 343 ? 2.341 -11.115 -5.679 1.00 97.56 343 ALA A N 1
ATOM 2658 C CA . ALA A 1 343 ? 3.278 -12.222 -5.869 1.00 97.56 343 ALA A CA 1
ATOM 2659 C C . ALA A 1 343 ? 2.710 -13.556 -5.348 1.00 97.56 343 ALA A C 1
ATOM 2661 O O . ALA A 1 343 ? 2.809 -14.583 -6.025 1.00 97.56 343 ALA A O 1
ATOM 2662 N N . LEU A 1 344 ? 2.063 -13.541 -4.179 1.00 96.62 344 LEU A N 1
ATOM 2663 C CA . LEU A 1 344 ? 1.437 -14.725 -3.584 1.00 96.62 344 LEU A CA 1
ATOM 2664 C C . LEU A 1 344 ? 0.259 -15.245 -4.415 1.00 96.62 344 LEU A C 1
ATOM 2666 O O . LEU A 1 344 ? 0.163 -16.447 -4.661 1.00 96.62 344 LEU A O 1
ATOM 2670 N N . LEU A 1 345 ? -0.637 -14.359 -4.852 1.00 95.75 345 LEU A N 1
ATOM 2671 C CA . LEU A 1 345 ? -1.865 -14.727 -5.566 1.00 95.75 345 LEU A CA 1
ATOM 2672 C C . LEU A 1 345 ? -1.593 -15.126 -7.015 1.00 95.75 345 LEU A C 1
ATOM 2674 O O . LEU A 1 345 ? -2.275 -15.997 -7.553 1.00 95.75 345 LEU A O 1
ATOM 2678 N N . LEU A 1 346 ? -0.537 -14.574 -7.614 1.00 95.75 346 LEU A N 1
ATOM 2679 C CA . LEU A 1 346 ? 0.023 -15.066 -8.870 1.00 95.75 346 LEU A CA 1
ATOM 2680 C C . LEU A 1 346 ? 0.736 -16.412 -8.730 1.00 95.75 346 LEU A C 1
ATOM 2682 O O . LEU A 1 346 ? 1.076 -17.014 -9.749 1.00 95.75 346 LEU A O 1
ATOM 2686 N N . LYS A 1 347 ? 0.976 -16.872 -7.496 1.00 96.31 347 LYS A N 1
ATOM 2687 C CA . LYS A 1 347 ? 1.821 -18.029 -7.184 1.00 96.31 347 LYS A CA 1
ATOM 2688 C C . LYS A 1 347 ? 3.205 -17.889 -7.822 1.00 96.31 347 LYS A C 1
ATOM 2690 O O . LYS A 1 347 ? 3.742 -18.841 -8.380 1.00 96.31 347 LYS A O 1
ATOM 2695 N N . ALA A 1 348 ? 3.761 -16.679 -7.790 1.00 97.75 348 ALA A N 1
ATOM 2696 C CA . ALA A 1 348 ? 5.061 -16.404 -8.376 1.00 97.75 348 ALA A CA 1
ATOM 2697 C C . ALA A 1 348 ? 6.136 -17.231 -7.664 1.00 97.75 348 ALA A C 1
ATOM 2699 O O . ALA A 1 348 ? 6.251 -17.209 -6.447 1.00 97.75 348 ALA A O 1
ATOM 2700 N N . THR A 1 349 ? 6.947 -17.934 -8.442 1.00 98.25 349 THR A N 1
ATOM 2701 C CA . THR A 1 349 ? 8.167 -18.605 -7.972 1.00 98.25 349 THR A CA 1
ATOM 2702 C C . THR A 1 349 ? 9.380 -17.685 -8.018 1.00 98.25 349 THR A C 1
ATOM 2704 O O . THR A 1 349 ? 10.320 -17.879 -7.251 1.00 98.25 349 THR A O 1
ATOM 2707 N N . HIS A 1 350 ? 9.358 -16.705 -8.927 1.00 98.50 350 HIS A N 1
ATOM 2708 C CA . HIS A 1 350 ? 10.436 -15.750 -9.139 1.00 98.50 350 HIS A CA 1
ATOM 2709 C C . HIS A 1 350 ? 9.863 -14.332 -9.269 1.00 98.50 350 HIS A C 1
ATOM 2711 O O . HIS A 1 350 ? 8.837 -14.134 -9.920 1.00 98.50 350 HIS A O 1
ATOM 2717 N N . VAL A 1 351 ? 10.542 -13.344 -8.698 1.00 98.62 351 VAL A N 1
ATOM 2718 C CA . VAL A 1 351 ? 10.322 -11.919 -8.970 1.00 98.62 351 VAL A CA 1
ATOM 2719 C C . VAL A 1 351 ? 11.586 -11.376 -9.622 1.00 98.62 351 VAL A C 1
ATOM 2721 O O . VAL A 1 351 ? 12.671 -11.464 -9.047 1.00 98.62 351 VAL A O 1
ATOM 2724 N N . LEU A 1 352 ? 11.449 -10.827 -10.825 1.00 98.50 352 LEU A N 1
ATOM 2725 C CA . LEU A 1 352 ? 12.531 -10.157 -11.537 1.00 98.50 352 LEU A CA 1
ATOM 2726 C C . LEU A 1 352 ? 12.579 -8.706 -11.052 1.00 98.50 352 LEU A C 1
ATOM 2728 O O . LEU A 1 352 ? 11.781 -7.872 -11.480 1.00 98.50 352 LEU A O 1
ATOM 2732 N N . GLN A 1 353 ? 13.477 -8.438 -10.110 1.00 98.00 353 GLN A N 1
ATOM 2733 C CA . GLN A 1 353 ? 13.589 -7.161 -9.417 1.00 98.00 353 GLN A CA 1
ATOM 2734 C C . GLN A 1 353 ? 14.274 -6.118 -10.299 1.00 98.00 353 GLN A C 1
ATOM 2736 O O . GLN A 1 353 ? 15.388 -6.329 -10.783 1.00 98.00 353 GLN A O 1
ATOM 2741 N N . THR A 1 354 ? 13.627 -4.964 -10.425 1.00 96.94 354 THR A N 1
ATOM 2742 C CA . THR A 1 354 ? 14.159 -3.764 -11.077 1.00 96.94 354 THR A CA 1
ATOM 2743 C C . THR A 1 354 ? 14.851 -2.854 -10.058 1.00 96.94 354 THR A C 1
ATOM 2745 O O . THR A 1 354 ? 14.758 -3.037 -8.842 1.00 96.94 354 THR A O 1
ATOM 2748 N N . SER A 1 355 ? 15.487 -1.786 -10.530 1.00 93.94 355 SER A N 1
ATOM 2749 C CA . SER A 1 355 ? 15.988 -0.719 -9.652 1.00 93.94 355 SER A CA 1
ATOM 2750 C C . SER A 1 355 ? 14.891 0.063 -8.902 1.00 93.94 355 SER A C 1
ATOM 2752 O O . SER A 1 355 ? 15.215 0.833 -7.9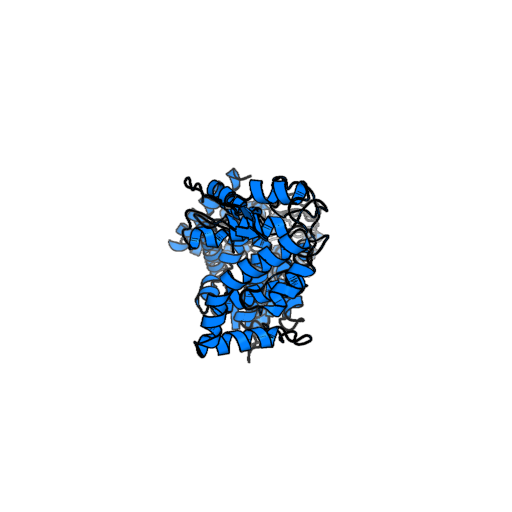98 1.00 93.94 355 SER A O 1
ATOM 2754 N N . PHE A 1 356 ? 13.603 -0.129 -9.221 1.00 93.50 356 PHE A N 1
ATOM 2755 C CA . PHE A 1 356 ? 12.485 0.636 -8.646 1.00 93.50 356 PHE A CA 1
ATOM 2756 C C . PHE A 1 356 ? 11.762 -0.050 -7.483 1.00 93.50 356 PHE A C 1
ATOM 2758 O O . PHE A 1 356 ? 10.972 0.597 -6.795 1.00 93.50 356 PHE A O 1
ATOM 2765 N N . ASP A 1 357 ? 11.966 -1.348 -7.271 1.00 93.69 357 ASP A N 1
ATOM 2766 C CA . ASP A 1 357 ? 11.135 -2.149 -6.368 1.00 93.69 357 ASP A CA 1
ATOM 2767 C C . ASP A 1 357 ? 11.923 -3.012 -5.379 1.00 93.69 357 ASP A C 1
ATOM 2769 O O . ASP A 1 357 ? 11.331 -3.861 -4.713 1.00 93.69 357 ASP A O 1
ATOM 2773 N N . GLY A 1 358 ? 13.220 -2.736 -5.196 1.00 93.81 358 GLY A N 1
ATOM 2774 C CA . GLY A 1 358 ? 14.087 -3.489 -4.283 1.00 93.81 358 GLY A CA 1
ATOM 2775 C C . GLY A 1 358 ? 13.546 -3.611 -2.858 1.00 93.81 358 GLY A C 1
ATOM 2776 O O . GLY A 1 358 ? 13.467 -4.715 -2.331 1.00 93.81 358 GLY A O 1
ATOM 2777 N N . ASN A 1 359 ? 13.066 -2.513 -2.269 1.00 94.19 359 ASN A N 1
ATOM 2778 C CA . ASN A 1 359 ? 12.527 -2.520 -0.901 1.00 94.19 359 ASN A CA 1
ATOM 2779 C C . ASN A 1 359 ? 11.321 -3.460 -0.761 1.00 94.19 359 ASN A C 1
ATOM 2781 O O . ASN A 1 359 ? 11.153 -4.133 0.251 1.00 94.19 359 ASN A O 1
ATOM 2785 N N . THR A 1 360 ? 10.463 -3.512 -1.782 1.00 93.94 360 THR A N 1
ATOM 2786 C CA . THR A 1 360 ? 9.287 -4.385 -1.760 1.00 93.94 360 THR A CA 1
ATOM 2787 C C . THR A 1 360 ? 9.642 -5.829 -2.094 1.00 93.94 360 THR A C 1
ATOM 2789 O O . THR A 1 360 ? 9.042 -6.746 -1.541 1.00 93.94 360 THR A O 1
ATOM 2792 N N . CYS A 1 361 ? 10.626 -6.050 -2.963 1.00 97.00 361 CYS A N 1
ATOM 2793 C CA . CYS A 1 361 ? 11.126 -7.388 -3.250 1.00 97.00 361 CYS A CA 1
ATOM 2794 C C . CYS A 1 361 ? 11.806 -8.022 -2.029 1.00 97.00 361 CYS A C 1
ATOM 2796 O O . CYS A 1 361 ? 11.660 -9.224 -1.814 1.00 97.00 361 CYS A O 1
ATOM 2798 N N . GLU A 1 362 ? 12.472 -7.225 -1.191 1.00 97.38 362 GLU A N 1
ATOM 2799 C CA . GLU A 1 362 ? 12.997 -7.698 0.092 1.00 97.38 362 GLU A CA 1
ATOM 2800 C C . GLU A 1 362 ? 11.864 -8.147 1.024 1.00 97.38 362 GLU A C 1
ATOM 2802 O O . GLU A 1 362 ? 11.886 -9.272 1.517 1.00 97.38 362 GLU A O 1
ATOM 2807 N N . LEU A 1 363 ? 10.791 -7.355 1.138 1.00 97.50 363 LEU A N 1
ATOM 2808 C CA . LEU A 1 363 ? 9.610 -7.754 1.910 1.00 97.50 363 LEU A CA 1
ATOM 2809 C C . LEU A 1 363 ? 8.976 -9.059 1.385 1.00 97.50 363 LEU A C 1
ATOM 2811 O O . LEU A 1 363 ? 8.501 -9.880 2.169 1.00 97.50 363 LEU A O 1
ATOM 2815 N N . ILE A 1 364 ? 8.969 -9.279 0.063 1.00 97.62 364 ILE A N 1
ATOM 2816 C CA . ILE A 1 364 ? 8.496 -10.535 -0.546 1.00 97.62 364 ILE A CA 1
ATOM 2817 C C . ILE A 1 364 ? 9.372 -11.717 -0.107 1.00 97.62 364 ILE A C 1
ATOM 2819 O O . ILE A 1 364 ? 8.835 -12.765 0.270 1.00 97.62 364 ILE A O 1
ATOM 2823 N N . LYS A 1 365 ? 10.702 -11.564 -0.126 1.00 96.44 365 LYS A N 1
ATOM 2824 C CA . LYS A 1 365 ? 11.640 -12.597 0.346 1.00 96.44 365 LYS A CA 1
ATOM 2825 C C . LYS A 1 365 ? 11.398 -12.930 1.807 1.00 96.44 365 LYS A C 1
ATOM 2827 O O . LYS A 1 365 ? 11.196 -14.098 2.134 1.00 96.44 365 LYS A O 1
ATOM 2832 N N . GLU A 1 366 ? 11.373 -11.914 2.663 1.00 95.56 366 GLU A N 1
ATOM 2833 C CA . GLU A 1 366 ? 11.206 -12.069 4.108 1.00 95.56 366 GLU A CA 1
ATOM 2834 C C . GLU A 1 366 ? 9.864 -12.734 4.437 1.00 95.56 366 GLU A C 1
ATOM 2836 O O . GLU A 1 366 ? 9.823 -13.737 5.152 1.00 95.56 366 GLU A O 1
ATOM 2841 N N . PHE A 1 367 ? 8.765 -12.244 3.850 1.00 95.56 367 PHE A N 1
ATOM 2842 C CA . PHE A 1 367 ? 7.426 -12.772 4.113 1.00 95.56 367 PHE A CA 1
ATOM 2843 C C . PHE A 1 367 ? 7.266 -14.233 3.680 1.00 95.56 367 PHE A C 1
ATOM 2845 O O . PHE A 1 367 ? 6.570 -15.011 4.336 1.00 95.56 367 PHE A O 1
ATOM 2852 N N . THR A 1 368 ? 7.899 -14.619 2.570 1.00 95.38 368 THR A N 1
ATOM 2853 C CA . THR A 1 368 ? 7.803 -15.983 2.029 1.00 95.38 368 THR A CA 1
ATOM 2854 C C . THR A 1 368 ? 8.889 -16.923 2.540 1.00 95.38 368 THR A C 1
ATOM 2856 O O . THR A 1 368 ? 8.899 -18.092 2.148 1.00 95.38 368 THR A O 1
ATOM 2859 N N . ALA A 1 369 ? 9.766 -16.448 3.433 1.00 94.75 369 ALA A N 1
ATOM 2860 C CA . ALA A 1 369 ? 10.960 -17.163 3.879 1.00 94.75 369 ALA A CA 1
ATOM 2861 C C . ALA A 1 369 ? 11.789 -17.683 2.688 1.00 94.75 369 ALA A C 1
ATOM 2863 O O . ALA A 1 369 ? 12.145 -18.859 2.625 1.00 94.75 369 ALA A O 1
ATOM 2864 N N . GLU A 1 370 ? 12.020 -16.802 1.709 1.00 94.81 370 GLU A N 1
ATOM 2865 C CA . GLU A 1 370 ? 12.779 -17.041 0.472 1.00 94.81 370 GLU A CA 1
ATOM 2866 C C . GLU A 1 370 ? 12.217 -18.136 -0.458 1.00 94.81 370 GLU A C 1
ATOM 2868 O O . GLU A 1 370 ? 12.877 -18.550 -1.412 1.00 94.81 370 GLU A O 1
ATOM 2873 N N . GLN A 1 371 ? 10.979 -18.596 -0.241 1.00 95.94 371 GLN A N 1
ATOM 2874 C CA . GLN A 1 371 ? 10.328 -19.540 -1.159 1.00 95.94 371 GLN A CA 1
ATOM 2875 C C . GLN A 1 371 ? 10.038 -18.920 -2.531 1.00 95.94 371 GLN A C 1
ATOM 2877 O O . GLN A 1 371 ? 10.052 -19.630 -3.539 1.00 95.94 371 GLN A O 1
ATOM 2882 N N . ILE A 1 372 ? 9.788 -17.608 -2.575 1.00 97.75 372 ILE A N 1
ATOM 2883 C CA . ILE A 1 372 ? 9.797 -16.835 -3.815 1.00 97.75 372 ILE A CA 1
ATOM 2884 C C . ILE A 1 372 ? 11.210 -16.292 -4.007 1.00 97.75 372 ILE A C 1
ATOM 2886 O O . ILE A 1 372 ? 11.703 -15.501 -3.200 1.00 97.75 372 ILE A O 1
ATOM 2890 N N . LYS A 1 373 ? 11.867 -16.703 -5.092 1.00 97.62 373 LYS A N 1
ATOM 2891 C CA . LYS A 1 373 ? 13.202 -16.209 -5.429 1.00 97.62 373 LYS A CA 1
ATOM 2892 C C . LYS A 1 373 ? 13.098 -14.803 -5.996 1.00 97.62 373 LYS A C 1
ATOM 2894 O O . LYS A 1 373 ? 12.249 -14.533 -6.835 1.00 97.62 373 LYS A O 1
ATOM 2899 N N . VAL A 1 374 ? 13.991 -13.914 -5.590 1.00 98.06 374 VAL A N 1
ATOM 2900 C CA . VAL A 1 374 ? 14.084 -12.580 -6.191 1.00 98.06 374 VAL A CA 1
ATOM 2901 C C . VAL A 1 374 ? 15.415 -12.460 -6.903 1.00 98.06 374 VAL A C 1
ATOM 2903 O O . VAL A 1 374 ? 16.471 -12.603 -6.280 1.00 98.06 374 VAL A O 1
ATOM 2906 N N . GLU A 1 375 ? 15.343 -12.187 -8.200 1.00 97.12 375 GLU A N 1
ATOM 2907 C CA . GLU A 1 375 ? 16.483 -12.081 -9.098 1.00 97.12 375 GLU A CA 1
ATOM 2908 C C . GLU A 1 375 ? 16.652 -10.631 -9.539 1.00 97.12 375 GLU A C 1
ATOM 2910 O O . GLU A 1 375 ? 15.768 -10.055 -10.169 1.00 97.12 375 GLU A O 1
ATOM 2915 N N . ASN A 1 376 ? 17.799 -10.038 -9.213 1.00 96.19 376 ASN A N 1
ATOM 2916 C CA . ASN A 1 376 ? 18.124 -8.687 -9.657 1.00 96.19 376 ASN A CA 1
ATOM 2917 C C . ASN A 1 376 ? 18.403 -8.695 -11.157 1.00 96.19 376 ASN A C 1
ATOM 2919 O O . ASN A 1 376 ? 19.284 -9.427 -11.618 1.00 96.19 376 ASN A O 1
ATOM 2923 N N . ILE A 1 377 ? 17.694 -7.858 -11.908 1.00 94.94 377 ILE A N 1
ATOM 2924 C CA . ILE A 1 377 ? 17.952 -7.717 -13.337 1.00 94.94 377 ILE A CA 1
ATOM 2925 C C . ILE A 1 377 ? 19.194 -6.853 -13.583 1.00 94.94 377 ILE A C 1
ATOM 2927 O O . ILE A 1 377 ? 19.502 -5.918 -12.844 1.00 94.94 377 ILE A O 1
ATOM 2931 N N . ASP A 1 378 ? 19.916 -7.165 -14.656 1.00 92.94 378 ASP A N 1
ATOM 2932 C CA . ASP A 1 378 ? 21.094 -6.411 -15.078 1.00 92.94 378 ASP A CA 1
ATOM 2933 C C . ASP A 1 378 ? 20.686 -5.142 -15.848 1.00 92.94 378 ASP A C 1
ATOM 2935 O O . ASP A 1 378 ? 20.342 -5.189 -17.031 1.00 92.94 378 ASP A O 1
ATOM 2939 N N . GLU A 1 379 ? 20.749 -3.999 -15.166 1.00 92.75 379 GLU A N 1
ATOM 2940 C CA . GLU A 1 379 ? 20.463 -2.667 -15.717 1.00 92.75 379 GLU A CA 1
ATOM 2941 C C . GLU A 1 379 ? 21.738 -1.889 -16.110 1.00 92.75 379 GLU A C 1
ATOM 2943 O O . GLU A 1 379 ? 21.694 -0.672 -16.308 1.00 92.75 379 GLU A O 1
ATOM 2948 N N . THR A 1 380 ? 22.892 -2.561 -16.226 1.00 88.38 380 THR A N 1
ATOM 2949 C CA . THR A 1 380 ? 24.201 -1.893 -16.399 1.00 88.38 380 THR A CA 1
ATOM 2950 C C . THR A 1 380 ? 24.667 -1.771 -17.849 1.00 88.38 380 THR A C 1
ATOM 2952 O O . THR A 1 380 ? 25.541 -0.959 -18.152 1.00 88.38 380 THR A O 1
ATOM 2955 N N . ALA A 1 381 ? 24.064 -2.536 -18.763 1.00 85.62 381 ALA A N 1
ATOM 2956 C CA . ALA A 1 381 ? 24.516 -2.647 -20.151 1.00 85.62 381 ALA A CA 1
ATOM 2957 C C . ALA A 1 381 ? 24.468 -1.324 -20.944 1.00 85.62 381 ALA A C 1
ATOM 2959 O O . ALA A 1 381 ? 25.249 -1.137 -21.875 1.00 85.62 381 ALA A O 1
ATOM 2960 N N . ILE A 1 382 ? 23.552 -0.409 -20.604 1.00 91.00 382 ILE A N 1
ATOM 2961 C CA . ILE A 1 382 ? 23.402 0.896 -21.265 1.00 91.00 382 ILE A CA 1
ATOM 2962 C C . ILE A 1 382 ? 23.477 1.990 -20.188 1.00 91.00 382 ILE A C 1
ATOM 2964 O O . ILE A 1 382 ? 22.457 2.346 -19.594 1.00 91.00 382 ILE A O 1
ATOM 2968 N N . PRO A 1 383 ? 24.670 2.539 -19.904 1.00 92.25 383 PRO A N 1
ATOM 2969 C CA . PRO A 1 383 ? 24.832 3.499 -18.821 1.00 92.25 383 PRO A CA 1
ATOM 2970 C C . PRO A 1 383 ? 24.210 4.859 -19.158 1.00 92.25 383 PRO A C 1
ATOM 2972 O O . PRO A 1 383 ? 23.892 5.172 -20.310 1.00 92.25 383 PRO A O 1
ATOM 2975 N N . ALA A 1 384 ? 24.094 5.708 -18.136 1.00 93.81 384 ALA A N 1
ATOM 2976 C CA . ALA A 1 384 ? 23.822 7.123 -18.341 1.00 93.81 384 ALA A CA 1
ATOM 2977 C C . ALA A 1 384 ? 24.923 7.768 -19.206 1.00 93.81 384 ALA A C 1
ATOM 2979 O O . ALA A 1 384 ? 26.093 7.391 -19.158 1.00 93.81 384 ALA A O 1
ATOM 2980 N N . LEU A 1 385 ? 24.537 8.751 -20.014 1.00 96.06 385 LEU A N 1
ATOM 2981 C CA . LEU A 1 385 ? 25.371 9.362 -21.047 1.00 96.06 385 LEU A CA 1
ATOM 2982 C C . LEU A 1 385 ? 26.292 10.470 -20.519 1.00 96.06 385 LEU A C 1
ATOM 2984 O O . LEU A 1 385 ? 27.114 10.986 -21.280 1.00 96.06 385 LEU A O 1
ATOM 2988 N N . HIS A 1 386 ? 26.162 10.856 -19.250 1.00 93.44 386 HIS A N 1
ATOM 2989 C CA . HIS A 1 386 ? 27.062 11.816 -18.618 1.00 93.44 386 HIS A CA 1
ATOM 2990 C C . HIS A 1 386 ? 28.407 11.170 -18.265 1.00 93.44 386 HIS A C 1
ATOM 2992 O O . HIS A 1 386 ? 28.595 9.956 -18.296 1.00 93.44 386 HIS A O 1
ATOM 2998 N N . ARG A 1 387 ? 29.369 12.008 -17.894 1.00 92.19 387 ARG A N 1
ATOM 2999 C CA . ARG A 1 387 ? 30.687 11.561 -17.453 1.00 92.19 387 ARG A CA 1
ATOM 3000 C C . ARG A 1 387 ? 30.576 10.782 -16.117 1.00 92.19 387 ARG A C 1
ATOM 3002 O O . ARG A 1 387 ? 29.978 11.335 -15.190 1.00 92.19 387 ARG A O 1
ATOM 3009 N N . PRO A 1 388 ? 31.120 9.552 -15.982 1.00 86.75 388 PRO A N 1
ATOM 3010 C CA . PRO A 1 388 ? 30.910 8.706 -14.795 1.00 86.75 388 PRO A CA 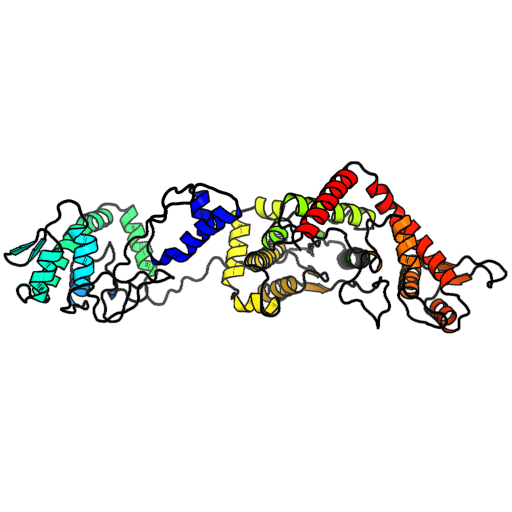1
ATOM 3011 C C . PRO A 1 388 ? 31.364 9.326 -13.463 1.00 86.75 388 PRO A C 1
ATOM 3013 O O . PRO A 1 388 ? 30.675 9.201 -12.457 1.00 86.75 388 PRO A O 1
ATOM 3016 N N . ASP A 1 389 ? 32.489 10.042 -13.463 1.00 85.00 389 ASP A N 1
ATOM 3017 C CA . ASP A 1 389 ? 33.079 10.735 -12.305 1.00 85.00 389 ASP A CA 1
ATOM 3018 C C . ASP A 1 389 ? 32.492 12.137 -12.055 1.00 85.00 389 ASP A C 1
ATOM 3020 O O . ASP A 1 389 ? 32.868 12.811 -11.099 1.00 85.00 389 ASP A O 1
ATOM 3024 N N . ALA A 1 390 ? 31.555 12.583 -12.895 1.00 84.69 390 ALA A N 1
ATOM 3025 C CA . ALA A 1 390 ? 30.916 13.892 -12.795 1.00 84.69 390 ALA A CA 1
ATOM 3026 C C . ALA A 1 390 ? 29.403 13.786 -13.037 1.00 84.69 390 ALA A C 1
ATOM 3028 O O . ALA A 1 390 ? 28.841 14.487 -13.884 1.00 84.69 390 ALA A O 1
ATOM 3029 N N . ALA A 1 391 ? 28.748 12.883 -12.303 1.00 80.31 391 ALA A N 1
ATOM 3030 C CA . ALA A 1 391 ? 27.298 12.764 -12.326 1.00 80.31 391 ALA A CA 1
ATOM 3031 C C . ALA A 1 391 ? 26.642 14.056 -11.806 1.00 80.31 391 ALA A C 1
ATOM 3033 O O . ALA A 1 391 ? 27.013 14.542 -10.732 1.00 80.31 391 ALA A O 1
ATOM 3034 N N . PRO A 1 392 ? 25.671 14.636 -12.534 1.00 80.88 392 PRO A N 1
ATOM 3035 C CA . PRO A 1 392 ? 24.901 15.744 -11.997 1.00 80.88 392 PRO A CA 1
ATOM 3036 C C . PRO A 1 392 ? 24.052 15.253 -10.816 1.00 80.88 392 PRO A C 1
ATOM 3038 O O . PRO A 1 392 ? 23.605 14.109 -10.792 1.00 80.88 392 PRO A O 1
ATOM 3041 N N . ALA A 1 393 ? 23.776 16.138 -9.853 1.00 79.38 393 ALA A N 1
ATOM 3042 C CA . ALA A 1 393 ? 22.931 15.809 -8.698 1.00 79.38 393 ALA A CA 1
ATOM 3043 C C . ALA A 1 393 ? 21.517 15.345 -9.104 1.00 79.38 393 ALA A C 1
ATOM 3045 O O . ALA A 1 393 ? 20.872 14.596 -8.378 1.00 79.38 393 ALA A O 1
ATOM 3046 N N . ILE A 1 394 ? 21.039 15.798 -10.268 1.00 79.06 394 ILE A N 1
ATOM 3047 C CA . ILE A 1 394 ? 19.802 15.350 -10.907 1.00 79.06 394 ILE A CA 1
ATOM 3048 C C . ILE A 1 394 ? 20.130 15.090 -12.376 1.00 79.06 394 ILE A C 1
ATOM 3050 O O . ILE A 1 394 ? 20.605 15.994 -13.066 1.00 79.06 394 ILE A O 1
ATOM 3054 N N . LEU A 1 395 ? 19.859 13.875 -12.855 1.00 84.12 395 LEU A N 1
ATOM 3055 C CA . LEU A 1 395 ? 20.031 13.521 -14.262 1.00 84.12 395 LEU A CA 1
ATOM 3056 C C . LEU A 1 395 ? 19.078 14.334 -15.143 1.00 84.12 395 LEU A C 1
ATOM 3058 O O . LEU A 1 395 ? 17.869 14.386 -14.905 1.00 84.12 395 LEU A O 1
ATOM 3062 N N . GLY A 1 396 ? 19.621 14.966 -16.180 1.00 86.19 396 GLY A N 1
ATOM 3063 C CA . GLY A 1 396 ? 18.836 15.622 -17.210 1.00 86.19 396 GLY A CA 1
ATOM 3064 C C . GLY A 1 396 ? 18.198 14.613 -18.167 1.00 86.19 396 GLY A C 1
ATOM 3065 O O . GLY A 1 396 ? 18.660 13.487 -18.334 1.00 86.19 396 GLY A O 1
ATOM 3066 N N . VAL A 1 397 ? 17.156 15.043 -18.886 1.00 90.12 397 VAL A N 1
ATOM 3067 C CA . VAL A 1 397 ? 16.502 14.222 -19.928 1.00 90.12 397 VAL A CA 1
ATOM 3068 C C . VAL A 1 397 ? 17.481 13.735 -21.000 1.00 90.12 397 VAL A C 1
ATOM 3070 O O . VAL A 1 397 ? 17.265 12.671 -21.577 1.00 90.12 397 VAL A O 1
ATOM 3073 N N . ASP A 1 398 ? 18.531 14.508 -21.286 1.00 94.19 398 ASP A N 1
ATOM 3074 C CA . ASP A 1 398 ? 19.523 14.152 -22.301 1.00 94.19 398 ASP A CA 1
ATOM 3075 C C . ASP A 1 398 ? 20.631 13.216 -21.779 1.00 94.19 398 ASP A C 1
ATOM 3077 O O . ASP A 1 398 ? 21.388 12.686 -22.590 1.00 94.19 398 ASP A O 1
ATOM 3081 N N . ASP A 1 399 ? 20.695 12.970 -20.465 1.00 94.44 399 ASP A N 1
ATOM 3082 C CA . ASP A 1 399 ? 21.672 12.066 -19.843 1.00 94.44 399 ASP A CA 1
ATOM 3083 C C . ASP A 1 399 ? 21.220 10.597 -19.869 1.00 94.44 399 ASP A C 1
ATOM 3085 O O . ASP A 1 399 ? 21.995 9.705 -19.543 1.00 94.44 399 ASP A O 1
ATOM 3089 N N . VAL A 1 400 ? 19.973 10.319 -20.256 1.00 95.56 400 VAL A N 1
ATOM 3090 C CA . VAL A 1 400 ? 19.374 8.976 -20.235 1.00 95.56 400 VAL A CA 1
ATOM 3091 C C . VAL A 1 400 ? 18.683 8.706 -21.566 1.00 95.56 400 VAL A C 1
ATOM 3093 O O . VAL A 1 400 ? 17.979 9.572 -22.082 1.00 95.56 400 VAL A O 1
ATOM 3096 N N . LEU A 1 401 ? 18.857 7.511 -22.132 1.00 97.56 401 LEU A N 1
ATOM 3097 C CA . LEU A 1 401 ? 18.090 7.052 -23.296 1.00 97.56 401 LEU A CA 1
ATOM 3098 C C . LEU A 1 401 ? 16.736 6.491 -22.838 1.00 97.56 401 LEU A C 1
ATOM 3100 O O . LEU A 1 401 ? 16.696 5.693 -21.903 1.00 97.56 401 LEU A O 1
ATOM 3104 N N . TYR A 1 402 ? 15.645 6.858 -23.512 1.00 97.62 402 TYR A N 1
ATOM 3105 C CA . TYR A 1 402 ? 14.287 6.364 -23.233 1.00 97.62 402 TYR A CA 1
ATOM 3106 C C . TYR A 1 402 ? 13.694 5.630 -24.439 1.00 97.62 402 TYR A C 1
ATOM 3108 O O . TYR A 1 402 ? 14.030 5.933 -25.585 1.00 97.62 402 TYR A O 1
ATOM 3116 N N . LEU A 1 403 ? 12.776 4.689 -24.188 1.00 97.00 403 LEU A N 1
ATOM 3117 C CA . LEU A 1 403 ? 12.121 3.898 -25.243 1.00 97.00 403 LEU A CA 1
ATOM 3118 C C . LEU A 1 403 ? 11.336 4.739 -26.260 1.00 97.00 403 LEU A C 1
ATOM 3120 O O . LEU A 1 403 ? 11.109 4.294 -27.384 1.00 97.00 403 LEU A O 1
ATOM 3124 N N . ASP A 1 404 ? 10.911 5.938 -25.870 1.00 96.94 404 ASP A N 1
ATOM 3125 C CA . ASP A 1 404 ? 10.147 6.864 -26.701 1.00 96.94 404 ASP A CA 1
ATOM 3126 C C . ASP A 1 404 ? 10.980 8.015 -27.282 1.00 96.94 404 ASP A C 1
ATOM 3128 O O . ASP A 1 404 ? 10.417 8.991 -27.784 1.00 96.94 404 ASP A O 1
ATOM 3132 N N . ASP A 1 405 ? 12.312 7.934 -27.227 1.00 97.69 405 ASP A N 1
ATOM 3133 C CA . ASP A 1 405 ? 13.157 8.918 -27.894 1.00 97.69 405 ASP A CA 1
ATOM 3134 C C . ASP A 1 405 ? 12.933 8.892 -29.415 1.00 97.69 405 ASP A C 1
ATOM 3136 O O . ASP A 1 405 ? 13.020 7.858 -30.084 1.00 97.69 405 ASP A O 1
ATOM 3140 N N . THR A 1 406 ? 12.670 10.066 -29.993 1.00 96.81 406 THR A N 1
ATOM 3141 C CA . THR A 1 406 ? 12.637 10.213 -31.450 1.00 96.81 406 THR A CA 1
ATOM 3142 C C . THR A 1 406 ? 14.050 10.130 -32.023 1.00 96.81 406 THR A C 1
ATOM 3144 O O . THR A 1 406 ? 15.044 10.274 -31.312 1.00 96.81 406 THR A O 1
ATOM 3147 N N . GLU A 1 407 ? 14.177 9.992 -33.344 1.00 97.38 407 GLU A N 1
ATOM 3148 C CA . GLU A 1 407 ? 15.495 10.055 -33.991 1.00 97.38 407 GLU A CA 1
ATOM 3149 C C . GLU A 1 407 ? 16.244 11.358 -33.659 1.00 97.38 407 GLU A C 1
ATOM 3151 O O . GLU A 1 407 ? 17.456 11.347 -33.432 1.00 97.38 407 GLU A O 1
ATOM 3156 N N . MET A 1 408 ? 15.523 12.480 -33.583 1.00 97.31 408 MET A N 1
ATOM 3157 C CA . MET A 1 408 ? 16.103 13.766 -33.206 1.00 97.31 408 MET A CA 1
ATOM 3158 C C . MET A 1 408 ? 16.612 13.752 -31.759 1.00 97.31 408 MET A C 1
ATOM 3160 O O . MET A 1 408 ? 17.693 14.282 -31.496 1.00 97.31 408 MET A O 1
ATOM 3164 N N . ASP A 1 409 ? 15.868 13.138 -30.836 1.00 97.81 409 ASP A N 1
ATOM 3165 C CA . ASP A 1 409 ? 16.290 13.001 -29.441 1.00 97.81 409 ASP A CA 1
ATOM 3166 C C . ASP A 1 409 ? 17.532 12.116 -29.332 1.00 97.81 409 ASP A C 1
ATOM 3168 O O . ASP A 1 409 ? 18.523 12.556 -28.758 1.00 97.81 409 ASP A O 1
ATOM 3172 N N . ILE A 1 410 ? 17.540 10.938 -29.965 1.00 98.25 410 ILE A N 1
ATOM 3173 C CA . ILE A 1 410 ? 18.694 10.022 -29.974 1.00 98.25 410 ILE A CA 1
ATOM 3174 C C . ILE A 1 410 ? 19.949 10.744 -30.477 1.00 98.25 410 ILE A C 1
ATOM 3176 O O . ILE A 1 410 ? 20.981 10.757 -29.805 1.00 98.25 410 ILE A O 1
ATOM 3180 N N . ARG A 1 411 ? 19.866 11.408 -31.638 1.00 98.00 411 ARG A N 1
ATOM 3181 C CA . ARG A 1 411 ? 21.005 12.144 -32.211 1.00 98.00 411 ARG A CA 1
ATOM 3182 C C . ARG A 1 411 ? 21.469 13.277 -31.297 1.00 98.00 411 ARG A C 1
ATOM 3184 O O . ARG A 1 411 ? 22.674 13.470 -31.138 1.00 98.00 411 ARG A O 1
ATOM 3191 N N . ARG A 1 412 ? 20.540 14.018 -30.680 1.00 98.25 412 ARG A N 1
ATOM 3192 C CA . ARG A 1 412 ? 20.861 15.091 -29.723 1.00 98.25 412 ARG A CA 1
ATOM 3193 C C . ARG A 1 412 ? 21.586 14.540 -28.494 1.00 98.25 412 ARG A C 1
ATOM 3195 O O . ARG A 1 412 ? 22.606 15.107 -28.105 1.00 98.25 412 ARG A O 1
ATOM 3202 N N . LYS A 1 413 ? 21.085 13.448 -27.918 1.00 98.31 413 LYS A N 1
ATOM 3203 C CA . LYS A 1 413 ? 21.636 12.800 -26.724 1.00 98.31 413 LYS A CA 1
ATOM 3204 C C . LYS A 1 413 ? 23.026 12.236 -26.970 1.00 98.31 413 LYS A C 1
ATOM 3206 O O . LYS A 1 413 ? 23.957 12.607 -26.268 1.00 98.31 413 LYS A O 1
ATOM 3211 N N . ILE A 1 414 ? 23.218 11.461 -28.038 1.00 98.19 414 ILE A N 1
ATOM 3212 C CA . ILE A 1 414 ? 24.535 10.897 -28.379 1.00 98.19 414 ILE A CA 1
ATOM 3213 C C . ILE A 1 414 ? 25.552 11.977 -28.751 1.00 98.19 414 ILE A C 1
ATOM 3215 O O . ILE A 1 414 ? 26.726 11.877 -28.394 1.00 98.19 414 ILE A O 1
ATOM 3219 N N . LYS A 1 415 ? 25.118 13.068 -29.394 1.00 97.06 415 LYS A N 1
ATOM 3220 C CA . LYS A 1 415 ? 25.992 14.226 -29.625 1.00 97.06 415 LYS A CA 1
ATOM 3221 C C . LYS A 1 415 ? 26.531 14.791 -28.303 1.00 97.06 415 LYS A C 1
ATOM 3223 O O . LYS A 1 415 ? 27.728 15.078 -28.221 1.00 97.06 415 LYS A O 1
ATOM 3228 N N . LYS A 1 416 ? 25.667 14.925 -27.290 1.00 96.25 416 LYS A N 1
ATOM 3229 C CA . LYS A 1 416 ? 26.003 15.441 -25.951 1.00 96.25 416 LYS A CA 1
ATOM 3230 C C . LYS A 1 416 ? 26.701 14.426 -25.042 1.00 96.25 416 LYS A C 1
ATOM 3232 O O . LYS A 1 416 ? 27.407 14.858 -24.138 1.00 96.25 416 LYS A O 1
ATOM 3237 N N . ALA A 1 417 ? 26.531 13.129 -25.291 1.00 97.31 417 ALA A N 1
ATOM 3238 C CA . ALA A 1 417 ? 27.089 12.056 -24.476 1.00 97.31 417 ALA A CA 1
ATOM 3239 C C . ALA A 1 417 ? 28.600 12.216 -24.268 1.00 97.31 417 ALA A C 1
ATOM 3241 O O . ALA A 1 417 ? 29.325 12.643 -25.174 1.00 97.31 417 ALA A O 1
ATOM 3242 N N . TYR A 1 418 ? 29.084 11.860 -23.084 1.00 96.88 418 TYR A N 1
ATOM 3243 C CA . TYR A 1 418 ? 30.498 11.924 -22.758 1.00 96.88 418 TYR A CA 1
ATOM 3244 C C . TYR A 1 418 ? 31.295 10.889 -23.556 1.00 96.88 418 TYR A C 1
ATOM 3246 O O . TYR A 1 418 ? 30.956 9.707 -23.590 1.00 96.88 418 TYR A O 1
ATOM 3254 N N . SER A 1 419 ? 32.354 11.358 -24.211 1.00 96.19 419 SER A N 1
ATOM 3255 C CA . SER A 1 419 ? 33.370 10.526 -24.850 1.00 96.19 419 SER A CA 1
ATOM 3256 C C . SER A 1 419 ? 34.571 11.411 -25.171 1.00 96.19 419 SER A C 1
ATOM 3258 O O . SER A 1 419 ? 34.403 12.408 -25.887 1.00 96.19 419 SER A O 1
ATOM 3260 N N . ALA A 1 420 ? 35.743 11.095 -24.621 1.00 95.19 420 ALA A N 1
ATOM 3261 C CA . ALA A 1 420 ? 36.983 11.813 -24.899 1.00 95.19 420 ALA A CA 1
ATOM 3262 C C . ALA A 1 420 ? 37.962 10.948 -25.720 1.00 95.19 420 ALA A C 1
ATOM 3264 O O . ALA A 1 420 ? 37.861 9.719 -25.707 1.00 95.19 420 ALA A O 1
ATOM 3265 N N . PRO A 1 421 ? 38.891 11.565 -26.478 1.00 95.19 421 PRO A N 1
ATOM 3266 C CA . PRO A 1 421 ? 39.949 10.827 -27.163 1.00 95.19 421 PRO A CA 1
ATOM 3267 C C . PRO A 1 421 ? 40.839 10.080 -26.166 1.00 95.19 421 PRO A C 1
ATOM 3269 O O . PRO A 1 421 ? 41.048 10.561 -25.054 1.00 95.19 421 PRO A O 1
ATOM 3272 N N . ASN A 1 422 ? 41.406 8.951 -26.598 1.00 96.19 422 ASN A N 1
ATOM 3273 C CA . ASN A 1 422 ? 42.355 8.155 -25.815 1.00 96.19 422 ASN A CA 1
ATOM 3274 C C . ASN A 1 422 ? 41.777 7.559 -24.516 1.00 96.19 422 ASN A C 1
ATOM 3276 O O . ASN A 1 422 ? 42.516 7.251 -23.582 1.00 96.19 422 ASN A O 1
ATOM 3280 N N . GLU A 1 423 ? 40.459 7.369 -24.460 1.00 95.56 423 GLU A N 1
ATOM 3281 C CA . GLU A 1 423 ? 39.777 6.641 -23.390 1.00 95.56 423 GLU A CA 1
ATOM 3282 C C . GLU A 1 423 ? 39.302 5.278 -23.898 1.00 95.56 423 GLU A C 1
ATOM 3284 O O . GLU A 1 423 ? 38.666 5.187 -24.946 1.00 95.56 423 GLU A O 1
ATOM 3289 N N . SER A 1 424 ? 39.552 4.219 -23.128 1.00 94.44 424 SER A N 1
ATOM 3290 C CA . SER A 1 424 ? 39.029 2.873 -23.406 1.00 94.44 424 SER A CA 1
ATOM 3291 C C . SER A 1 424 ? 37.656 2.611 -22.772 1.00 94.44 424 SER A C 1
ATOM 3293 O O . SER A 1 424 ? 37.019 1.603 -23.075 1.00 94.44 424 SER A O 1
ATOM 3295 N N . GLU A 1 425 ? 37.200 3.506 -21.891 1.00 94.75 425 GLU A N 1
ATOM 3296 C CA . GLU A 1 425 ? 35.963 3.389 -21.115 1.00 94.75 425 GLU A CA 1
ATOM 3297 C C . GLU A 1 425 ? 35.228 4.734 -21.079 1.00 94.75 425 GLU A C 1
ATOM 3299 O O . GLU A 1 425 ? 35.723 5.705 -20.512 1.00 94.75 425 GLU A O 1
ATOM 3304 N N . ASN A 1 426 ? 34.035 4.794 -21.669 1.00 95.38 426 ASN A N 1
ATOM 3305 C CA . ASN A 1 426 ? 33.081 5.896 -21.518 1.00 95.38 426 ASN A CA 1
ATOM 3306 C C . ASN A 1 426 ? 31.680 5.429 -21.969 1.00 95.38 426 ASN A C 1
ATOM 3308 O O . ASN A 1 426 ? 31.561 4.357 -22.573 1.00 95.38 426 ASN A O 1
ATOM 3312 N N . PRO A 1 427 ? 30.607 6.204 -21.713 1.00 96.38 427 PRO A N 1
ATOM 3313 C CA . PRO A 1 427 ? 29.248 5.786 -22.055 1.00 96.38 427 PRO A CA 1
ATOM 3314 C C . PRO A 1 427 ? 29.041 5.439 -23.533 1.00 96.38 427 PRO A C 1
ATOM 3316 O O . PRO A 1 427 ? 28.324 4.493 -23.843 1.00 96.38 427 PRO A O 1
ATOM 3319 N N . VAL A 1 428 ? 29.678 6.161 -24.463 1.00 97.81 428 VAL A N 1
ATOM 3320 C CA . VAL A 1 428 ? 29.529 5.886 -25.903 1.00 97.81 428 VAL A CA 1
ATOM 3321 C C . VAL A 1 428 ? 30.163 4.543 -26.275 1.00 97.81 428 VAL A C 1
ATOM 3323 O O . VAL A 1 428 ? 29.558 3.781 -27.028 1.00 97.81 428 VAL A O 1
ATOM 3326 N N . ILE A 1 429 ? 31.336 4.227 -25.716 1.00 97.38 429 ILE A N 1
ATOM 3327 C CA . ILE A 1 429 ? 31.987 2.922 -25.899 1.00 97.38 429 ILE A CA 1
ATOM 3328 C C . ILE A 1 429 ? 31.139 1.807 -25.284 1.00 97.38 429 ILE A C 1
ATOM 3330 O O . ILE A 1 429 ? 30.949 0.782 -25.927 1.00 97.38 429 ILE A O 1
ATOM 3334 N N . ALA A 1 430 ? 30.564 2.016 -24.096 1.00 96.25 430 ALA A N 1
ATOM 3335 C CA . ALA A 1 430 ? 29.691 1.030 -23.458 1.00 96.25 430 ALA A CA 1
ATOM 3336 C C . ALA A 1 430 ? 28.450 0.712 -24.314 1.00 96.25 430 ALA A C 1
ATOM 3338 O O . ALA A 1 430 ? 28.122 -0.453 -24.526 1.00 96.25 430 ALA A O 1
ATOM 3339 N N . VAL A 1 431 ? 27.803 1.731 -24.895 1.00 97.19 431 VAL A N 1
ATOM 3340 C CA . VAL A 1 431 ? 26.673 1.518 -25.817 1.00 97.19 431 VAL A CA 1
ATOM 3341 C C . VAL A 1 431 ? 27.119 0.796 -27.095 1.00 97.19 431 VAL A C 1
ATOM 3343 O O . VAL A 1 431 ? 26.400 -0.068 -27.597 1.00 97.19 431 VAL A O 1
ATOM 3346 N N . ALA A 1 432 ? 28.300 1.112 -27.631 1.00 97.31 432 ALA A N 1
ATOM 3347 C CA . ALA A 1 432 ? 28.851 0.395 -28.780 1.00 97.31 432 ALA A CA 1
ATOM 3348 C C . ALA A 1 432 ? 29.148 -1.077 -28.451 1.00 97.31 432 ALA A C 1
ATOM 3350 O O . ALA A 1 432 ? 28.783 -1.951 -29.232 1.00 97.31 432 ALA A O 1
ATOM 3351 N N . ALA A 1 433 ? 29.734 -1.356 -27.284 1.00 96.44 433 ALA A N 1
ATOM 3352 C CA . ALA A 1 433 ? 29.985 -2.706 -26.787 1.00 96.44 433 ALA A CA 1
ATOM 3353 C C . ALA A 1 433 ? 28.680 -3.498 -26.606 1.00 96.44 433 ALA A C 1
ATOM 3355 O O . ALA A 1 433 ? 28.601 -4.654 -27.016 1.00 96.44 433 ALA A O 1
ATOM 3356 N N . TYR A 1 434 ? 27.618 -2.858 -26.104 1.00 95.50 434 TYR A N 1
ATOM 3357 C CA . TYR A 1 434 ? 26.284 -3.459 -26.056 1.00 95.50 434 TYR A CA 1
ATOM 3358 C C . TYR A 1 434 ? 25.794 -3.890 -27.448 1.00 95.50 434 TYR A C 1
ATOM 3360 O O . TYR A 1 434 ? 25.355 -5.027 -27.631 1.00 95.50 434 TYR A O 1
ATOM 3368 N N . PHE A 1 435 ? 25.889 -3.016 -28.457 1.00 95.75 435 PHE A N 1
ATOM 3369 C CA . PHE A 1 435 ? 25.487 -3.377 -29.821 1.00 95.75 435 PHE A CA 1
ATOM 3370 C C . PHE A 1 435 ? 26.396 -4.423 -30.451 1.00 95.75 435 PHE A C 1
ATOM 3372 O O . PHE A 1 435 ? 25.908 -5.246 -31.219 1.00 95.75 435 PHE A O 1
ATOM 3379 N N . LEU A 1 436 ? 27.680 -4.427 -30.106 1.00 95.94 436 LEU A N 1
ATOM 3380 C CA . LEU A 1 436 ? 28.614 -5.453 -30.537 1.00 95.94 436 LEU A CA 1
ATOM 3381 C C . LEU A 1 436 ? 28.215 -6.826 -29.993 1.00 95.94 436 LEU A C 1
ATOM 3383 O O . LEU A 1 436 ? 28.129 -7.782 -30.755 1.00 95.94 436 LEU A O 1
ATOM 3387 N N . GLN A 1 437 ? 27.879 -6.911 -28.704 1.00 92.62 437 GLN A N 1
ATOM 3388 C CA . GLN A 1 437 ? 27.374 -8.143 -28.100 1.00 92.62 437 GLN A CA 1
ATOM 3389 C C . GLN A 1 437 ? 26.047 -8.587 -28.732 1.00 92.62 437 GLN A C 1
ATOM 3391 O O . GLN A 1 437 ? 25.830 -9.778 -28.947 1.00 92.62 437 GLN A O 1
ATOM 3396 N N . LYS A 1 438 ? 25.156 -7.636 -29.032 1.00 91.00 438 LYS A N 1
ATOM 3397 C CA . LYS A 1 438 ? 23.825 -7.911 -29.584 1.00 91.00 438 LYS A CA 1
ATOM 3398 C C . LYS A 1 438 ? 23.851 -8.336 -31.055 1.00 91.00 438 LYS A C 1
ATOM 3400 O O . LYS A 1 438 ? 23.100 -9.226 -31.439 1.00 91.00 438 LYS A O 1
ATOM 3405 N N . ASN A 1 439 ? 24.673 -7.682 -31.873 1.00 94.06 439 ASN A N 1
ATOM 3406 C CA . ASN A 1 439 ? 24.680 -7.841 -33.329 1.00 94.06 439 ASN A CA 1
ATOM 3407 C C . ASN A 1 439 ? 25.844 -8.708 -33.835 1.00 94.06 439 ASN A C 1
ATOM 3409 O O . ASN A 1 439 ? 25.851 -9.082 -35.004 1.00 94.06 439 ASN A O 1
ATOM 3413 N N . GLY A 1 440 ? 26.840 -8.992 -32.992 1.00 94.81 440 GLY A N 1
ATOM 3414 C CA . GLY A 1 440 ? 28.083 -9.679 -33.352 1.00 94.81 440 GLY A CA 1
ATOM 3415 C C . GLY A 1 440 ? 29.156 -8.760 -33.944 1.00 94.81 440 GLY A C 1
ATOM 3416 O O . GLY A 1 440 ? 30.341 -9.032 -33.777 1.00 94.81 440 GLY A O 1
ATOM 3417 N N . GLU A 1 441 ? 28.765 -7.652 -34.580 1.00 96.12 441 GLU A N 1
ATOM 3418 C CA . GLU A 1 441 ? 29.688 -6.671 -35.156 1.00 96.12 441 GLU A CA 1
ATOM 3419 C C . GLU A 1 441 ? 29.176 -5.223 -35.050 1.00 96.12 441 GLU A C 1
ATOM 3421 O O . GLU A 1 441 ? 27.972 -4.962 -34.947 1.00 96.12 441 GLU A O 1
ATOM 3426 N N . VAL A 1 442 ? 30.102 -4.261 -35.104 1.00 97.38 442 VAL A N 1
ATOM 3427 C CA . VAL A 1 442 ? 29.823 -2.821 -35.194 1.00 97.38 442 VAL A CA 1
ATOM 3428 C C . VAL A 1 442 ? 30.648 -2.206 -36.318 1.00 97.38 442 VAL A C 1
ATOM 3430 O O . VAL A 1 442 ? 31.876 -2.170 -36.255 1.00 97.38 442 VAL A O 1
ATOM 3433 N N . LEU A 1 443 ? 29.959 -1.663 -37.322 1.00 96.88 443 LEU A N 1
ATOM 3434 C CA . LEU A 1 443 ? 30.558 -0.892 -38.409 1.00 96.88 443 LEU A CA 1
ATOM 3435 C C . LEU A 1 443 ? 30.666 0.591 -38.028 1.00 96.88 443 LEU A C 1
ATOM 3437 O O . LEU A 1 443 ? 29.661 1.239 -37.722 1.00 96.88 443 LEU A O 1
ATOM 3441 N N . VAL A 1 444 ? 31.869 1.150 -38.140 1.00 96.75 444 VAL A N 1
ATOM 3442 C CA . VAL A 1 444 ? 32.126 2.590 -38.071 1.00 96.75 444 VAL A CA 1
ATOM 3443 C C . VAL A 1 444 ? 32.497 3.098 -39.461 1.00 96.75 444 VAL A C 1
ATOM 3445 O O . VAL A 1 444 ? 33.556 2.778 -40.001 1.00 96.75 444 VAL A O 1
ATOM 3448 N N . GLU A 1 445 ? 31.613 3.908 -40.041 1.00 93.50 445 GLU A N 1
ATOM 3449 C CA . GLU A 1 445 ? 31.820 4.524 -41.353 1.00 93.50 445 GLU A CA 1
ATOM 3450 C C . GLU A 1 445 ? 32.664 5.798 -41.218 1.00 93.50 445 GLU A C 1
ATOM 3452 O O . GLU A 1 445 ? 32.269 6.734 -40.519 1.00 93.50 445 GLU A O 1
ATOM 3457 N N . ARG A 1 446 ? 33.816 5.853 -41.897 1.00 92.25 446 ARG A N 1
ATOM 3458 C CA . ARG A 1 446 ? 34.728 7.008 -41.889 1.00 92.25 446 ARG A CA 1
ATOM 3459 C C . ARG A 1 446 ? 35.256 7.268 -43.292 1.00 92.25 446 ARG A C 1
ATOM 3461 O O . ARG A 1 446 ? 35.445 6.347 -44.080 1.00 92.25 446 ARG A O 1
ATOM 3468 N N . GLY A 1 447 ? 35.528 8.533 -43.607 1.00 87.06 447 GLY A N 1
ATOM 3469 C CA . GLY A 1 447 ? 36.207 8.878 -44.857 1.00 87.06 447 GLY A CA 1
ATOM 3470 C C . GLY A 1 447 ? 37.641 8.336 -44.895 1.00 87.06 447 GLY A C 1
ATOM 3471 O O . GLY A 1 447 ? 38.262 8.153 -43.850 1.00 87.06 447 GLY A O 1
ATOM 3472 N N . GLU A 1 448 ? 38.193 8.148 -46.095 1.00 87.38 448 GLU A N 1
ATOM 3473 C CA . GLU A 1 448 ? 39.578 7.681 -46.310 1.00 87.38 448 GLU A CA 1
ATOM 3474 C C . GLU A 1 448 ? 40.614 8.491 -45.511 1.00 87.38 448 GLU A C 1
ATOM 3476 O O . GLU A 1 448 ? 41.514 7.934 -44.889 1.00 87.38 448 GLU A O 1
ATOM 3481 N N . ALA A 1 449 ? 40.437 9.816 -45.438 1.00 84.50 449 ALA A N 1
ATOM 3482 C CA . ALA A 1 449 ? 41.313 10.713 -44.677 1.00 84.50 449 ALA A CA 1
ATOM 3483 C C . ALA A 1 449 ? 41.306 10.463 -43.152 1.00 84.50 449 ALA A C 1
ATOM 3485 O O . ALA A 1 449 ? 42.224 10.900 -42.465 1.00 84.50 449 ALA A O 1
ATOM 3486 N N . ASN A 1 450 ? 40.300 9.749 -42.640 1.00 83.06 450 ASN A N 1
ATOM 3487 C CA . ASN A 1 450 ? 40.110 9.417 -41.226 1.00 83.06 450 ASN A CA 1
ATOM 3488 C C . ASN A 1 450 ? 40.322 7.913 -40.951 1.00 83.06 450 ASN A C 1
ATOM 3490 O O . ASN A 1 450 ? 39.822 7.390 -39.957 1.00 83.06 450 ASN A O 1
ATOM 3494 N N . GLY A 1 451 ? 41.031 7.205 -41.840 1.00 83.19 451 GLY A N 1
ATOM 3495 C CA . GLY A 1 451 ? 41.366 5.785 -41.677 1.00 83.19 451 GLY A CA 1
ATOM 3496 C C . GLY A 1 451 ? 40.358 4.803 -42.278 1.00 83.19 451 GLY A C 1
ATOM 3497 O O . GLY A 1 451 ? 40.503 3.602 -42.062 1.00 83.19 451 GLY A O 1
ATOM 3498 N N . GLY A 1 452 ? 39.361 5.291 -43.025 1.00 89.81 452 GLY A N 1
ATOM 3499 C CA . GLY A 1 452 ? 38.381 4.454 -43.722 1.00 89.81 452 GLY A CA 1
ATOM 3500 C C . GLY A 1 452 ? 37.418 3.701 -42.795 1.00 89.81 452 GLY A C 1
ATOM 3501 O O . GLY A 1 452 ? 37.487 3.776 -41.560 1.00 89.81 452 GLY A O 1
ATOM 3502 N N . ASN A 1 453 ? 36.478 2.984 -43.410 1.00 95.62 453 ASN A N 1
ATOM 3503 C CA . ASN A 1 453 ? 35.506 2.171 -42.683 1.00 95.62 453 ASN A CA 1
ATOM 3504 C C . ASN A 1 453 ? 36.212 1.065 -41.892 1.00 95.62 453 ASN A C 1
ATOM 3506 O O . ASN A 1 453 ? 37.083 0.376 -42.421 1.00 95.62 453 ASN A O 1
ATOM 3510 N N . ILE A 1 454 ? 35.788 0.857 -40.649 1.00 95.88 454 ILE A N 1
ATOM 3511 C CA . ILE A 1 454 ? 36.297 -0.208 -39.784 1.00 95.88 454 ILE A CA 1
ATOM 3512 C C . ILE A 1 454 ? 35.129 -0.985 -39.185 1.00 95.88 454 ILE A C 1
ATOM 3514 O O . ILE A 1 454 ? 34.107 -0.401 -38.832 1.00 95.88 454 ILE A O 1
ATOM 3518 N N . THR A 1 455 ? 35.269 -2.305 -39.101 1.00 97.12 455 THR A N 1
ATOM 3519 C CA . THR A 1 455 ? 34.288 -3.183 -38.455 1.00 97.12 455 THR A CA 1
ATOM 3520 C C . THR A 1 455 ? 34.950 -3.838 -37.260 1.00 97.12 455 THR A C 1
ATOM 3522 O O . THR A 1 455 ? 36.027 -4.417 -37.395 1.00 97.12 455 THR A O 1
ATOM 3525 N N . TYR A 1 456 ? 34.310 -3.733 -36.103 1.00 97.75 456 TYR A N 1
ATOM 3526 C CA . TYR A 1 456 ? 34.731 -4.401 -34.881 1.00 97.75 456 TYR A CA 1
ATOM 3527 C C . TYR A 1 456 ? 33.860 -5.633 -34.660 1.00 97.75 456 TYR A C 1
ATOM 3529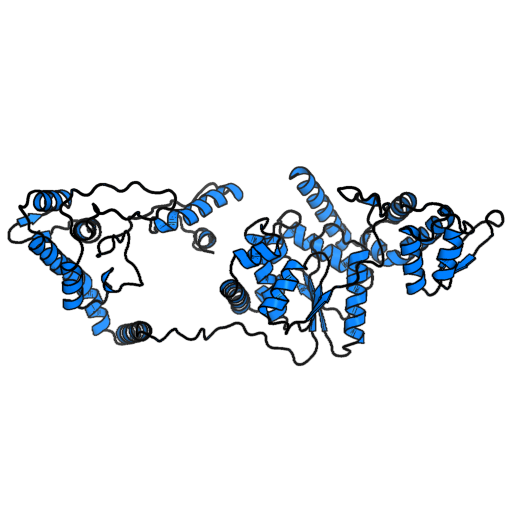 O O . TYR A 1 456 ? 32.641 -5.517 -34.708 1.00 97.75 456 TYR A O 1
ATOM 3537 N N . ASP A 1 457 ? 34.480 -6.780 -34.387 1.00 96.62 457 ASP A N 1
ATOM 3538 C CA . ASP A 1 457 ? 33.836 -8.055 -34.019 1.00 96.62 457 ASP A CA 1
ATOM 3539 C C . ASP A 1 457 ? 34.151 -8.473 -32.565 1.00 96.62 457 ASP A C 1
ATOM 3541 O O . ASP A 1 457 ? 33.593 -9.430 -32.028 1.00 96.62 457 ASP A O 1
ATOM 3545 N N . LYS A 1 458 ? 35.062 -7.747 -31.902 1.00 97.00 458 LYS A N 1
ATOM 3546 C CA . LYS A 1 458 ? 35.520 -7.999 -30.532 1.00 97.00 458 LYS A CA 1
ATOM 3547 C C . LYS A 1 458 ? 35.625 -6.705 -29.745 1.00 97.00 458 LYS A C 1
ATOM 3549 O O . LYS A 1 458 ? 36.248 -5.741 -30.185 1.00 97.00 458 LYS A O 1
ATOM 3554 N N . GLU A 1 459 ? 35.076 -6.719 -28.534 1.00 96.56 459 GLU A N 1
ATOM 3555 C CA . GLU A 1 459 ? 35.052 -5.549 -27.650 1.00 96.56 459 GLU A CA 1
ATOM 3556 C C . GLU A 1 459 ? 36.464 -5.062 -27.300 1.00 96.56 459 GLU A C 1
ATOM 3558 O O . GLU A 1 459 ? 36.717 -3.861 -27.287 1.00 96.56 459 GLU A O 1
ATOM 3563 N N . ALA A 1 460 ? 37.407 -5.990 -27.101 1.00 97.00 460 ALA A N 1
ATOM 3564 C CA . ALA A 1 460 ? 38.801 -5.658 -26.815 1.00 97.00 460 ALA A CA 1
ATOM 3565 C C . ALA A 1 460 ? 39.436 -4.785 -27.913 1.00 97.00 460 ALA A C 1
ATOM 3567 O O . ALA A 1 460 ? 40.083 -3.794 -27.590 1.00 97.00 460 ALA A O 1
ATOM 3568 N N . ALA A 1 461 ? 39.192 -5.102 -29.191 1.00 97.25 461 ALA A N 1
ATOM 3569 C CA . ALA A 1 461 ? 39.722 -4.333 -30.319 1.00 97.25 461 ALA A CA 1
ATOM 3570 C C . ALA A 1 461 ? 39.082 -2.937 -30.409 1.00 97.25 461 ALA A C 1
ATOM 3572 O O . ALA A 1 461 ? 39.777 -1.947 -30.620 1.00 97.25 461 ALA A O 1
ATOM 3573 N N . LEU A 1 462 ? 37.767 -2.838 -30.174 1.00 97.56 462 LEU A N 1
ATOM 3574 C CA . LEU A 1 462 ? 37.069 -1.550 -30.112 1.00 97.56 462 LEU A CA 1
ATOM 3575 C C . LEU A 1 462 ? 37.662 -0.644 -29.021 1.00 97.56 462 LEU A C 1
ATOM 3577 O O . LEU A 1 462 ? 37.920 0.536 -29.261 1.00 97.56 462 LEU A O 1
ATOM 3581 N N . ARG A 1 463 ? 37.883 -1.190 -27.820 1.00 97.69 463 ARG A N 1
ATOM 3582 C CA . ARG A 1 463 ? 38.429 -0.442 -26.678 1.00 97.69 463 ARG A CA 1
ATOM 3583 C C . ARG A 1 463 ? 39.891 -0.056 -26.874 1.00 97.69 463 ARG A C 1
ATOM 3585 O O . ARG A 1 463 ? 40.268 1.047 -26.484 1.00 97.69 463 ARG A O 1
ATOM 3592 N N . GLU A 1 464 ? 40.693 -0.925 -27.484 1.00 97.62 464 GLU A N 1
ATOM 3593 C CA . GLU A 1 464 ? 42.091 -0.648 -27.831 1.00 97.62 464 GLU A CA 1
ATOM 3594 C C . GLU A 1 464 ? 42.201 0.520 -28.819 1.00 97.62 464 GLU A C 1
ATOM 3596 O O . GLU A 1 464 ? 42.969 1.458 -28.590 1.00 97.62 464 GLU A O 1
ATOM 3601 N N . ASP A 1 465 ? 41.379 0.531 -29.867 1.00 97.19 465 ASP A N 1
ATOM 3602 C CA . ASP A 1 465 ? 41.376 1.614 -30.851 1.00 97.19 465 ASP A CA 1
ATOM 3603 C C . ASP A 1 465 ? 40.865 2.938 -30.264 1.00 97.19 465 ASP A C 1
ATOM 3605 O O . ASP A 1 465 ? 41.394 4.006 -30.587 1.00 97.19 465 ASP A O 1
ATOM 3609 N N . CYS A 1 466 ? 39.881 2.894 -29.360 1.00 97.06 466 CYS A N 1
ATOM 3610 C CA . CYS A 1 466 ? 39.438 4.086 -28.630 1.00 97.06 466 CYS A CA 1
ATOM 3611 C C . CYS A 1 466 ? 40.532 4.617 -27.684 1.00 97.06 466 CYS A C 1
ATOM 3613 O O . CYS A 1 466 ? 40.814 5.818 -27.670 1.00 97.06 466 CYS A O 1
ATOM 3615 N N . GLY A 1 467 ? 41.187 3.726 -26.929 1.00 96.88 467 GLY A N 1
ATOM 3616 C CA . GLY A 1 467 ? 42.226 4.071 -25.954 1.00 96.88 467 GLY A CA 1
ATOM 3617 C C . GLY A 1 467 ? 43.530 4.559 -26.593 1.00 96.88 467 GLY A C 1
ATOM 3618 O O . GLY A 1 467 ? 44.157 5.500 -26.107 1.00 96.88 467 GLY A O 1
ATOM 3619 N N . SER A 1 468 ? 43.923 3.983 -27.728 1.00 96.50 468 SER A N 1
ATOM 3620 C CA . SER A 1 468 ? 45.084 4.439 -28.504 1.00 96.50 468 SER A CA 1
ATOM 3621 C C . SER A 1 468 ? 44.814 5.734 -29.278 1.00 96.50 468 SER A C 1
ATOM 3623 O O . SER A 1 468 ? 45.755 6.442 -29.641 1.00 96.50 468 SER A O 1
ATOM 3625 N N . GLY A 1 469 ? 43.540 6.075 -29.501 1.00 94.31 469 GLY A N 1
ATOM 3626 C CA . GLY A 1 469 ? 43.113 7.209 -30.322 1.00 94.31 469 GLY A CA 1
ATOM 3627 C C . GLY A 1 469 ? 43.053 6.901 -31.823 1.00 94.31 469 GLY A C 1
ATOM 3628 O O . GLY A 1 469 ? 42.805 7.814 -32.610 1.00 94.31 469 GLY A O 1
ATOM 3629 N N . ALA A 1 470 ? 43.246 5.639 -32.227 1.00 94.25 470 ALA A N 1
ATOM 3630 C CA . ALA A 1 470 ? 43.058 5.180 -33.606 1.00 94.25 470 ALA A CA 1
ATOM 3631 C C . ALA A 1 470 ? 41.595 5.311 -34.080 1.00 94.25 470 ALA A C 1
ATOM 3633 O O . ALA A 1 470 ? 41.327 5.495 -35.274 1.00 94.25 470 ALA A O 1
ATOM 3634 N N . LEU A 1 471 ? 40.642 5.267 -33.143 1.00 95.75 471 LEU A N 1
ATOM 3635 C CA . LEU A 1 471 ? 39.239 5.588 -33.372 1.00 95.75 471 LEU A CA 1
ATOM 3636 C C . LEU A 1 471 ? 38.862 6.903 -32.680 1.00 95.75 471 LEU A C 1
ATOM 3638 O O . LEU A 1 471 ? 38.888 7.018 -31.456 1.00 95.75 471 LEU A O 1
ATOM 3642 N N . HIS A 1 472 ? 38.468 7.904 -33.470 1.00 94.81 472 HIS A N 1
ATOM 3643 C CA . HIS A 1 472 ? 38.055 9.197 -32.939 1.00 94.81 472 HIS A CA 1
ATOM 3644 C C . HIS A 1 472 ? 36.633 9.126 -32.334 1.00 94.81 472 HIS A C 1
ATOM 3646 O O . HIS A 1 472 ? 35.723 8.577 -32.966 1.00 94.81 472 HIS A O 1
ATOM 3652 N N . PRO A 1 473 ? 36.371 9.756 -31.169 1.00 96.62 473 PRO A N 1
ATOM 3653 C CA . PRO A 1 473 ? 35.057 9.736 -30.512 1.00 96.62 473 PRO A CA 1
ATOM 3654 C C . PRO A 1 473 ? 33.880 10.167 -31.395 1.00 96.62 473 PRO A C 1
ATOM 3656 O O . PRO A 1 473 ? 32.771 9.650 -31.270 1.00 96.62 473 PRO A O 1
ATOM 3659 N N . GLY A 1 474 ? 34.101 11.133 -32.292 1.00 96.00 474 GLY A N 1
ATOM 3660 C CA . GLY A 1 474 ? 33.066 11.630 -33.206 1.00 96.00 474 GLY A CA 1
ATOM 3661 C C . GLY A 1 474 ? 32.573 10.577 -34.203 1.00 96.00 474 GLY A C 1
ATOM 3662 O O . GLY A 1 474 ? 31.379 10.540 -34.517 1.00 96.00 474 GLY A O 1
ATOM 3663 N N . ASP A 1 475 ? 33.466 9.693 -34.647 1.00 96.31 475 ASP A N 1
ATOM 3664 C CA . ASP A 1 475 ? 33.131 8.622 -35.585 1.00 96.31 475 ASP A CA 1
ATOM 3665 C C . ASP A 1 475 ? 32.311 7.544 -34.867 1.00 96.31 475 ASP A C 1
ATOM 3667 O O . ASP A 1 475 ? 31.229 7.167 -35.325 1.00 96.31 475 ASP A O 1
ATOM 3671 N N . LEU A 1 476 ? 32.753 7.139 -33.668 1.00 97.31 476 LEU A N 1
ATOM 3672 C CA . LEU A 1 476 ? 32.024 6.177 -32.841 1.00 97.31 476 LEU A CA 1
ATOM 3673 C C . LEU A 1 476 ? 30.638 6.699 -32.436 1.00 97.31 476 LEU A C 1
ATOM 3675 O O . LEU A 1 476 ? 29.653 5.972 -32.544 1.00 97.31 476 LEU A O 1
ATOM 3679 N N . LYS A 1 477 ? 30.522 7.976 -32.045 1.00 98.00 477 LYS A N 1
ATOM 3680 C CA . LYS A 1 477 ? 29.223 8.620 -31.773 1.00 98.00 477 LYS A CA 1
ATOM 3681 C C . LYS A 1 477 ? 28.281 8.537 -32.971 1.00 98.00 477 LYS A C 1
ATOM 3683 O O . LYS A 1 477 ? 27.086 8.303 -32.797 1.00 98.00 477 LYS A O 1
ATOM 3688 N N . THR A 1 478 ? 28.802 8.729 -34.180 1.00 97.44 478 THR A N 1
ATOM 3689 C CA . THR A 1 478 ? 28.003 8.657 -35.410 1.00 97.44 478 THR A CA 1
ATOM 3690 C C . THR A 1 478 ? 27.501 7.233 -35.655 1.00 97.44 478 THR A C 1
ATOM 3692 O O . THR A 1 478 ? 26.309 7.047 -35.919 1.00 97.44 478 THR A O 1
ATOM 3695 N N . ALA A 1 479 ? 28.369 6.232 -35.485 1.00 97.56 479 ALA A N 1
ATOM 3696 C CA . ALA A 1 479 ? 28.009 4.819 -35.592 1.00 97.56 479 ALA A CA 1
ATOM 3697 C C . ALA A 1 479 ? 26.964 4.402 -34.538 1.00 97.56 479 ALA A C 1
ATOM 3699 O O . ALA A 1 479 ? 25.912 3.862 -34.884 1.00 97.56 479 ALA A O 1
ATOM 3700 N N . VAL A 1 480 ? 27.190 4.740 -33.264 1.00 97.94 480 VAL A N 1
ATOM 3701 C CA . VAL A 1 480 ? 26.268 4.450 -32.151 1.00 97.94 480 VAL A CA 1
ATOM 3702 C C . VAL A 1 480 ? 24.905 5.106 -32.361 1.00 97.94 480 VAL A C 1
ATOM 3704 O O . VAL A 1 480 ? 23.874 4.459 -32.175 1.00 97.94 480 VAL A O 1
ATOM 3707 N N . ALA A 1 481 ? 24.864 6.367 -32.803 1.00 98.06 481 ALA A N 1
ATOM 3708 C CA . ALA A 1 481 ? 23.601 7.034 -33.105 1.00 98.06 481 ALA A CA 1
ATOM 3709 C C . ALA A 1 481 ? 22.823 6.305 -34.216 1.00 98.06 481 ALA A C 1
ATOM 3711 O O . ALA A 1 481 ? 21.610 6.147 -34.102 1.00 98.06 481 ALA A O 1
ATOM 3712 N N . LYS A 1 482 ? 23.503 5.825 -35.268 1.00 97.69 482 LYS A N 1
ATOM 3713 C CA . LYS A 1 482 ? 22.879 5.050 -36.358 1.00 97.69 482 LYS A CA 1
ATOM 3714 C C . LYS A 1 482 ? 22.318 3.715 -35.849 1.00 97.69 482 LYS A C 1
ATOM 3716 O O . LYS A 1 482 ? 21.183 3.377 -36.181 1.00 97.69 482 LYS A O 1
ATOM 3721 N N . LEU A 1 483 ? 23.059 3.007 -34.995 1.00 97.56 483 LEU A N 1
ATOM 3722 C CA . LEU A 1 483 ? 22.623 1.753 -34.368 1.00 97.56 483 LEU A CA 1
ATOM 3723 C C . LEU A 1 483 ? 21.399 1.939 -33.456 1.00 97.56 483 LEU A C 1
ATOM 3725 O O . LEU A 1 483 ? 20.435 1.178 -33.546 1.00 97.56 483 LEU A O 1
ATOM 3729 N N . LEU A 1 484 ? 21.385 2.985 -32.626 1.00 97.31 484 LEU A N 1
ATOM 3730 C CA . LEU A 1 484 ? 20.237 3.322 -31.775 1.00 97.31 484 LEU A CA 1
ATOM 3731 C C . LEU A 1 484 ? 19.000 3.713 -32.594 1.00 97.31 484 LEU A C 1
ATOM 3733 O O . LEU A 1 484 ? 17.888 3.287 -32.289 1.00 97.31 484 LEU A O 1
ATOM 3737 N N . VAL A 1 485 ? 19.171 4.498 -33.660 1.00 97.62 485 VAL A N 1
ATOM 3738 C CA . VAL A 1 485 ? 18.060 4.878 -34.551 1.00 97.62 485 VAL A CA 1
ATOM 3739 C C . VAL A 1 485 ? 17.469 3.654 -35.254 1.00 97.62 485 VAL A C 1
ATOM 3741 O O . VAL A 1 485 ? 16.245 3.552 -35.354 1.00 97.62 485 VAL A O 1
ATOM 3744 N N . SER A 1 486 ? 18.318 2.726 -35.704 1.00 96.06 486 SER A N 1
ATOM 3745 C CA . SER A 1 486 ? 17.895 1.466 -36.325 1.00 96.06 486 SER A CA 1
ATOM 3746 C C . SER A 1 486 ? 17.158 0.565 -35.325 1.00 96.06 486 SER A C 1
ATOM 3748 O O . SER A 1 486 ? 16.007 0.200 -35.533 1.00 96.06 486 SER A O 1
ATOM 3750 N N . SER A 1 487 ? 17.763 0.293 -34.166 1.00 94.94 487 SER A N 1
ATOM 3751 C CA . SER A 1 487 ? 17.172 -0.588 -33.143 1.00 94.94 487 SER A CA 1
ATOM 3752 C C . SER A 1 487 ? 15.893 -0.050 -32.492 1.00 94.94 487 SER A C 1
ATOM 3754 O O . SER A 1 487 ? 15.105 -0.832 -31.970 1.00 94.94 487 SER A O 1
ATOM 3756 N N . SER A 1 488 ? 15.660 1.264 -32.536 1.00 95.75 488 SER A N 1
ATOM 3757 C CA . SER A 1 488 ? 14.434 1.901 -32.032 1.00 95.75 488 SER A CA 1
ATOM 3758 C C . SER A 1 488 ? 13.328 2.034 -33.082 1.00 95.75 488 SER A C 1
ATOM 3760 O O . SER A 1 488 ? 12.293 2.630 -32.788 1.00 95.75 488 SER A O 1
ATOM 3762 N N . GLU A 1 489 ? 13.510 1.530 -34.308 1.00 96.44 489 GLU A N 1
ATOM 3763 C CA . GLU A 1 489 ? 12.558 1.725 -35.409 1.00 96.44 489 GLU A CA 1
ATOM 3764 C C . GLU A 1 489 ? 11.134 1.274 -35.052 1.00 96.44 489 GLU A C 1
ATOM 3766 O O . GLU A 1 489 ? 10.183 2.032 -35.254 1.00 96.44 489 GLU A O 1
ATOM 3771 N N . THR A 1 490 ? 10.978 0.094 -34.449 1.00 96.50 490 THR A N 1
ATOM 3772 C CA . THR A 1 490 ? 9.672 -0.448 -34.036 1.00 96.50 490 THR A CA 1
ATOM 3773 C C . THR A 1 490 ? 9.005 0.407 -32.958 1.00 96.50 490 THR A C 1
ATOM 3775 O O . THR A 1 490 ? 7.810 0.699 -33.057 1.00 96.50 490 THR A O 1
ATOM 3778 N N . CYS A 1 491 ? 9.766 0.863 -31.958 1.00 96.75 491 CYS A N 1
ATOM 3779 C CA . CYS A 1 491 ? 9.279 1.779 -30.925 1.00 96.75 491 CYS A CA 1
ATOM 3780 C C . CYS A 1 491 ? 8.864 3.125 -31.532 1.00 96.75 491 CYS A C 1
ATOM 3782 O O . CYS A 1 491 ? 7.746 3.585 -31.306 1.00 96.75 491 CYS A O 1
ATOM 3784 N N . ARG A 1 492 ? 9.712 3.732 -32.373 1.00 96.31 492 ARG A N 1
ATOM 3785 C CA . ARG A 1 492 ? 9.429 5.018 -33.035 1.00 96.31 492 ARG A CA 1
ATOM 3786 C C . ARG A 1 492 ? 8.223 4.935 -33.970 1.00 96.31 492 ARG A C 1
ATOM 3788 O O . ARG A 1 492 ? 7.416 5.865 -34.008 1.00 96.31 492 ARG A O 1
ATOM 3795 N N . ALA A 1 493 ? 8.058 3.827 -34.691 1.00 96.50 493 ALA A N 1
ATOM 3796 C CA . ALA A 1 493 ? 6.864 3.577 -35.493 1.00 96.50 493 ALA A CA 1
ATOM 3797 C C . ALA A 1 493 ? 5.609 3.512 -34.605 1.00 96.50 493 ALA A C 1
ATOM 3799 O O . ALA A 1 493 ? 4.581 4.111 -34.938 1.00 96.50 493 ALA A O 1
ATOM 3800 N N . ALA A 1 494 ? 5.702 2.870 -33.436 1.00 96.06 494 ALA A N 1
ATOM 3801 C CA . ALA A 1 494 ? 4.600 2.788 -32.483 1.00 96.06 494 ALA A CA 1
ATOM 3802 C C . ALA A 1 494 ? 4.181 4.156 -31.922 1.00 96.06 494 ALA A C 1
ATOM 3804 O O . ALA A 1 494 ? 2.981 4.383 -31.770 1.00 96.06 494 ALA A O 1
ATOM 3805 N N . LEU A 1 495 ? 5.111 5.106 -31.742 1.00 95.06 495 LEU A N 1
ATOM 3806 C CA . LEU A 1 495 ? 4.799 6.496 -31.351 1.00 95.06 495 LEU A CA 1
ATOM 3807 C C . LEU A 1 495 ? 3.840 7.202 -32.321 1.00 95.06 495 LEU A C 1
ATOM 3809 O O . LEU A 1 495 ? 3.176 8.172 -31.955 1.00 95.06 495 LEU A O 1
ATOM 3813 N N . SER A 1 496 ? 3.750 6.729 -33.567 1.00 94.00 496 SER A N 1
ATOM 3814 C CA . SER A 1 496 ? 2.850 7.297 -34.570 1.00 94.00 496 SER A CA 1
ATOM 3815 C C . SER A 1 496 ? 1.436 6.712 -34.538 1.00 94.00 496 SER A C 1
ATOM 3817 O O . SER A 1 496 ? 0.542 7.287 -35.173 1.00 94.00 496 SER A O 1
ATOM 3819 N N . THR A 1 497 ? 1.212 5.619 -33.802 1.00 96.25 497 THR A N 1
ATOM 3820 C CA . THR A 1 497 ? -0.095 4.955 -33.711 1.00 96.25 497 THR A CA 1
ATOM 3821 C C . THR A 1 497 ? -1.112 5.812 -32.941 1.00 96.25 497 THR A C 1
ATOM 3823 O O . THR A 1 497 ? -0.726 6.580 -32.054 1.00 96.25 497 THR A O 1
ATOM 3826 N N . PRO A 1 498 ? -2.420 5.726 -33.258 1.00 96.50 498 PRO A N 1
ATOM 3827 C CA . PRO A 1 498 ? -3.444 6.519 -32.571 1.00 96.50 498 PRO A CA 1
ATOM 3828 C C . PRO A 1 498 ? -3.488 6.287 -31.054 1.00 96.50 498 PRO A C 1
ATOM 3830 O O . PRO A 1 498 ? -3.649 7.238 -30.291 1.00 96.50 498 PRO A O 1
ATOM 3833 N N . GLU A 1 499 ? -3.312 5.036 -30.628 1.00 96.12 499 GLU A N 1
ATOM 3834 C CA . GLU A 1 499 ? -3.313 4.627 -29.222 1.00 96.12 499 GLU A CA 1
ATOM 3835 C C . GLU A 1 499 ? -2.156 5.266 -28.446 1.00 96.12 499 GLU A C 1
ATOM 3837 O O . GLU A 1 499 ? -2.382 6.017 -27.495 1.00 96.12 499 GLU A O 1
ATOM 3842 N N . VAL A 1 500 ? -0.921 5.080 -28.917 1.00 96.06 500 VAL A N 1
ATOM 3843 C CA . VAL A 1 500 ? 0.275 5.630 -28.264 1.00 96.06 500 VAL A CA 1
ATOM 3844 C C . VAL A 1 500 ? 0.274 7.162 -28.299 1.00 96.06 500 VAL A C 1
ATOM 3846 O O . VAL A 1 500 ? 0.667 7.796 -27.321 1.00 96.06 500 VAL A O 1
ATOM 3849 N N . LYS A 1 501 ? -0.247 7.795 -29.362 1.00 96.44 501 LYS A N 1
ATOM 3850 C CA . LYS A 1 501 ? -0.439 9.259 -29.409 1.00 96.44 501 LYS A CA 1
ATOM 3851 C C . LYS A 1 501 ? -1.392 9.759 -28.326 1.00 96.44 501 LYS A C 1
ATOM 3853 O O . LYS A 1 501 ? -1.114 10.782 -27.698 1.00 96.44 501 LYS A O 1
ATOM 3858 N N . LYS A 1 502 ? -2.509 9.058 -28.107 1.00 97.31 502 LYS A N 1
ATOM 3859 C CA . LYS A 1 502 ? -3.484 9.398 -27.061 1.00 97.31 502 LYS A CA 1
ATOM 3860 C C . LYS A 1 502 ? -2.849 9.290 -25.673 1.00 97.31 502 LYS A C 1
ATOM 3862 O O . LYS A 1 502 ? -3.000 10.211 -24.871 1.00 97.31 502 LYS A O 1
ATOM 3867 N N . LEU A 1 503 ? -2.111 8.211 -25.414 1.00 97.56 503 LEU A N 1
ATOM 3868 C CA . LEU A 1 503 ? -1.392 8.005 -24.154 1.00 97.56 503 LEU A CA 1
ATOM 3869 C C . LEU A 1 503 ? -0.307 9.072 -23.947 1.00 97.56 503 LEU A C 1
ATOM 3871 O O . LEU A 1 503 ? -0.328 9.771 -22.938 1.00 97.56 503 LEU A O 1
ATOM 3875 N N . SER A 1 504 ? 0.546 9.314 -24.948 1.00 95.81 504 SER A N 1
ATOM 3876 C CA . SER A 1 504 ? 1.584 10.357 -24.918 1.00 95.81 504 SER A CA 1
ATOM 3877 C C . SER A 1 504 ? 1.011 11.747 -24.619 1.00 95.81 504 SER A C 1
ATOM 3879 O O . SER A 1 504 ? 1.596 12.522 -23.863 1.00 95.81 504 SER A O 1
ATOM 3881 N N . GLN A 1 505 ? -0.165 12.081 -25.163 1.00 96.62 505 GLN A N 1
ATOM 3882 C CA . GLN A 1 505 ? -0.822 13.353 -24.864 1.00 96.62 505 GLN A CA 1
ATOM 3883 C C . GLN A 1 505 ? -1.289 13.450 -23.403 1.00 96.62 505 GLN A C 1
ATOM 3885 O O . GLN A 1 505 ? -1.191 14.527 -22.809 1.00 96.62 505 GLN A O 1
ATOM 3890 N N . THR A 1 506 ? -1.771 12.350 -22.817 1.00 97.12 506 THR A N 1
ATOM 3891 C CA . THR A 1 506 ? -2.085 12.274 -21.380 1.00 97.12 506 THR A CA 1
ATOM 3892 C C . THR A 1 506 ? -0.820 12.472 -20.546 1.00 97.12 506 THR A C 1
ATOM 3894 O O . THR A 1 506 ? -0.808 13.335 -19.671 1.00 97.12 506 THR A O 1
ATOM 3897 N N . LEU A 1 507 ? 0.277 11.789 -20.886 1.00 96.62 507 LEU A N 1
ATOM 3898 C CA . LEU A 1 507 ? 1.549 11.892 -20.161 1.00 96.62 507 LEU A CA 1
ATOM 3899 C C . LEU A 1 507 ? 2.166 13.290 -20.222 1.00 96.62 507 LEU A C 1
ATOM 3901 O O . LEU A 1 507 ? 2.602 13.808 -19.200 1.00 96.62 507 LEU A O 1
ATOM 3905 N N . LYS A 1 508 ? 2.099 13.974 -21.370 1.00 95.25 508 LYS A N 1
ATOM 3906 C CA . LYS A 1 508 ? 2.508 15.388 -21.482 1.00 95.25 508 LYS A CA 1
ATOM 3907 C C . LYS A 1 508 ? 1.704 16.311 -20.569 1.00 95.25 508 LYS A C 1
ATOM 3909 O O . LYS A 1 508 ? 2.206 17.341 -20.122 1.00 95.25 508 LYS A O 1
ATOM 3914 N N . ASN A 1 509 ? 0.433 15.995 -20.327 1.00 95.12 509 ASN A N 1
ATOM 3915 C CA . ASN A 1 509 ? -0.387 16.762 -19.396 1.00 95.12 509 ASN A CA 1
ATOM 3916 C C . ASN A 1 509 ? -0.019 16.430 -17.944 1.00 95.12 509 ASN A C 1
ATOM 3918 O O . ASN A 1 509 ? 0.080 17.356 -17.142 1.00 95.12 509 ASN A O 1
ATOM 3922 N N . ALA A 1 510 ? 0.231 15.157 -17.627 1.00 95.00 510 ALA A N 1
ATOM 3923 C CA . ALA A 1 510 ? 0.709 14.719 -16.317 1.00 95.00 510 ALA A CA 1
ATOM 3924 C C . ALA A 1 510 ? 2.056 15.373 -15.956 1.00 95.00 510 ALA A C 1
ATOM 3926 O O . ALA A 1 510 ? 2.174 15.988 -14.900 1.00 95.00 510 ALA A O 1
ATOM 3927 N N . GLU A 1 511 ? 3.021 15.380 -16.878 1.00 94.06 511 GLU A N 1
ATOM 3928 C CA . GLU A 1 511 ? 4.321 16.045 -16.715 1.00 94.06 511 GLU A CA 1
ATOM 3929 C C . GLU A 1 511 ? 4.160 17.537 -16.370 1.00 94.06 511 GLU A C 1
ATOM 3931 O O . GLU A 1 511 ? 4.768 18.048 -15.427 1.00 94.06 511 GLU A O 1
ATOM 3936 N N . LYS A 1 512 ? 3.253 18.239 -17.065 1.00 93.62 512 LYS A N 1
ATOM 3937 C CA . LYS A 1 512 ? 2.922 19.642 -16.761 1.00 93.62 512 LYS A CA 1
ATOM 3938 C C . LYS A 1 512 ? 2.258 19.825 -15.396 1.00 93.62 512 LYS A C 1
ATOM 3940 O O . LYS A 1 512 ? 2.444 20.881 -14.795 1.00 93.62 512 LYS A O 1
ATOM 3945 N N . LYS A 1 513 ? 1.452 18.867 -14.921 1.00 91.81 513 LYS A N 1
ATOM 3946 C CA . LYS A 1 513 ? 0.870 18.910 -13.566 1.00 91.81 513 LYS A CA 1
ATOM 3947 C C . LYS A 1 513 ? 1.974 18.760 -12.518 1.00 91.81 513 LYS A C 1
ATOM 3949 O O . LYS A 1 513 ? 2.031 19.562 -11.593 1.00 91.81 513 LYS A O 1
ATOM 3954 N N . MET A 1 514 ? 2.878 17.796 -12.699 1.00 88.56 514 MET A N 1
ATOM 3955 C CA . MET A 1 514 ? 3.996 17.549 -11.781 1.00 88.56 514 MET A CA 1
ATOM 3956 C C . MET A 1 514 ? 4.926 18.761 -11.674 1.00 88.56 514 MET A C 1
ATOM 3958 O O . MET A 1 514 ? 5.317 19.139 -10.574 1.00 88.56 514 MET A O 1
ATOM 3962 N N . ALA A 1 515 ? 5.211 19.430 -12.795 1.00 87.19 515 ALA A N 1
ATOM 3963 C CA . ALA A 1 515 ? 6.023 20.647 -12.814 1.00 87.19 515 ALA A CA 1
ATOM 3964 C C . ALA A 1 515 ? 5.397 21.839 -12.062 1.00 87.19 515 ALA A C 1
ATOM 3966 O O . ALA A 1 515 ? 6.109 22.785 -11.756 1.00 87.19 515 ALA A O 1
ATOM 3967 N N . LYS A 1 516 ? 4.084 21.814 -11.788 1.00 80.81 516 LYS A N 1
ATOM 3968 C CA . LYS A 1 516 ? 3.381 22.832 -10.986 1.00 80.81 516 LYS A CA 1
ATOM 3969 C C . LYS A 1 516 ? 3.241 22.457 -9.505 1.00 80.81 516 LYS A C 1
ATOM 3971 O O . LYS A 1 516 ? 2.865 23.317 -8.718 1.00 80.81 516 LYS A O 1
ATOM 3976 N N . LYS A 1 517 ? 3.421 21.171 -9.166 1.00 70.19 517 LYS A N 1
ATOM 3977 C CA . LYS A 1 517 ? 3.350 20.624 -7.795 1.00 70.19 517 LYS A CA 1
ATOM 3978 C C . LYS A 1 517 ? 4.713 20.729 -7.086 1.00 70.19 517 LYS A C 1
ATOM 3980 O O . LYS A 1 517 ? 4.731 20.772 -5.861 1.00 70.19 517 LYS A O 1
ATOM 3985 N N . LYS A 1 518 ? 5.815 20.763 -7.853 1.00 56.50 518 LYS A N 1
ATOM 3986 C CA . LYS A 1 518 ? 7.154 21.195 -7.407 1.00 56.50 518 LYS A CA 1
ATOM 3987 C C . LYS A 1 518 ? 7.194 22.707 -7.236 1.00 56.50 518 LYS A C 1
ATOM 3989 O O . LYS A 1 518 ? 7.896 23.146 -6.302 1.00 56.50 518 LYS A O 1
#

Solvent-accessible surface area (backbone atoms only — not comparable to full-atom values): 28464 Å² total; per-residue (Å²): 105,77,49,56,45,45,64,73,72,62,45,63,60,48,75,43,50,28,60,51,40,51,52,56,49,49,40,46,53,48,23,60,76,74,67,45,83,85,55,60,42,78,52,59,42,84,73,65,50,10,27,42,78,83,37,35,42,53,45,91,88,40,76,64,22,45,86,58,73,73,56,50,69,65,53,47,40,53,39,51,70,69,29,37,68,50,84,49,87,80,71,88,75,80,81,47,88,56,26,56,70,71,61,53,83,57,68,28,28,60,60,47,45,41,45,68,63,48,51,61,40,89,89,37,63,50,62,48,88,93,49,74,31,73,47,58,70,58,46,50,50,33,42,64,71,65,75,37,51,74,67,50,55,35,55,35,46,40,52,55,51,47,64,68,32,44,66,52,44,50,47,41,72,76,31,70,70,53,32,52,51,50,52,54,58,54,63,63,67,47,88,87,57,73,75,72,76,85,80,67,80,70,85,61,83,56,100,52,55,23,34,31,32,75,53,74,68,38,93,66,49,42,40,24,55,53,48,12,53,36,51,47,52,50,51,49,42,70,77,30,82,80,40,47,42,36,41,32,38,49,45,61,38,37,31,44,44,50,40,82,79,42,41,59,68,57,42,42,35,24,37,54,46,42,51,56,38,40,48,46,68,58,40,61,88,81,49,44,78,41,48,45,62,58,58,38,67,74,40,51,66,61,41,55,52,38,26,50,46,50,48,74,78,46,58,70,69,58,58,24,49,56,55,76,65,56,65,98,46,75,29,42,57,53,23,41,31,43,53,40,34,50,40,51,76,69,26,34,39,30,34,51,36,52,98,87,42,52,54,43,51,49,51,36,25,64,76,50,70,54,66,33,41,74,44,79,46,64,50,69,63,44,60,55,24,50,44,88,95,60,65,61,99,65,80,52,80,60,31,49,63,42,59,82,49,46,65,67,49,46,48,52,25,45,70,67,32,32,64,62,74,50,39,59,76,43,33,57,54,41,44,42,44,44,45,24,72,74,66,52,45,42,66,33,76,41,56,70,95,68,73,30,64,46,73,37,71,46,63,68,60,52,29,49,30,21,31,73,43,77,39,52,45,71,46,52,38,52,31,44,36,53,52,52,48,59,73,38,43,56,23,51,56,45,56,70,36,73,66,45,41,55,30,51,54,48,47,58,50,45,55,56,52,45,68,70,75,108

Sequence (518 aa):
MQCTDIFFLKADICQLGLDQRKVNMLAREYCDLIGKKLKPVILSHHMLAGLKQGQAKMSKSDPDSAIFMEDTEEDVRRKILQAYCPKVAQQQTAVTEDGAPESTDDKNPILDYYQCVVFSRPGASTKIGEKEFSTYEALESAFISDEVSEEALKEGLVTEINALLDPVRHHFQSNEEAKDLLEQVKSFRKAGVTPESKNETVYVAPDHPIACVFLPAQLRMPVTVANGIVKAVQQFLEQNPAGEVKAILPQWSAMGADELTGDEKDIKAALEYNVLLLQKYGLPSTVTVTSEEDLILADPNLYWFTTINVGRKNTLAHIETLYGGEVKNAGQVIAALMKVSDALLLKATHVLQTSFDGNTCELIKEFTAEQIKVENIDETAIPALHRPDAAPAILGVDDVLYLDDTEMDIRRKIKKAYSAPNESENPVIAVAAYFLQKNGEVLVERGEANGGNITYDKEAALREDCGSGALHPGDLKTAVAKLLVSSSETCRAALSTPEVKKLSQTLKNAEKKMAKKK

InterPro domains:
  IPR002305 Aminoacyl-tRNA synthetase, class Ic [PF00579] (1-165)
  IPR014729 Rossmann-like alpha/beta/alpha sandwich fold [G3DSA:3.40.50.620] (1-197)
  IPR014729 Rossmann-like alpha/beta/alpha sandwich fold [G3DSA:3.40.50.620] (200-465)
  IPR050489 Tyrosine--tRNA ligase [PTHR46264] (1-189)

Secondary structure (DSSP, 8-state):
-HHHHHHHTT-SEE--BGGGHHHHHHHHHHHHHTT-SSPPEE-PBP-PPPSSTT-SS--SS-TTSS--TT--HHHHHHHHHTS----S---PPP--SS-PPPP-TT--HHHHHIIIIITTSTT--EEETTEEESSHHHHHHHHHTTSS-HHHHHHHHHHHHHHHHHHHHHHHHH-HHHHHHHHHHHHTTSTT--------------SS-EEEEEPP--SS-BHHHHHHHHHHHHHHHHH-TT-EEEEEE-HHHHHHTT-TTS-HHHHHHHHHHHHHHHHHHT--TTSEEEEHHHHHHH-HHHHHHHHHHHHHTS-HHHHHHHTTS--SSHHHHHHHHHHHHHHHHTT-SEEEE-TT-HHHHHHHHHHHTT-SEEEE----SS--SS-GGG--SS--GGGS-BTT--HHHHHHHHHHS---TT-S-SHHHHHHHHHHHHHS-EEE---GGGT--EEESSHHHHHHHHHHTSS-HHHHHHHHHHHHHHHTHHHHHHTTSHHHHHHHHHHHHHHHHHHHH-

Mean predicted aligned error: 6.75 Å

Radius of gyration: 34.77 Å; Cα contacts (8 Å, |Δi|>4): 759; chains: 1; bounding box: 83×50×100 Å

Foldseek 3Di:
DVLVVCVVVVALEDEEALLCVVSLVVNQVVCVVVVNPRRRHYDHDYAQFFQAAQTQHQDPVDPLRDDDLQDDLVSLLVSLVRGQADLAQDDDDDQDPSRRGGHDSRDGNLLSCCQPPQQVDPQGWFDQPNDIGRHSVVVSVCSNVVVGDSVSSSVRSSVVSCVVSVVVNVCLVVDPVSVVVVVVVVVCVPPPCPPPPPDAQAFDADPFAEEEEEDDQDLFAFPLQLVLVQVVQVVVCVVGVVYAYEYELLLQLCLLQCHQNSDSVLSVLSSVLQVVLSVLLHRDPRYHYYYLVCLCVVDVVLQVSQLVNLVVVDDPQRLCVLVVNDRPDPSNVSSLSNVLSVCRSSSHQEYADEPPCRSSVVSNCVSNVNSRPYHYTRSPLQAFQAWPVDDDPDDDPLRTHTLQQDLVSLLSSLVVGDADALALDGNLLSLQVSVCVVVQKFWQADDVVLVGIDMDNDSVVSSVCRNVRNDPSVRSSVRSSVVVNVSSVSSNVVCPDPSSVVSSVSSVVSVVSVVVVD

Neares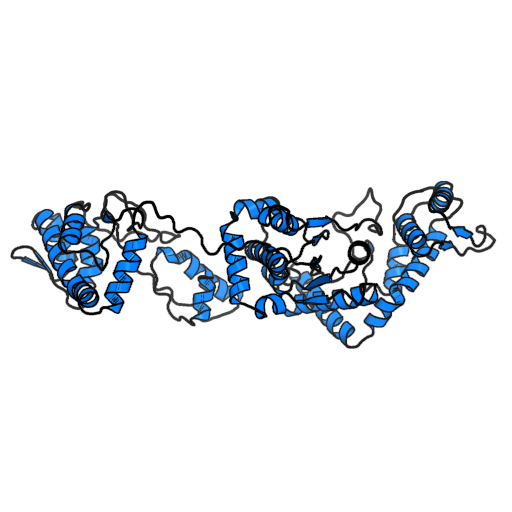t PDB structures (foldseek):
  5usf-assembly1_A  TM=9.849E-01  e=8.668E-61  Leishmania donovani BPK282A1
  5usf-assembly2_B  TM=9.617E-01  e=1.405E-59  Leishmania donovani BPK282A1
  3p0h-assembly2_B  TM=9.500E-01  e=7.718E-46  Leishmania major
  3p0j-assembly2_B  TM=9.750E-01  e=1.100E-42  Leishmania major
  3p0i-assembly2_B  TM=9.730E-01  e=1.515E-40  Leishmania major

Organism: NCBI:txid59799

pLDDT: mean 93.89, std 7.33, range [50.78, 98.62]